Protein AF-A0A9J6E626-F1 (afdb_monomer)

Secondary structure (DSSP, 8-state):
-------PPPP-------------SSTTS-------GGG--SSS-EEE-TTT--SSEEEEEE---SHHHHHHHHHHHHHHTT--EEEEEEEE----EEEEE-SSSSPEEEEETTT--EEE-PPP--------------------------S-------S---EEEEEEEEETTSSTT-SSSTT------EEEEEEEP--HHHHHH-GGGSSSS---EEEEEE---SS-SSSHHHHTTSPPPHHHHHHHHHHHHHT--HHHHHHHHHHHHHTSTTHHHHHH-TTTS--HHHHHHHHHHHHHHHHTT----HHHHHHHHHHHHHHTT-EEEEEE-SSSS-EEEEEE-HHHHHHTT-THHHH--EEEEEE--STT-EEEEEEEEEETTEEEEEEEEEEETTSHHHHHHHHHHHHHH-TTGGGG-----------

Sequence (431 aa):
MVSTKAIAPRSSSYHCGCDRQVSTSADRVVAQYRGTMEEMRQPLDVVRDDQQSTEHESVFRANLADENAVNECMETYSVRTNTSWIVWRVQSVGKVWTCSKATPLADYACTDGATKSVVSWHAPSQTIVQHYHNLHDGMAAEAPLECPSQMCDNHSYGAHTMMAFHKIWHCQHHTKNKKSGPRNAKCMAKVDVKIKVVTFDTKRRDKYLQREVPLSAMIRIDHRHSHSTDSSDALRLLRSTRSTRQTFLRYFSEGMTPSEARRLHESKLSMEDGGPAKLANAALNPPQRTVYHWHSVWREACFDGTHIDPVLKLEEKVSLYAAQGTNISVTRGGSSACWAVVVVTPIMRRAHNLDLAREIVFVDSTASCDTTKCTVTVELTVTKAGAVPLAVLIHKEQSTDGYLAAFKLLKEAHPLCFGGQPVIKKVGTKL

Foldseek 3Di:
DDDDDDDDDDDDDDDDDDDDDDPDDPVPPPPPQPDDLVPPPDDWPKDWPVVPADPFKTKIFTLDDDPVSVVVSVLVVCVSQLFAKDWDDKDADDQDWDWDDPDPPDWIWTAGPPPRDIDIDDDPDDDDDDDDDDDDDDDDDDDDDDDPPPDPDDDPDPPDQQWRIKIKIDTQLDCPPHPDDPSPLNFPWMKIKTFGDQDPVVCVVDPQCVDPRRRRMMIMTRPGGSDDSQDLVSQLNHAAAPVLLVQLLVCVVVPDDLVRSLVVQLVVLCPDVVSVSLCSGCNRRPDSVVSVVSSVVSCCVVPVPDDDPVLVVVVVCQVVVVVVQKHKFWDCDPPDNKIKIKIAHPQLLVVLPDPQQLPDKDKDWDFDPDPQRKIWIWIWGADPVGTGTNIIMIMHHPDPVRVVNRVVRCCVVRCSGSNNDDPPPPPDDDD

Solvent-accessible surface area (backbone atoms only — not comparable to full-atom values): 25891 Å² total; per-residue (Å²): 135,90,80,91,82,88,83,84,86,85,88,78,92,76,90,78,90,76,92,72,90,80,90,69,86,69,88,77,74,81,82,82,74,88,76,58,85,80,74,58,81,76,90,59,67,65,43,76,37,70,92,75,34,53,100,60,32,48,30,36,31,24,52,45,89,50,72,65,54,47,50,53,52,49,52,56,48,26,65,68,60,34,42,27,71,38,82,73,49,79,46,73,50,73,88,65,69,53,76,45,77,74,52,97,74,81,35,55,38,40,39,38,86,87,73,76,52,75,54,79,57,80,76,81,83,76,85,77,78,92,79,81,90,82,86,84,82,82,91,82,85,83,75,86,80,75,76,86,87,80,81,86,78,88,77,90,71,74,94,66,79,63,38,42,33,35,40,32,30,29,37,58,33,20,53,73,99,47,94,76,55,96,62,42,57,67,27,70,20,32,40,40,40,36,25,45,53,89,44,74,73,47,32,75,72,35,78,52,43,64,42,97,72,42,30,39,18,40,39,38,35,33,72,54,61,69,64,76,37,86,41,62,74,32,24,51,59,27,66,58,35,70,68,46,51,50,52,52,53,49,36,44,75,76,66,42,50,63,68,54,40,44,54,51,49,54,53,54,44,58,74,38,92,62,15,76,61,45,60,40,20,9,34,70,34,59,53,69,71,56,48,48,49,50,50,50,54,48,44,32,75,76,46,75,68,55,88,76,59,67,67,62,60,46,61,76,42,32,67,60,38,42,75,74,52,32,44,64,49,78,44,73,44,88,90,47,100,34,36,21,32,35,42,34,42,63,68,17,58,57,43,23,74,38,73,46,31,52,75,45,72,47,77,48,75,48,73,50,91,56,97,76,37,38,20,44,32,40,32,29,23,68,50,100,92,43,79,44,53,46,38,40,31,40,20,40,39,99,41,73,63,12,51,52,46,30,55,51,49,41,45,71,78,36,54,53,47,47,60,47,64,76,85,80,76,76,75,83,76,87,127

Nearest PDB structures (foldseek):
  5eua-assembly2_B  TM=4.594E-01  e=1.006E-01  Pseudomonas aeruginosa
  4dx8-assembly2_B  TM=3.872E-01  e=1.484E-01  Homo sapiens
  8joi-assembly2_B  TM=3.364E-01  e=3.234E-01  Pseudomonas aeruginosa
  5eph-assembly2_B  TM=1.945E-01  e=7.616E-02  Pseudomonas aeruginosa
  8rqu-assembly1_A  TM=1.531E-01  e=6.814E-02  Escherichia coli

Mean predicted aligned error: 17.77 Å

Structure (mmCIF, N/CA/C/O backbone):
data_AF-A0A9J6E626-F1
#
_entry.id   AF-A0A9J6E626-F1
#
loop_
_atom_site.group_PDB
_atom_site.id
_atom_site.type_symbol
_atom_site.label_atom_id
_atom_site.label_alt_id
_atom_site.label_comp_id
_atom_site.label_asym_id
_atom_site.label_entity_id
_atom_site.label_seq_id
_atom_site.pdbx_PDB_ins_code
_atom_site.Cartn_x
_atom_site.Cartn_y
_atom_site.Cartn_z
_atom_site.occupancy
_atom_site.B_iso_or_equiv
_atom_site.auth_seq_id
_atom_site.auth_comp_id
_atom_site.auth_asym_id
_atom_site.auth_atom_id
_atom_site.pdbx_PDB_model_num
ATOM 1 N N . MET A 1 1 ? 4.525 -34.320 51.966 1.00 32.41 1 MET A N 1
ATOM 2 C CA . MET A 1 1 ? 4.896 -35.703 51.612 1.00 32.41 1 MET A CA 1
ATOM 3 C C . MET A 1 1 ? 4.575 -35.912 50.142 1.00 32.41 1 MET A C 1
ATOM 5 O O . MET A 1 1 ? 3.408 -35.853 49.800 1.00 32.41 1 MET A O 1
ATOM 9 N N . VAL A 1 2 ? 5.646 -36.070 49.347 1.00 30.41 2 VAL A N 1
ATOM 10 C CA . VAL A 1 2 ? 5.802 -36.907 48.131 1.00 30.41 2 VAL A CA 1
ATOM 11 C C . VAL A 1 2 ? 4.861 -36.632 46.940 1.00 30.41 2 VAL A C 1
ATOM 13 O O . VAL A 1 2 ? 3.655 -36.658 47.088 1.00 30.41 2 VAL A O 1
ATOM 16 N N . SER A 1 3 ? 5.293 -36.486 45.685 1.00 26.30 3 SER A N 1
ATOM 17 C CA . SER A 1 3 ? 6.583 -36.226 45.028 1.00 26.30 3 SER A CA 1
ATOM 18 C C . SER A 1 3 ? 6.248 -35.966 43.553 1.00 26.30 3 SER A C 1
ATOM 20 O O . SER A 1 3 ? 5.516 -36.732 42.930 1.00 26.30 3 SER A O 1
ATOM 22 N N . THR A 1 4 ? 6.780 -34.882 43.000 1.00 32.34 4 THR A N 1
ATOM 23 C CA . THR A 1 4 ? 6.824 -34.589 41.567 1.00 32.34 4 THR A CA 1
ATOM 24 C C . THR A 1 4 ? 7.866 -35.477 40.881 1.00 32.34 4 THR A C 1
ATOM 26 O O . THR A 1 4 ? 8.996 -35.589 41.356 1.00 32.34 4 THR A O 1
ATOM 29 N N . LYS A 1 5 ? 7.522 -36.074 39.732 1.00 30.80 5 LYS A N 1
ATOM 30 C CA . LYS A 1 5 ? 8.497 -36.659 38.798 1.00 30.80 5 LYS A CA 1
ATOM 31 C C . LYS A 1 5 ? 8.383 -35.982 37.437 1.00 30.80 5 LYS A C 1
ATOM 33 O O . LYS A 1 5 ? 7.403 -36.150 36.720 1.00 30.80 5 LYS A O 1
ATOM 38 N N . ALA A 1 6 ? 9.419 -35.212 37.126 1.00 28.98 6 ALA A N 1
ATOM 39 C CA . ALA A 1 6 ? 9.721 -34.690 35.807 1.00 28.98 6 ALA A CA 1
ATOM 40 C C . ALA A 1 6 ? 10.217 -35.821 34.890 1.00 28.98 6 ALA A C 1
ATOM 42 O O . ALA A 1 6 ? 10.963 -36.697 35.331 1.00 28.98 6 ALA A O 1
ATOM 43 N N . ILE A 1 7 ? 9.844 -35.772 33.611 1.00 30.95 7 ILE A N 1
ATOM 44 C CA . ILE A 1 7 ? 10.442 -36.583 32.547 1.00 30.95 7 ILE A CA 1
ATOM 45 C C . ILE A 1 7 ? 10.951 -35.612 31.479 1.00 30.95 7 ILE A C 1
ATOM 47 O O . ILE A 1 7 ? 10.173 -34.899 30.852 1.00 30.95 7 ILE A O 1
ATOM 51 N N . ALA A 1 8 ? 12.273 -35.573 31.324 1.00 30.12 8 ALA A N 1
ATOM 52 C CA . ALA A 1 8 ? 13.001 -34.889 30.257 1.00 30.12 8 ALA A CA 1
ATOM 53 C C . ALA A 1 8 ? 13.287 -35.874 29.090 1.00 30.12 8 ALA A C 1
ATOM 55 O O . ALA A 1 8 ? 13.107 -37.085 29.259 1.00 30.12 8 ALA A O 1
ATOM 56 N N . PRO A 1 9 ? 13.680 -35.387 27.897 1.00 32.19 9 PRO A N 1
ATOM 57 C CA . PRO A 1 9 ? 13.383 -36.035 26.620 1.00 32.19 9 PRO A CA 1
ATOM 58 C C . PRO A 1 9 ? 14.438 -37.059 26.181 1.00 32.19 9 PRO A C 1
ATOM 60 O O . PRO A 1 9 ? 15.630 -36.906 26.440 1.00 32.19 9 PRO A O 1
ATOM 63 N N . ARG A 1 10 ? 13.994 -38.085 25.443 1.00 27.61 10 ARG A N 1
ATOM 64 C CA . ARG A 1 10 ? 14.873 -39.016 24.723 1.00 27.61 10 ARG A CA 1
ATOM 65 C C . ARG A 1 10 ? 15.263 -38.438 23.365 1.00 27.61 10 ARG A C 1
ATOM 67 O O . ARG A 1 10 ? 14.408 -38.123 22.543 1.00 27.61 10 ARG A O 1
ATOM 74 N N . SER A 1 11 ? 16.567 -38.360 23.146 1.00 28.48 11 SER A N 1
ATOM 75 C CA . SER A 1 11 ? 17.220 -38.238 21.851 1.00 28.48 11 SER A CA 1
ATOM 76 C C . SER A 1 11 ? 17.027 -39.523 21.035 1.00 28.48 11 SER A C 1
ATOM 78 O O . SER A 1 11 ? 17.278 -40.622 21.525 1.00 28.48 11 SER A O 1
ATOM 80 N N . SER A 1 12 ? 16.629 -39.399 19.768 1.00 28.02 12 SER A N 1
ATOM 81 C CA . SER A 1 12 ? 16.866 -40.450 18.776 1.00 28.02 12 SER A CA 1
ATOM 82 C C . SER A 1 12 ? 17.373 -39.830 17.481 1.00 28.02 12 SER A C 1
ATOM 84 O O . SER A 1 12 ? 16.632 -39.202 16.726 1.00 28.02 12 SER A O 1
ATOM 86 N N . SER A 1 13 ? 18.665 -40.018 17.256 1.00 28.11 13 SER A N 1
ATOM 87 C CA . SER A 1 13 ? 19.325 -39.929 15.965 1.00 28.11 13 SER A CA 1
ATOM 88 C C . SER A 1 13 ? 18.716 -40.944 14.996 1.00 28.11 13 SER A C 1
ATOM 90 O O . SER A 1 13 ? 18.793 -42.145 15.248 1.00 28.11 13 SER A O 1
ATOM 92 N N . TYR A 1 14 ? 18.193 -40.473 13.868 1.00 27.23 14 TYR A N 1
ATOM 93 C CA . TYR A 1 14 ? 18.000 -41.302 12.684 1.00 27.23 14 TYR A CA 1
ATOM 94 C C . TYR A 1 14 ? 18.727 -40.648 11.513 1.00 27.23 14 TYR A C 1
ATOM 96 O O . TYR A 1 14 ? 18.258 -39.685 10.912 1.00 27.23 14 TYR A O 1
ATOM 104 N N . HIS A 1 15 ? 19.907 -41.186 11.212 1.00 28.14 15 HIS A N 1
ATOM 105 C CA . HIS A 1 15 ? 20.442 -41.159 9.863 1.00 28.14 15 HIS A CA 1
ATOM 106 C C . HIS A 1 15 ? 19.635 -42.152 9.025 1.00 28.14 15 HIS A C 1
ATOM 108 O O . HIS A 1 15 ? 19.593 -43.338 9.340 1.00 28.14 15 HIS A O 1
ATOM 114 N N . CYS A 1 16 ? 19.034 -41.675 7.940 1.00 26.47 16 CYS A N 1
ATOM 115 C CA . CYS A 1 16 ? 18.642 -42.521 6.824 1.00 26.47 16 CYS A CA 1
ATOM 116 C C . CYS A 1 16 ? 19.060 -41.801 5.544 1.00 26.47 16 CYS A C 1
ATOM 118 O O . CYS A 1 16 ? 18.451 -40.813 5.140 1.00 26.47 16 CYS A O 1
ATOM 120 N N . GLY A 1 17 ? 20.163 -42.268 4.963 1.00 26.56 17 GLY A N 1
ATOM 121 C CA . GLY A 1 17 ? 20.480 -42.017 3.570 1.00 26.56 17 GLY A CA 1
ATOM 122 C C . GLY A 1 17 ? 19.727 -43.025 2.713 1.00 26.56 17 GLY A C 1
ATOM 123 O O . GLY A 1 17 ? 19.813 -44.226 2.960 1.00 26.56 17 GLY A O 1
ATOM 124 N N . CYS A 1 18 ? 19.011 -42.528 1.714 1.00 27.09 18 CYS A N 1
ATOM 125 C CA . CYS A 1 18 ? 18.761 -43.236 0.467 1.00 27.09 18 CYS A CA 1
ATOM 126 C C . CYS A 1 18 ? 18.399 -42.206 -0.600 1.00 27.09 18 CYS A C 1
ATOM 128 O O . CYS A 1 18 ? 17.304 -41.645 -0.607 1.00 27.09 18 CYS A O 1
ATOM 130 N N . ASP A 1 19 ? 19.352 -41.993 -1.504 1.00 28.80 19 ASP A N 1
ATOM 131 C CA . ASP A 1 19 ? 19.098 -41.572 -2.871 1.00 28.80 19 ASP A CA 1
ATOM 132 C C . ASP A 1 19 ? 17.977 -42.419 -3.477 1.00 28.80 19 ASP A C 1
ATOM 134 O O . ASP A 1 19 ? 18.084 -43.645 -3.556 1.00 28.80 19 ASP A O 1
ATOM 138 N N . ARG A 1 20 ? 16.921 -41.768 -3.966 1.00 27.58 20 ARG A N 1
ATOM 139 C CA . ARG A 1 20 ? 16.177 -42.242 -5.136 1.00 27.58 20 ARG A CA 1
ATOM 140 C C . ARG A 1 20 ? 15.379 -41.103 -5.748 1.00 27.58 20 ARG A C 1
ATOM 142 O O . ARG A 1 20 ? 14.600 -40.423 -5.091 1.00 27.58 20 ARG A O 1
ATOM 149 N N . GLN A 1 21 ? 15.639 -40.931 -7.036 1.00 38.19 21 GLN A N 1
ATOM 150 C CA . GLN A 1 21 ? 14.989 -40.038 -7.978 1.00 38.19 21 GLN A CA 1
ATOM 151 C C . GLN A 1 21 ? 13.467 -40.019 -7.791 1.00 38.19 21 GLN A C 1
ATOM 153 O O . GLN A 1 21 ? 12.807 -41.044 -7.945 1.00 38.19 21 GLN A O 1
ATOM 158 N N . VAL A 1 22 ? 12.913 -38.835 -7.536 1.00 29.77 22 VAL A N 1
ATOM 159 C CA . VAL A 1 22 ? 11.488 -38.560 -7.726 1.00 29.77 22 VAL A CA 1
ATOM 160 C C . VAL A 1 22 ? 11.379 -37.526 -8.837 1.00 29.77 22 VAL A C 1
ATOM 162 O O . VAL A 1 22 ? 11.354 -36.320 -8.615 1.00 29.77 22 VAL A O 1
ATOM 165 N N . SER A 1 23 ? 11.370 -38.028 -10.069 1.00 41.56 23 SER A N 1
ATOM 166 C CA . SER A 1 23 ? 10.832 -37.312 -11.216 1.00 41.56 23 SER A CA 1
ATOM 167 C C . SER A 1 23 ? 9.306 -37.369 -11.128 1.00 41.56 23 SER A C 1
ATOM 169 O O . SER A 1 23 ? 8.705 -38.378 -11.499 1.00 41.56 23 SER A O 1
ATOM 171 N N . THR A 1 24 ? 8.660 -36.312 -10.641 1.00 29.48 24 THR A N 1
ATOM 172 C CA . THR A 1 24 ? 7.198 -36.186 -10.724 1.00 29.48 24 THR A CA 1
ATOM 173 C C . THR A 1 24 ? 6.783 -34.762 -11.074 1.00 29.48 24 THR A C 1
ATOM 175 O O . THR A 1 24 ? 6.878 -33.847 -10.263 1.00 29.48 24 THR A O 1
ATOM 178 N N . SER A 1 25 ? 6.305 -34.626 -12.314 1.00 32.47 25 SER A N 1
ATOM 179 C CA . SER A 1 25 ? 5.152 -33.818 -12.751 1.00 32.47 25 SER A CA 1
ATOM 180 C C . SER A 1 25 ? 5.088 -32.304 -12.495 1.00 32.47 25 SER A C 1
ATOM 182 O O . SER A 1 25 ? 4.144 -31.691 -12.985 1.00 32.47 25 SER A O 1
ATOM 184 N N . ALA A 1 26 ? 6.053 -31.670 -11.827 1.00 29.03 26 ALA A N 1
ATOM 185 C CA . ALA A 1 26 ? 6.093 -30.208 -11.667 1.00 29.03 26 ALA A CA 1
ATOM 186 C C . ALA A 1 26 ? 6.743 -29.479 -12.865 1.00 29.03 26 ALA A C 1
ATOM 188 O O . ALA A 1 26 ? 6.397 -28.338 -13.162 1.00 29.03 26 ALA A O 1
ATOM 189 N N . ASP A 1 27 ? 7.605 -30.163 -13.623 1.00 29.31 27 ASP A N 1
ATOM 190 C CA . ASP A 1 27 ? 8.384 -29.562 -14.719 1.00 29.31 27 ASP A CA 1
ATOM 191 C C . ASP A 1 27 ? 7.621 -29.432 -16.050 1.00 29.31 27 ASP A C 1
ATOM 193 O O . ASP A 1 27 ? 8.170 -28.966 -17.047 1.00 29.31 27 ASP A O 1
ATOM 197 N N . ARG A 1 28 ? 6.341 -29.829 -16.101 1.00 27.50 28 ARG A N 1
ATOM 198 C CA . ARG A 1 28 ? 5.540 -29.833 -17.340 1.00 27.50 28 ARG A CA 1
ATOM 199 C C . ARG A 1 28 ? 4.491 -28.724 -17.462 1.00 27.50 28 ARG A C 1
ATOM 201 O O . ARG A 1 28 ? 3.804 -28.686 -18.475 1.00 27.50 28 ARG A O 1
ATOM 208 N N . VAL A 1 29 ? 4.393 -27.800 -16.501 1.00 30.66 29 VAL A N 1
ATOM 209 C CA . VAL A 1 29 ? 3.385 -26.712 -16.537 1.00 30.66 29 VAL A CA 1
ATOM 210 C C . VAL A 1 29 ? 3.996 -25.307 -16.703 1.00 30.66 29 VAL A C 1
ATOM 212 O O . VAL A 1 29 ? 3.273 -24.346 -16.937 1.00 30.66 29 VAL A O 1
ATOM 215 N N . VAL A 1 30 ? 5.325 -25.149 -16.705 1.00 33.09 30 VAL A N 1
ATOM 216 C CA . VAL A 1 30 ? 5.984 -23.819 -16.770 1.00 33.09 30 VAL A CA 1
ATOM 217 C C . VAL A 1 30 ? 6.676 -23.571 -18.119 1.00 33.09 30 VAL A C 1
ATOM 219 O O . VAL A 1 30 ? 7.775 -23.036 -18.192 1.00 33.09 30 VAL A O 1
ATOM 222 N N . ALA A 1 31 ? 6.043 -23.975 -19.223 1.00 28.20 31 ALA A N 1
ATOM 223 C CA . ALA A 1 31 ? 6.595 -23.809 -20.574 1.00 28.20 31 ALA A CA 1
ATOM 224 C C . ALA A 1 31 ? 5.884 -22.736 -21.427 1.00 28.20 31 ALA A C 1
ATOM 226 O O . ALA A 1 31 ? 6.094 -22.700 -22.636 1.00 28.20 31 ALA A O 1
ATOM 227 N N . GLN A 1 32 ? 5.052 -21.859 -20.844 1.00 30.80 32 GLN A N 1
ATOM 228 C CA . GLN A 1 32 ? 4.100 -21.056 -21.634 1.00 30.80 32 GLN A CA 1
ATOM 229 C C . GLN A 1 32 ? 4.254 -19.524 -21.588 1.00 30.80 32 GLN A C 1
ATOM 231 O O . GLN A 1 32 ? 3.348 -18.820 -22.013 1.00 30.80 32 GLN A O 1
ATOM 236 N N . TYR A 1 33 ? 5.395 -18.972 -21.167 1.00 31.11 33 TYR A N 1
ATOM 237 C CA . TYR A 1 33 ? 5.643 -17.527 -21.319 1.00 31.11 33 TYR A CA 1
ATOM 238 C C . TYR A 1 33 ? 7.062 -17.230 -21.813 1.00 31.11 33 TYR A C 1
ATOM 240 O O . TYR A 1 33 ? 7.902 -16.697 -21.097 1.00 31.11 33 TYR A O 1
ATOM 248 N N . ARG A 1 34 ? 7.328 -17.546 -23.086 1.00 35.91 34 ARG A N 1
ATOM 249 C CA . ARG A 1 34 ? 8.415 -16.916 -23.854 1.00 35.91 34 ARG A CA 1
ATOM 250 C C . ARG A 1 34 ? 7.855 -15.696 -24.589 1.00 35.91 34 ARG A C 1
ATOM 252 O O . ARG A 1 34 ? 7.682 -15.737 -25.798 1.00 35.91 34 ARG A O 1
ATOM 259 N N . GLY A 1 35 ? 7.533 -14.633 -23.855 1.00 39.25 35 GLY A N 1
ATOM 260 C CA . GLY A 1 35 ? 7.069 -13.386 -24.468 1.00 39.25 35 GLY A CA 1
ATOM 261 C C . GLY A 1 35 ? 8.246 -12.548 -24.967 1.00 39.25 35 GLY A C 1
ATOM 262 O O . GLY A 1 35 ? 9.044 -12.063 -24.164 1.00 39.25 35 GLY A O 1
ATOM 263 N N . THR A 1 36 ? 8.366 -12.360 -26.281 1.00 48.91 36 THR A N 1
ATOM 264 C CA . THR A 1 36 ? 9.263 -11.362 -26.889 1.00 48.91 36 THR A CA 1
ATOM 265 C C . THR A 1 36 ? 8.670 -9.950 -26.727 1.00 48.91 36 THR A C 1
ATOM 267 O O . THR A 1 36 ? 7.489 -9.782 -26.405 1.00 48.91 36 THR A O 1
ATOM 270 N N . MET A 1 37 ? 9.469 -8.892 -26.938 1.00 46.66 37 MET A N 1
ATOM 271 C CA . MET A 1 37 ? 8.953 -7.506 -26.952 1.00 46.66 37 MET A CA 1
ATOM 272 C C . MET A 1 37 ? 7.868 -7.267 -28.027 1.00 46.66 37 MET A C 1
ATOM 274 O O . MET A 1 37 ? 7.124 -6.299 -27.917 1.00 46.66 37 MET A O 1
ATOM 278 N N . GLU A 1 38 ? 7.736 -8.157 -29.015 1.00 43.62 38 GLU A N 1
ATOM 279 C CA . GLU A 1 38 ? 6.705 -8.133 -30.069 1.00 43.62 38 GLU A CA 1
ATOM 280 C C . GLU A 1 38 ? 5.274 -8.340 -29.548 1.00 43.62 38 GLU A C 1
ATOM 282 O O . GLU A 1 38 ? 4.331 -7.824 -30.135 1.00 43.62 38 GLU A O 1
ATOM 287 N N . GLU A 1 39 ? 5.084 -9.028 -28.418 1.00 47.16 39 GLU A N 1
ATOM 288 C CA . 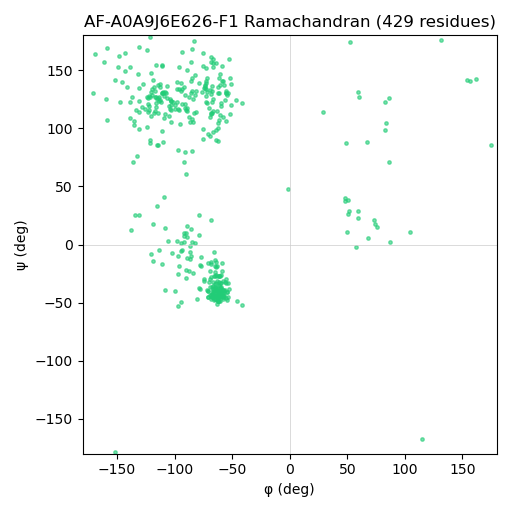GLU A 1 39 ? 3.749 -9.296 -27.855 1.00 47.16 39 GLU A CA 1
ATOM 289 C C . GLU A 1 39 ? 3.263 -8.185 -26.899 1.00 47.16 39 GLU A C 1
ATOM 291 O O . GLU A 1 39 ? 2.397 -8.397 -26.040 1.00 47.16 39 GLU A O 1
ATOM 296 N N . MET A 1 40 ? 3.874 -6.995 -26.920 1.00 49.50 40 MET A N 1
ATOM 297 C CA . MET A 1 40 ? 3.330 -5.835 -26.203 1.00 49.50 40 MET A CA 1
ATOM 298 C C . MET A 1 40 ? 2.017 -5.409 -26.874 1.00 49.50 40 MET A C 1
ATOM 300 O O . MET A 1 40 ? 2.013 -4.976 -28.021 1.00 49.50 40 MET A O 1
ATOM 304 N N . ARG A 1 41 ? 0.880 -5.554 -26.174 1.00 38.97 41 ARG A N 1
ATOM 305 C CA . ARG A 1 41 ? -0.414 -5.032 -26.646 1.00 38.97 41 ARG A CA 1
ATOM 306 C C . ARG A 1 41 ? -0.276 -3.530 -26.937 1.00 38.97 41 ARG A C 1
ATOM 308 O O . ARG A 1 41 ? 0.278 -2.792 -26.129 1.00 38.97 41 ARG A O 1
ATOM 315 N N . GLN A 1 42 ? -0.776 -3.152 -28.109 1.00 44.00 42 GLN A N 1
ATOM 316 C CA . GLN A 1 42 ? -0.691 -1.851 -28.775 1.00 44.00 42 GLN A CA 1
ATOM 317 C C . GLN A 1 42 ? -1.131 -0.630 -27.937 1.00 44.00 42 GLN A C 1
ATOM 319 O O . GLN A 1 42 ? -1.942 -0.790 -27.023 1.00 44.00 42 GLN A O 1
ATOM 324 N N . PRO A 1 43 ? -0.693 0.595 -28.313 1.00 47.12 43 PRO A N 1
ATOM 325 C CA . PRO A 1 43 ? 0.071 0.927 -29.516 1.00 47.12 43 PRO A CA 1
ATOM 326 C C . PRO A 1 43 ? 1.402 1.592 -29.150 1.00 47.12 43 PRO A C 1
ATOM 328 O O . PRO A 1 43 ? 1.513 2.811 -29.062 1.00 47.12 43 PRO A O 1
ATOM 331 N N . LEU A 1 44 ? 2.441 0.787 -28.964 1.00 53.53 44 LEU A N 1
ATOM 332 C CA . LEU A 1 44 ? 3.783 1.253 -29.276 1.00 53.53 44 LEU A CA 1
ATOM 333 C C . LEU A 1 44 ? 4.124 0.583 -30.599 1.00 53.53 44 LEU A C 1
ATOM 335 O O . LEU A 1 44 ? 4.157 -0.644 -30.666 1.00 53.53 44 LEU A O 1
ATOM 339 N N . ASP A 1 45 ? 4.311 1.370 -31.657 1.00 68.19 45 ASP A N 1
ATOM 340 C CA . ASP A 1 45 ? 4.868 0.877 -32.914 1.00 68.19 45 ASP A CA 1
ATOM 341 C C . ASP A 1 45 ? 6.290 0.381 -32.624 1.00 68.19 45 ASP A C 1
ATOM 343 O O . ASP A 1 45 ? 7.247 1.154 -32.638 1.00 68.19 45 ASP A O 1
ATOM 347 N N . VAL A 1 46 ? 6.421 -0.893 -32.254 1.00 77.62 46 VAL A N 1
ATOM 348 C CA . VAL A 1 46 ? 7.702 -1.539 -31.974 1.00 77.62 46 VAL A CA 1
ATOM 349 C C . VAL A 1 46 ? 8.064 -2.411 -33.164 1.00 77.62 46 VAL A C 1
ATOM 351 O O . VAL A 1 46 ? 7.306 -3.290 -33.559 1.00 77.62 46 VAL A O 1
ATOM 354 N N . VAL A 1 47 ? 9.239 -2.172 -33.735 1.00 84.38 47 VAL A N 1
ATOM 355 C CA . VAL A 1 47 ? 9.768 -2.930 -34.869 1.00 84.38 47 VAL A CA 1
ATOM 356 C C . VAL A 1 47 ? 11.111 -3.521 -34.477 1.00 84.38 47 VAL A C 1
ATOM 358 O O . VAL A 1 47 ? 11.999 -2.802 -34.013 1.00 84.38 47 VAL A O 1
ATOM 361 N N . ARG A 1 48 ? 11.280 -4.828 -34.671 1.00 84.50 48 ARG A N 1
ATOM 362 C CA . ARG A 1 48 ? 12.572 -5.494 -34.499 1.00 84.50 48 ARG A CA 1
ATOM 363 C C . ARG A 1 48 ? 13.518 -5.109 -35.643 1.00 84.50 48 ARG A C 1
ATOM 365 O O . ARG A 1 48 ? 13.146 -5.131 -36.812 1.00 84.50 48 ARG A O 1
ATOM 372 N N . ASP A 1 49 ? 14.739 -4.711 -35.302 1.00 85.50 49 ASP A N 1
ATOM 373 C CA . ASP A 1 49 ? 15.799 -4.347 -36.247 1.00 85.50 49 ASP A CA 1
ATOM 374 C C . ASP A 1 49 ? 16.717 -5.562 -36.440 1.00 85.50 49 ASP A C 1
ATOM 376 O O . ASP A 1 49 ? 17.761 -5.684 -35.794 1.00 85.50 49 ASP A O 1
ATOM 380 N N . ASP A 1 50 ? 16.307 -6.499 -37.299 1.00 83.75 50 ASP A N 1
ATOM 381 C CA . ASP A 1 50 ? 17.035 -7.761 -37.521 1.00 83.75 50 ASP A CA 1
ATOM 382 C C . ASP A 1 50 ? 18.454 -7.539 -38.056 1.00 83.75 50 ASP A C 1
ATOM 384 O O . ASP A 1 50 ? 19.352 -8.324 -37.777 1.00 83.75 50 ASP A O 1
ATOM 388 N N . GLN A 1 51 ? 18.689 -6.423 -38.754 1.00 80.81 51 GLN A N 1
ATOM 389 C CA . GLN A 1 51 ? 20.014 -6.060 -39.268 1.00 80.81 51 GLN A CA 1
ATOM 390 C C . GLN A 1 51 ? 21.012 -5.704 -38.157 1.00 80.81 51 GLN A C 1
ATOM 392 O O . GLN A 1 51 ? 22.216 -5.846 -38.354 1.00 80.81 51 GLN A O 1
ATOM 397 N N . GLN A 1 52 ? 20.534 -5.200 -37.014 1.00 79.94 52 GLN A N 1
ATOM 398 C CA . GLN A 1 52 ? 21.376 -4.869 -35.856 1.00 79.94 52 GLN A CA 1
ATOM 399 C C . GLN A 1 52 ? 21.302 -5.925 -34.751 1.00 79.94 52 GLN A C 1
ATOM 401 O O . GLN A 1 52 ? 22.041 -5.828 -33.772 1.00 79.94 52 GLN A O 1
ATOM 406 N N . SER A 1 53 ? 20.406 -6.900 -34.887 1.00 78.94 53 SER A N 1
ATOM 407 C CA . SER A 1 53 ? 20.236 -7.971 -33.915 1.00 78.94 53 SER A CA 1
ATOM 408 C C . SER A 1 53 ? 21.276 -9.068 -34.140 1.00 78.94 53 SER A C 1
ATOM 410 O O . SER A 1 53 ? 21.675 -9.366 -35.262 1.00 78.94 53 SER A O 1
ATOM 412 N N . THR A 1 54 ? 21.712 -9.685 -33.051 1.00 85.56 54 THR A N 1
ATOM 413 C CA . THR A 1 54 ? 22.583 -10.862 -33.042 1.00 85.56 54 THR A CA 1
ATOM 414 C C . THR A 1 54 ? 21.877 -12.003 -32.310 1.00 85.56 54 THR A C 1
ATOM 416 O O . THR A 1 54 ? 20.779 -11.827 -31.784 1.00 85.56 54 THR A O 1
ATOM 419 N N . GLU A 1 55 ? 22.505 -13.178 -32.232 1.00 78.62 55 GLU A N 1
ATOM 420 C CA . GLU A 1 55 ? 21.968 -14.320 -31.474 1.00 78.62 55 GLU A CA 1
ATOM 421 C C . GLU A 1 55 ? 21.694 -13.980 -29.996 1.00 78.62 55 GLU A C 1
ATOM 423 O O . GLU A 1 55 ? 20.765 -14.505 -29.385 1.00 78.62 55 GLU A O 1
ATOM 428 N N . HIS A 1 56 ? 22.488 -13.080 -29.413 1.00 80.19 56 HIS A N 1
ATOM 429 C CA . HIS A 1 56 ? 22.431 -12.763 -27.985 1.00 80.19 56 HIS A CA 1
ATOM 430 C C . HIS A 1 56 ? 21.887 -11.366 -27.677 1.00 80.19 56 HIS A C 1
ATOM 432 O O . HIS A 1 56 ? 21.508 -11.099 -26.534 1.00 80.19 56 HIS A O 1
ATOM 438 N N . GLU A 1 57 ? 21.848 -10.482 -28.675 1.00 87.94 57 GLU A N 1
ATOM 439 C CA . GLU A 1 57 ? 21.390 -9.103 -28.536 1.00 87.94 57 GLU A CA 1
ATOM 440 C C . GLU A 1 57 ? 20.238 -8.828 -29.500 1.00 87.94 57 GLU A C 1
ATOM 442 O O . GLU A 1 57 ? 20.402 -8.905 -30.714 1.00 87.94 57 GLU A O 1
ATOM 447 N N . SER A 1 58 ? 19.073 -8.477 -28.964 1.00 89.38 58 SER A N 1
ATOM 448 C CA . SER A 1 58 ? 17.929 -8.048 -29.770 1.00 89.38 58 SER A CA 1
ATOM 449 C C . SER A 1 58 ? 17.849 -6.529 -29.802 1.00 89.38 58 SER A C 1
ATOM 451 O O . SER A 1 58 ? 17.969 -5.870 -28.765 1.00 89.38 58 SER A O 1
ATOM 453 N N . VAL A 1 59 ? 17.637 -5.967 -30.992 1.00 89.06 59 V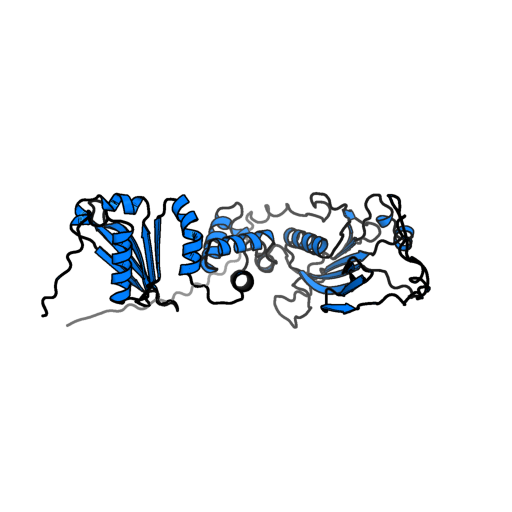AL A N 1
ATOM 454 C CA . VAL A 1 59 ? 17.489 -4.523 -31.187 1.00 89.06 59 VAL A CA 1
ATOM 455 C C . VAL A 1 59 ? 16.071 -4.218 -31.643 1.00 89.06 59 VAL A C 1
ATOM 457 O O . VAL A 1 59 ? 15.596 -4.765 -32.633 1.00 89.06 59 VAL A O 1
ATOM 460 N N . PHE A 1 60 ? 15.406 -3.313 -30.934 1.00 89.56 60 PHE A N 1
ATOM 461 C CA . PHE A 1 60 ? 14.058 -2.851 -31.240 1.00 89.56 60 PHE A CA 1
ATOM 462 C C . PHE A 1 60 ? 14.048 -1.342 -31.480 1.00 89.56 60 PHE A C 1
ATOM 464 O O . PHE A 1 60 ? 14.816 -0.584 -30.878 1.00 89.56 60 PHE A O 1
ATOM 471 N N . ARG A 1 61 ? 13.153 -0.902 -32.360 1.00 89.50 61 ARG A N 1
ATOM 472 C CA . ARG A 1 61 ? 12.821 0.498 -32.617 1.00 89.50 61 ARG A CA 1
ATOM 473 C C . ARG A 1 61 ? 11.416 0.757 -32.124 1.00 89.50 61 ARG A C 1
ATOM 475 O O . ARG A 1 61 ? 10.531 -0.016 -32.454 1.00 89.50 61 ARG A O 1
ATOM 482 N N . ALA A 1 62 ? 11.223 1.813 -31.349 1.00 88.81 62 ALA A N 1
ATOM 483 C CA . ALA A 1 62 ? 9.931 2.134 -30.760 1.00 88.81 62 ALA A CA 1
ATOM 484 C C . ALA A 1 62 ? 9.656 3.635 -30.833 1.00 88.81 62 ALA A C 1
ATOM 486 O O . ALA A 1 62 ? 10.583 4.449 -30.815 1.00 88.81 62 ALA A O 1
ATOM 487 N N . ASN A 1 63 ? 8.382 4.010 -30.869 1.00 88.56 63 ASN A N 1
ATOM 488 C CA . ASN A 1 63 ? 7.972 5.390 -30.647 1.00 88.56 63 ASN A CA 1
ATOM 489 C C . ASN A 1 63 ? 7.838 5.654 -29.136 1.00 88.56 63 ASN A C 1
ATOM 491 O O . ASN A 1 63 ? 6.748 5.575 -28.579 1.00 88.56 63 ASN A O 1
ATOM 495 N N . LEU A 1 64 ? 8.963 5.909 -28.457 1.00 86.56 64 LEU A N 1
ATOM 496 C CA . LEU A 1 64 ? 8.962 6.353 -27.058 1.00 86.56 64 LEU A CA 1
ATOM 497 C C . LEU A 1 64 ? 9.289 7.844 -27.015 1.00 86.56 64 LEU A C 1
ATOM 499 O O . LEU A 1 64 ? 10.360 8.262 -27.458 1.00 86.56 64 LEU A O 1
ATOM 503 N N . ALA A 1 65 ? 8.357 8.630 -26.483 1.00 79.00 65 ALA A N 1
ATOM 504 C CA . ALA A 1 65 ? 8.451 10.085 -26.482 1.00 79.00 65 ALA A CA 1
ATOM 505 C C . ALA A 1 65 ? 9.383 10.628 -25.387 1.00 79.00 65 ALA A C 1
ATOM 507 O O . ALA A 1 65 ? 10.095 11.604 -25.615 1.00 79.00 65 ALA A O 1
ATOM 508 N N . ASP A 1 66 ? 9.388 10.006 -24.205 1.00 81.69 66 ASP A N 1
ATOM 509 C CA . ASP A 1 66 ? 10.053 10.546 -23.020 1.00 81.69 66 ASP A CA 1
ATOM 510 C C . ASP A 1 66 ? 10.530 9.461 -22.033 1.00 81.69 66 ASP A C 1
ATOM 512 O O . ASP A 1 66 ? 10.388 8.256 -22.256 1.00 81.69 66 ASP A O 1
ATOM 516 N N . GLU A 1 67 ? 11.116 9.897 -20.912 1.00 83.88 67 GLU A N 1
ATOM 517 C CA . GLU A 1 67 ? 11.569 9.004 -19.842 1.00 83.88 67 GLU A CA 1
ATOM 518 C C . GLU A 1 67 ? 10.417 8.218 -19.181 1.00 83.88 67 GLU A C 1
ATOM 520 O O . GLU A 1 67 ? 10.633 7.085 -18.742 1.00 83.88 67 GLU A O 1
ATOM 525 N N . ASN A 1 68 ? 9.203 8.772 -19.105 1.00 84.56 68 ASN A N 1
ATOM 526 C CA . ASN A 1 68 ? 8.067 8.097 -18.475 1.00 84.56 68 ASN A CA 1
ATOM 527 C C . ASN A 1 68 ? 7.630 6.887 -19.300 1.00 84.56 68 ASN A C 1
ATOM 529 O O . ASN A 1 68 ? 7.510 5.794 -18.743 1.00 84.56 68 ASN 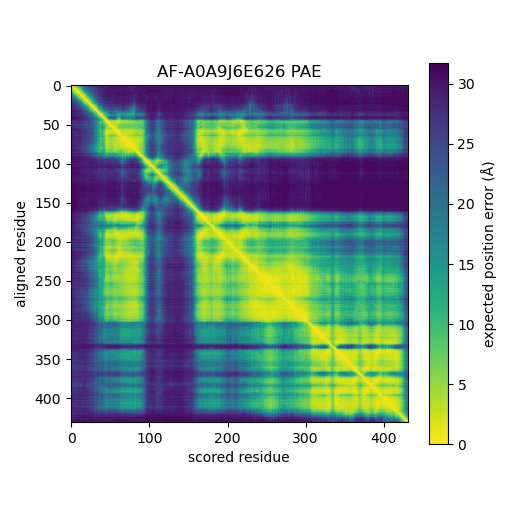A O 1
ATOM 533 N N . ALA A 1 69 ? 7.500 7.058 -20.617 1.00 86.00 69 ALA A N 1
ATOM 534 C CA . ALA A 1 69 ? 7.200 5.977 -21.550 1.00 86.00 69 ALA A CA 1
ATOM 535 C C . ALA A 1 69 ? 8.264 4.868 -21.481 1.00 86.00 69 ALA A C 1
ATOM 537 O O . ALA A 1 69 ? 7.948 3.677 -21.497 1.00 86.00 69 ALA A O 1
ATOM 538 N N . VAL A 1 70 ? 9.540 5.243 -21.331 1.00 86.62 70 VAL A N 1
ATOM 539 C CA . VAL A 1 70 ? 10.618 4.263 -21.148 1.00 86.62 70 VAL A CA 1
ATOM 540 C C . VAL A 1 70 ? 10.494 3.526 -19.815 1.00 86.62 70 VAL A C 1
ATOM 542 O O . VAL A 1 70 ? 10.662 2.309 -19.777 1.00 86.62 70 VAL A O 1
ATOM 545 N N . ASN A 1 71 ? 10.218 4.227 -18.714 1.00 85.50 71 ASN A N 1
ATOM 546 C CA . ASN A 1 71 ? 10.080 3.590 -17.404 1.00 85.50 71 ASN A CA 1
ATOM 547 C C . ASN A 1 71 ? 8.881 2.622 -17.368 1.00 85.50 71 ASN A C 1
ATOM 549 O O . ASN A 1 71 ? 9.007 1.547 -16.786 1.00 85.50 71 ASN A O 1
ATOM 553 N N . GLU A 1 72 ? 7.765 2.954 -18.022 1.00 85.94 72 GLU A N 1
ATOM 554 C CA . GLU A 1 72 ? 6.593 2.076 -18.160 1.00 85.94 72 GLU A CA 1
ATOM 555 C C . GLU A 1 72 ? 6.890 0.835 -19.016 1.00 85.94 72 GLU A C 1
ATOM 557 O O . GLU A 1 72 ? 6.586 -0.296 -18.620 1.00 85.94 72 GLU A O 1
ATOM 562 N N . CYS A 1 73 ? 7.570 1.028 -20.152 1.00 86.56 73 CYS A N 1
ATOM 563 C CA . CYS A 1 73 ? 8.061 -0.068 -20.985 1.00 86.56 73 CYS A CA 1
ATOM 564 C C . CYS A 1 73 ? 8.982 -1.000 -20.179 1.00 86.56 73 CYS A C 1
ATOM 566 O O . CYS A 1 73 ? 8.814 -2.221 -20.188 1.00 86.56 73 CYS A O 1
ATOM 568 N N . MET A 1 74 ? 9.906 -0.432 -19.401 1.00 87.56 74 MET A N 1
ATOM 569 C CA . MET A 1 74 ? 10.817 -1.198 -18.553 1.00 87.56 74 MET A CA 1
ATOM 570 C C . MET A 1 74 ? 10.113 -1.923 -17.409 1.00 87.56 74 MET A C 1
ATOM 572 O O . MET A 1 74 ? 10.522 -3.031 -17.066 1.00 87.56 74 MET A O 1
ATOM 576 N N . GLU A 1 75 ? 9.074 -1.346 -16.807 1.00 84.56 75 GLU A N 1
ATOM 577 C CA . GLU A 1 75 ? 8.273 -2.018 -15.781 1.00 84.56 75 GLU A CA 1
ATOM 578 C C . GLU A 1 75 ? 7.583 -3.258 -16.360 1.00 84.56 75 GLU A C 1
ATOM 580 O O . GLU A 1 75 ? 7.736 -4.360 -15.828 1.00 84.56 75 GLU A O 1
ATOM 585 N N . THR A 1 76 ? 6.926 -3.098 -17.511 1.00 85.25 76 THR A N 1
ATOM 586 C CA . THR A 1 76 ? 6.276 -4.198 -18.239 1.00 85.25 76 THR A CA 1
ATOM 587 C C . THR A 1 76 ? 7.281 -5.281 -18.617 1.00 85.25 76 THR A C 1
ATOM 589 O O . THR A 1 76 ? 7.043 -6.471 -18.398 1.00 85.25 76 THR A O 1
ATOM 592 N N . TYR A 1 77 ? 8.439 -4.874 -19.136 1.00 87.06 77 TYR A N 1
ATOM 593 C CA . TYR A 1 77 ? 9.514 -5.785 -19.502 1.00 87.06 77 TYR A CA 1
ATOM 594 C C . TYR A 1 77 ? 10.058 -6.554 -18.286 1.00 87.06 77 TYR A C 1
ATOM 596 O O . TYR A 1 77 ? 10.209 -7.769 -18.350 1.00 87.06 77 TYR A O 1
ATOM 604 N N . SER A 1 78 ? 10.267 -5.877 -17.151 1.00 86.00 78 SER A N 1
ATOM 605 C CA . SER A 1 78 ? 10.747 -6.492 -15.901 1.00 86.00 78 SER A CA 1
ATOM 606 C C . SER A 1 78 ? 9.832 -7.614 -15.415 1.00 86.00 78 SER A C 1
ATOM 608 O O . SER A 1 78 ? 10.315 -8.674 -15.019 1.00 86.00 78 SER A O 1
ATOM 610 N N . VAL A 1 79 ? 8.517 -7.370 -15.438 1.00 84.25 79 VAL A N 1
ATOM 611 C CA . VAL A 1 79 ? 7.502 -8.342 -15.011 1.00 84.25 79 VAL A CA 1
ATOM 612 C C . VAL A 1 79 ? 7.463 -9.530 -15.965 1.00 84.25 79 VAL A C 1
ATOM 614 O O . VAL A 1 79 ? 7.403 -10.665 -15.513 1.00 84.25 79 VAL A O 1
ATOM 617 N N . ARG A 1 80 ? 7.540 -9.288 -17.278 1.00 85.38 80 ARG A N 1
ATOM 618 C CA . ARG A 1 80 ? 7.504 -10.359 -18.283 1.00 85.38 80 ARG A CA 1
ATOM 619 C C . ARG A 1 80 ? 8.727 -11.265 -18.235 1.00 85.38 80 ARG A C 1
ATOM 621 O O . ARG A 1 80 ? 8.583 -12.467 -18.402 1.00 85.38 80 ARG A O 1
ATOM 628 N N . THR A 1 81 ? 9.917 -10.706 -18.024 1.00 83.56 81 THR A N 1
ATOM 629 C CA . THR A 1 81 ? 11.154 -11.501 -18.009 1.00 83.56 81 THR A CA 1
ATOM 630 C C . THR A 1 81 ? 11.544 -11.991 -16.622 1.00 83.56 81 THR A C 1
ATOM 632 O O . THR A 1 81 ? 12.626 -12.552 -16.476 1.00 83.56 81 THR A O 1
ATOM 635 N N . ASN A 1 82 ? 10.734 -11.713 -15.594 1.00 86.94 82 ASN A N 1
ATOM 636 C CA . ASN A 1 82 ? 11.079 -11.959 -14.194 1.00 86.94 82 ASN A CA 1
ATOM 637 C C . ASN A 1 82 ? 12.484 -11.438 -13.826 1.00 86.94 82 ASN A C 1
ATOM 639 O O . ASN A 1 82 ? 13.209 -12.017 -13.014 1.00 86.94 82 ASN A O 1
ATOM 643 N N . THR A 1 83 ? 12.866 -10.290 -14.396 1.00 85.25 83 THR A N 1
ATOM 644 C CA . THR A 1 83 ? 14.185 -9.692 -14.172 1.00 85.25 83 THR A CA 1
ATOM 645 C C . THR A 1 83 ? 14.054 -8.373 -13.438 1.00 85.25 83 THR A C 1
ATOM 647 O O . THR A 1 83 ? 13.393 -7.440 -13.889 1.00 85.25 83 THR A O 1
ATOM 650 N N . SER A 1 84 ? 14.767 -8.258 -12.319 1.00 85.94 84 SER A N 1
ATOM 651 C CA . SER A 1 84 ? 14.955 -6.977 -11.646 1.00 85.94 84 SER A CA 1
ATOM 652 C C . SER A 1 84 ? 16.121 -6.217 -12.261 1.00 85.94 84 SER A C 1
ATOM 654 O O . SER A 1 84 ? 17.215 -6.762 -12.434 1.00 85.94 84 SER A O 1
ATOM 656 N N . TRP A 1 85 ? 15.897 -4.940 -12.559 1.00 85.75 85 TRP A N 1
ATOM 657 C CA . TRP A 1 85 ? 16.855 -4.087 -13.248 1.00 85.75 85 TRP A CA 1
ATOM 658 C C . TRP A 1 85 ? 17.360 -2.944 -12.352 1.00 85.75 85 TRP A C 1
ATOM 660 O O . TRP A 1 85 ? 16.605 -2.271 -11.635 1.00 85.75 85 TRP A O 1
ATOM 670 N N . ILE A 1 86 ? 18.668 -2.694 -12.407 1.00 82.38 86 ILE A N 1
ATOM 671 C CA . ILE A 1 86 ? 19.342 -1.573 -11.750 1.00 82.38 86 ILE A CA 1
ATOM 672 C C . ILE A 1 86 ? 19.793 -0.590 -12.825 1.00 82.38 86 ILE A C 1
ATOM 674 O O . ILE A 1 86 ? 20.495 -0.966 -13.762 1.00 82.38 86 ILE A O 1
ATOM 678 N N . VAL A 1 87 ? 19.432 0.681 -12.656 1.00 81.12 87 VAL A N 1
ATOM 679 C CA . VAL A 1 87 ? 19.895 1.759 -13.534 1.00 81.12 87 VAL A CA 1
ATOM 680 C C . VAL A 1 87 ? 21.401 1.944 -13.361 1.00 81.12 87 VAL A C 1
ATOM 682 O O . VAL A 1 87 ? 21.908 2.134 -12.255 1.00 81.12 87 VAL A O 1
ATOM 685 N N . TRP A 1 88 ? 22.126 1.877 -14.469 1.00 76.38 88 TRP A N 1
ATOM 686 C CA . TRP A 1 88 ? 23.574 1.994 -14.527 1.00 76.38 88 TRP A CA 1
ATOM 687 C C . TRP A 1 88 ? 24.033 3.413 -14.812 1.00 76.38 88 TRP A C 1
ATOM 689 O O . TRP A 1 88 ? 24.930 3.911 -14.133 1.00 76.38 88 TRP A O 1
ATOM 699 N N . ARG A 1 89 ? 23.447 4.027 -15.833 1.00 71.88 89 ARG A N 1
ATOM 700 C CA . ARG A 1 89 ? 23.786 5.357 -16.327 1.00 71.88 89 ARG A CA 1
ATOM 701 C C . ARG A 1 89 ? 22.504 6.003 -16.818 1.00 71.88 89 ARG A C 1
ATOM 703 O O . ARG A 1 89 ? 21.689 5.330 -17.445 1.00 71.88 89 ARG A O 1
ATOM 710 N N . VAL A 1 90 ? 22.377 7.290 -16.533 1.00 76.19 90 VAL A N 1
ATOM 711 C CA . VAL A 1 90 ? 21.400 8.186 -17.143 1.00 76.19 90 VAL A CA 1
ATOM 712 C C . VAL A 1 90 ? 22.204 9.282 -17.827 1.00 76.19 90 VAL A C 1
ATOM 714 O O . VAL A 1 90 ? 23.116 9.850 -17.230 1.00 76.19 90 VAL A O 1
ATOM 717 N N . GLN A 1 91 ? 21.910 9.525 -19.093 1.00 71.25 91 GLN A N 1
ATOM 718 C CA . GLN A 1 91 ? 22.377 10.664 -19.865 1.00 71.25 91 GLN A CA 1
ATOM 719 C C . GLN A 1 91 ? 21.139 11.260 -20.529 1.00 71.25 91 GLN A C 1
ATOM 721 O O . GLN A 1 91 ? 20.660 10.741 -21.532 1.00 71.25 91 GLN A O 1
ATOM 726 N N . SER A 1 92 ? 20.592 12.319 -19.949 1.00 58.66 92 SER A N 1
ATOM 727 C CA . SER A 1 92 ? 19.638 13.184 -20.636 1.00 58.66 92 SER A CA 1
ATOM 728 C C . SER A 1 92 ? 20.426 14.302 -21.313 1.00 58.66 92 SER A C 1
ATOM 730 O O . SER A 1 92 ? 21.257 14.952 -20.677 1.00 58.66 92 SER A O 1
ATOM 732 N N . VAL A 1 93 ? 20.200 14.521 -22.609 1.00 54.81 93 VAL A N 1
ATOM 733 C CA . VAL A 1 93 ? 20.641 15.755 -23.268 1.00 54.81 93 VAL A CA 1
ATOM 734 C C . VAL A 1 93 ? 19.375 16.521 -23.603 1.00 54.81 93 VAL A C 1
ATOM 736 O O . VAL A 1 93 ? 18.688 16.234 -24.576 1.00 54.81 93 VAL A O 1
ATOM 739 N N . GLY A 1 94 ? 19.034 17.465 -22.735 1.00 45.94 94 GLY A N 1
ATOM 740 C CA . GLY A 1 94 ? 17.851 18.292 -22.908 1.00 45.94 94 GLY A CA 1
ATOM 741 C C . GLY A 1 94 ? 17.640 19.194 -21.710 1.00 45.94 94 GLY A C 1
ATOM 742 O O . GLY A 1 94 ? 16.902 18.850 -20.794 1.00 45.94 94 GLY A O 1
ATOM 743 N N . LYS A 1 95 ? 18.294 20.359 -21.725 1.00 40.81 95 LYS A N 1
ATOM 744 C CA . LYS A 1 95 ? 17.804 21.525 -20.989 1.00 40.81 95 LYS A CA 1
ATOM 745 C C . LYS A 1 95 ? 16.449 21.869 -21.607 1.00 40.81 95 LYS A C 1
ATOM 747 O O . LYS A 1 95 ? 16.408 22.352 -22.736 1.00 40.81 95 LYS A O 1
ATOM 752 N N . VAL A 1 96 ? 15.357 21.547 -20.926 1.00 37.47 96 VAL A N 1
ATOM 753 C CA . VAL A 1 96 ? 14.025 21.986 -21.345 1.00 37.47 96 VAL A CA 1
ATOM 754 C C . VAL A 1 96 ? 13.847 23.391 -20.791 1.00 37.47 96 VAL A C 1
ATOM 756 O O . VAL A 1 96 ? 13.691 23.563 -19.587 1.00 37.47 96 VAL A O 1
ATOM 759 N N . TRP A 1 97 ? 13.930 24.391 -21.663 1.00 37.44 97 TRP A N 1
ATOM 760 C CA . TRP A 1 97 ? 13.571 25.761 -21.318 1.00 37.44 97 TRP A CA 1
ATOM 761 C C . TRP A 1 97 ? 12.087 25.942 -21.611 1.00 37.44 97 TRP A C 1
ATOM 763 O O . TRP A 1 97 ? 11.665 25.865 -22.764 1.00 37.44 97 TRP A O 1
ATOM 773 N N . THR A 1 98 ? 11.288 26.166 -20.575 1.00 35.88 98 THR A N 1
ATOM 774 C CA . THR A 1 98 ? 9.900 26.602 -20.738 1.00 35.88 98 THR A CA 1
ATOM 775 C C . THR A 1 98 ? 9.877 28.121 -20.758 1.00 35.88 98 THR A C 1
ATOM 777 O O . THR A 1 98 ? 10.247 28.757 -19.772 1.00 35.88 98 THR A O 1
ATOM 780 N N . CYS A 1 99 ? 9.478 28.696 -21.892 1.00 35.62 99 CYS A N 1
ATOM 781 C CA . CYS A 1 99 ? 9.288 30.132 -22.035 1.00 35.62 99 CYS A CA 1
ATOM 782 C C . CYS A 1 99 ? 7.804 30.452 -21.851 1.00 35.62 99 CYS A C 1
ATOM 784 O O . CYS A 1 99 ? 6.963 29.990 -22.624 1.00 35.62 99 CYS A O 1
ATOM 786 N N . SER A 1 100 ? 7.481 31.217 -20.815 1.00 43.34 100 SER A N 1
ATOM 787 C CA . SER A 1 100 ? 6.126 31.706 -20.550 1.00 43.34 100 SER A CA 1
ATOM 788 C C . SER A 1 100 ? 6.123 33.230 -20.610 1.00 43.34 100 SER A C 1
ATOM 790 O O . SER A 1 100 ? 7.016 33.870 -20.051 1.00 43.34 100 SER A O 1
ATOM 792 N N . LYS A 1 101 ? 5.121 33.820 -21.279 1.00 39.78 101 LYS A N 1
ATOM 793 C CA . LYS A 1 101 ? 4.888 35.271 -21.233 1.00 39.78 101 LYS A CA 1
ATOM 794 C C . LYS A 1 101 ? 4.555 35.651 -19.794 1.00 39.78 101 LYS A C 1
ATOM 796 O O . LYS A 1 101 ? 3.543 35.190 -19.271 1.00 39.78 101 LYS A O 1
ATOM 801 N N . ALA A 1 102 ? 5.415 36.443 -19.158 1.00 47.62 102 ALA A N 1
ATOM 802 C CA . ALA A 1 102 ? 5.230 36.810 -17.759 1.00 47.62 102 ALA A CA 1
ATOM 803 C C . ALA A 1 102 ? 4.109 37.852 -17.590 1.00 47.62 102 ALA A C 1
ATOM 805 O O . ALA A 1 102 ? 3.410 37.828 -16.581 1.00 47.62 102 ALA A O 1
ATOM 806 N N . THR A 1 103 ? 3.882 38.712 -18.591 1.00 44.50 103 THR A N 1
ATOM 807 C CA . THR A 1 103 ? 2.845 39.762 -18.600 1.00 44.50 103 THR A CA 1
ATOM 808 C C . THR A 1 103 ? 2.491 40.204 -20.037 1.00 44.50 103 THR A C 1
ATOM 810 O O . THR A 1 103 ? 3.199 39.847 -20.983 1.00 44.50 103 THR A O 1
ATOM 813 N N . PRO A 1 104 ? 1.406 40.989 -20.244 1.00 45.16 104 PRO A N 1
ATOM 814 C CA . PRO A 1 104 ? 1.017 41.511 -21.564 1.00 45.16 104 PRO A CA 1
ATOM 815 C C . PRO A 1 104 ? 2.024 42.492 -22.190 1.00 45.16 104 PRO A C 1
ATOM 817 O O . PRO A 1 104 ? 1.930 42.781 -23.379 1.00 45.16 104 PRO A O 1
ATOM 820 N N . LEU A 1 105 ? 2.988 42.991 -21.414 1.00 43.88 105 LEU A N 1
ATOM 821 C CA . LEU A 1 105 ? 4.035 43.907 -21.858 1.00 43.88 105 LEU A CA 1
ATOM 822 C C . LEU A 1 105 ? 5.384 43.171 -21.854 1.00 43.88 105 LEU A C 1
ATOM 824 O O . LEU A 1 105 ? 6.095 43.147 -20.861 1.00 43.88 105 LEU A O 1
ATOM 828 N N . ALA A 1 106 ? 5.661 42.526 -22.988 1.00 46.12 106 ALA A N 1
ATOM 829 C CA . ALA A 1 106 ? 6.969 42.203 -23.575 1.00 46.12 106 ALA A CA 1
ATOM 830 C C . ALA A 1 106 ? 8.100 41.523 -22.762 1.00 46.12 106 ALA A C 1
ATOM 832 O O . ALA A 1 106 ? 9.185 41.380 -23.321 1.00 46.12 106 ALA A O 1
ATOM 833 N N . ASP A 1 107 ? 7.879 41.003 -21.554 1.00 36.84 107 ASP A N 1
ATOM 834 C CA . ASP A 1 107 ? 8.912 40.228 -20.848 1.00 36.84 107 ASP A CA 1
ATOM 835 C C . ASP A 1 107 ? 8.695 38.707 -20.988 1.00 36.84 107 ASP A C 1
ATOM 837 O O . ASP A 1 107 ? 7.703 38.127 -20.525 1.00 36.84 107 ASP A O 1
ATOM 841 N N . TYR A 1 108 ? 9.652 38.037 -21.636 1.00 42.59 108 TYR A N 1
ATOM 842 C CA . TYR A 1 108 ? 9.735 36.578 -21.697 1.00 42.59 108 TYR A CA 1
ATOM 843 C C . TYR A 1 108 ? 10.583 36.065 -20.532 1.00 42.59 108 TYR A C 1
ATOM 845 O O . TYR A 1 108 ? 11.759 36.410 -20.409 1.00 42.59 108 TYR A O 1
ATOM 853 N N . ALA A 1 109 ? 9.996 35.213 -19.691 1.00 40.75 109 ALA A N 1
ATOM 854 C CA . ALA A 1 109 ? 10.721 34.515 -18.639 1.00 40.75 109 ALA A CA 1
ATOM 855 C C . ALA A 1 109 ? 10.958 33.062 -19.064 1.00 40.75 109 ALA A C 1
ATOM 857 O O . ALA A 1 109 ? 10.010 32.304 -19.290 1.00 40.75 109 ALA A O 1
ATOM 858 N N . CYS A 1 110 ? 12.231 32.678 -19.153 1.00 37.66 110 CYS A N 1
ATOM 859 C CA . CYS A 1 110 ? 12.650 31.296 -19.356 1.00 37.66 110 CYS A CA 1
ATOM 860 C C . CYS A 1 110 ? 13.068 30.705 -18.009 1.00 37.66 110 CYS A C 1
ATOM 862 O O . CYS A 1 110 ? 13.987 31.215 -17.364 1.00 37.66 110 CYS A O 1
ATOM 864 N N . THR A 1 111 ? 12.402 29.634 -17.581 1.00 38.94 111 THR A N 1
ATOM 865 C CA . THR A 1 111 ? 12.710 28.946 -16.320 1.00 38.94 111 THR A CA 1
ATOM 866 C C . THR A 1 111 ? 13.401 27.609 -16.570 1.00 38.94 111 THR A C 1
ATOM 868 O O . THR A 1 111 ? 13.002 26.840 -17.447 1.00 38.94 111 THR A O 1
ATOM 871 N N . ASP A 1 112 ? 14.448 27.333 -15.785 1.00 42.78 112 ASP A N 1
ATOM 872 C CA . ASP A 1 112 ? 15.071 26.010 -15.694 1.00 42.78 112 ASP A CA 1
ATOM 873 C C . ASP A 1 112 ? 14.385 25.187 -14.594 1.00 42.78 112 ASP A C 1
ATOM 875 O O . ASP A 1 112 ? 14.443 25.524 -13.404 1.00 42.78 112 ASP A O 1
ATOM 879 N N . GLY A 1 113 ? 13.763 24.076 -14.990 1.00 38.94 113 GLY A N 1
ATOM 880 C CA . GLY A 1 113 ? 13.090 23.154 -14.077 1.00 38.94 113 GLY A CA 1
ATOM 881 C C . GLY A 1 113 ? 14.016 22.479 -13.058 1.00 38.94 113 GLY A C 1
ATOM 882 O O . GLY A 1 113 ? 13.525 21.991 -12.042 1.00 38.94 113 GLY A O 1
ATOM 883 N N . ALA A 1 114 ? 15.337 22.462 -13.281 1.00 37.50 114 ALA A N 1
ATOM 884 C CA . ALA A 1 114 ? 16.288 21.816 -12.376 1.00 37.50 114 ALA A CA 1
ATOM 885 C C . ALA A 1 114 ? 16.838 22.743 -11.275 1.00 37.50 114 ALA A C 1
ATOM 887 O O . ALA A 1 114 ? 17.166 22.256 -10.193 1.00 37.50 114 ALA A O 1
ATOM 888 N N . THR A 1 115 ? 16.938 24.059 -11.510 1.00 39.31 115 THR A N 1
ATOM 889 C CA . THR A 1 115 ? 17.596 24.993 -10.569 1.00 39.31 115 THR A CA 1
ATOM 890 C C . THR A 1 115 ? 16.712 26.125 -10.039 1.00 39.31 115 THR A C 1
ATOM 892 O O . THR A 1 115 ? 17.147 26.833 -9.133 1.00 39.31 115 THR A O 1
ATOM 895 N N . LYS A 1 116 ? 15.481 26.312 -10.550 1.00 34.25 116 LYS A N 1
ATOM 896 C CA . LYS A 1 116 ? 14.627 27.490 -10.260 1.00 34.25 116 LYS A CA 1
ATOM 897 C C . LYS A 1 116 ? 15.353 28.835 -10.457 1.00 34.25 116 LYS A C 1
ATOM 899 O O . LYS A 1 116 ? 15.002 29.830 -9.828 1.00 34.25 116 LYS A O 1
ATOM 904 N N . SER A 1 117 ? 16.365 28.882 -11.321 1.00 34.28 117 SER A N 1
ATOM 905 C CA . SER A 1 117 ? 16.982 30.143 -11.722 1.00 34.28 117 SER A CA 1
ATOM 906 C C . SER A 1 117 ? 16.129 30.796 -12.816 1.00 34.28 117 SER A C 1
ATOM 908 O O . SER A 1 117 ? 15.676 30.131 -13.750 1.00 34.28 117 SER A O 1
ATOM 910 N N . VAL A 1 118 ? 15.849 32.091 -12.655 1.00 34.69 118 VAL A N 1
ATOM 911 C CA . VAL A 1 118 ? 15.079 32.907 -13.603 1.00 34.69 118 VAL A CA 1
ATOM 912 C C . VAL A 1 118 ? 16.059 33.825 -14.315 1.00 34.69 118 VAL A C 1
ATOM 914 O O . VAL A 1 118 ? 16.796 34.557 -13.656 1.00 34.69 118 VAL A O 1
ATOM 917 N N . VAL A 1 119 ? 16.066 33.800 -15.646 1.00 37.28 119 VAL A N 1
ATOM 918 C CA . VAL A 1 119 ? 16.769 34.806 -16.449 1.00 37.28 119 VAL A CA 1
ATOM 919 C C . VAL A 1 119 ? 15.708 35.687 -17.096 1.00 37.28 119 VAL A C 1
ATOM 921 O O . VAL A 1 119 ? 14.934 35.210 -17.927 1.00 37.28 119 VAL A O 1
ATOM 924 N N . SER A 1 120 ? 15.638 36.949 -16.674 1.00 37.41 120 SER A N 1
ATOM 925 C CA . SER A 1 120 ? 14.805 37.976 -17.298 1.00 37.41 120 SER A CA 1
ATOM 926 C C . SER A 1 120 ? 15.627 38.758 -18.319 1.00 37.41 120 SER A C 1
ATOM 928 O O . SER A 1 120 ? 16.789 39.088 -18.081 1.00 37.41 120 SER A O 1
ATOM 930 N N . TRP A 1 121 ? 15.018 39.061 -19.461 1.00 39.69 121 TRP A N 1
ATOM 931 C CA . TRP A 1 121 ? 15.612 39.893 -20.504 1.00 39.69 121 TRP A CA 1
ATOM 932 C C . TRP A 1 121 ? 14.714 41.106 -20.718 1.00 39.69 121 TRP A C 1
ATOM 934 O O . TRP A 1 121 ? 13.508 40.940 -20.858 1.00 39.69 121 TRP A O 1
ATOM 944 N N . HIS A 1 122 ? 15.288 42.309 -20.739 1.00 33.44 122 HIS A N 1
ATOM 945 C CA . HIS A 1 122 ? 14.583 43.517 -21.168 1.00 33.44 122 HIS A CA 1
ATOM 946 C C . HIS A 1 122 ? 14.866 43.749 -22.649 1.00 33.44 122 HIS A C 1
ATOM 948 O O . HIS A 1 122 ? 16.022 43.697 -23.079 1.00 33.44 122 HIS A O 1
ATOM 954 N N . ALA A 1 123 ? 13.820 44.002 -23.434 1.00 32.62 123 ALA A N 1
ATOM 955 C CA . ALA A 1 123 ? 13.988 44.429 -24.816 1.00 32.62 123 ALA A CA 1
ATOM 956 C C . ALA A 1 123 ? 14.816 45.735 -24.866 1.00 32.62 123 ALA A C 1
ATOM 958 O O . ALA A 1 123 ? 14.618 46.608 -24.014 1.00 32.62 123 ALA A O 1
ATOM 959 N N . PRO A 1 124 ? 15.737 45.908 -25.835 1.00 29.78 124 PRO A N 1
ATOM 960 C CA . PRO A 1 124 ? 16.451 47.166 -25.995 1.00 29.78 124 PRO A CA 1
ATOM 961 C C . PRO A 1 124 ? 15.442 48.273 -26.307 1.00 29.78 124 PRO A C 1
ATOM 963 O O . PRO A 1 124 ? 14.603 48.118 -27.195 1.00 29.78 124 PRO A O 1
ATOM 966 N N . SER A 1 125 ? 15.526 49.383 -25.577 1.00 28.84 125 SER A N 1
ATOM 967 C CA . SER A 1 125 ? 14.667 50.551 -25.751 1.00 28.84 125 SER A CA 1
ATOM 968 C C . SER A 1 125 ? 14.733 51.058 -27.193 1.00 28.84 125 SER A C 1
ATOM 970 O O . SER A 1 125 ? 15.721 51.682 -27.589 1.00 28.84 125 SER A O 1
ATOM 972 N N . GLN A 1 126 ? 13.681 50.817 -27.973 1.00 32.31 126 GLN A N 1
ATOM 973 C CA . GLN A 1 126 ? 13.443 51.583 -29.186 1.00 32.31 126 GLN A CA 1
ATOM 974 C C . GLN A 1 126 ? 13.092 53.016 -28.789 1.00 32.31 126 GLN A C 1
ATOM 976 O O . GLN A 1 126 ? 12.176 53.283 -28.014 1.00 32.31 126 GLN A O 1
ATOM 981 N N . THR A 1 127 ? 13.891 53.935 -29.306 1.00 30.77 127 THR A N 1
ATOM 982 C CA . THR A 1 127 ? 13.740 55.378 -29.211 1.00 30.77 127 THR A CA 1
ATOM 983 C C . THR A 1 127 ? 12.387 55.798 -29.801 1.00 30.77 127 THR A C 1
ATOM 985 O O . THR A 1 127 ? 12.191 55.733 -31.009 1.00 30.77 127 THR A O 1
ATOM 988 N N . ILE A 1 128 ? 11.459 56.237 -28.949 1.00 29.67 128 ILE A N 1
ATOM 989 C CA . ILE A 1 128 ? 10.245 56.986 -29.318 1.00 29.67 128 ILE A CA 1
ATOM 990 C C . ILE A 1 128 ? 10.612 58.467 -29.135 1.00 29.67 128 ILE A C 1
ATOM 992 O O . ILE A 1 128 ? 10.938 58.896 -28.032 1.00 29.67 128 ILE A O 1
ATOM 996 N N . VAL A 1 129 ? 10.870 59.212 -30.213 1.00 27.05 129 VAL A N 1
ATOM 997 C CA . VAL A 1 129 ? 9.878 59.988 -30.983 1.00 27.05 129 VAL A CA 1
ATOM 998 C C . VAL A 1 129 ? 8.996 60.841 -30.067 1.00 27.05 129 VAL A C 1
ATOM 1000 O O . VAL A 1 129 ? 7.903 60.461 -29.660 1.00 27.05 129 VAL A O 1
ATOM 1003 N N . GLN A 1 130 ? 9.477 62.051 -29.782 1.00 27.80 130 GLN A N 1
ATOM 1004 C CA . GLN A 1 130 ? 8.599 63.187 -29.529 1.00 27.80 130 GLN A CA 1
ATOM 1005 C C . GLN A 1 130 ? 7.762 63.421 -30.792 1.00 27.80 130 GLN A C 1
ATOM 1007 O O . GLN A 1 130 ? 8.328 63.806 -31.810 1.00 27.80 130 GLN A O 1
ATOM 1012 N N . HIS A 1 131 ? 6.454 63.164 -30.741 1.00 25.91 131 HIS A N 1
ATOM 1013 C CA . HIS A 1 131 ? 5.398 64.135 -31.061 1.00 25.91 131 HIS A CA 1
ATOM 1014 C C . HIS A 1 131 ? 4.032 63.479 -31.352 1.00 25.91 131 HIS A C 1
ATOM 1016 O O . HIS A 1 131 ? 3.932 62.487 -32.060 1.00 25.91 131 HIS A O 1
ATOM 1022 N N . TYR A 1 132 ? 2.997 64.182 -30.877 1.00 26.02 132 TYR A N 1
ATOM 1023 C CA . TYR A 1 132 ? 1.576 64.152 -31.249 1.00 26.02 132 TYR A CA 1
ATOM 1024 C C . TYR A 1 132 ? 0.645 63.083 -30.650 1.00 26.02 132 TYR A C 1
ATOM 1026 O O . TYR A 1 132 ? 0.451 61.984 -31.154 1.00 26.02 132 TYR A O 1
ATOM 1034 N N . HIS A 1 133 ? -0.064 63.543 -29.615 1.00 28.33 133 HIS A N 1
ATOM 1035 C CA . HIS A 1 133 ? -1.480 63.276 -29.377 1.00 28.33 133 HIS A CA 1
ATOM 1036 C C . HIS A 1 133 ? -2.334 63.652 -30.604 1.00 28.33 133 HIS A C 1
ATOM 1038 O O . HIS A 1 133 ? -2.243 64.795 -31.054 1.00 28.33 133 HIS A O 1
ATOM 1044 N N . ASN A 1 134 ? -3.212 62.753 -31.070 1.00 27.12 134 ASN A N 1
ATOM 1045 C CA . ASN A 1 134 ? -4.681 6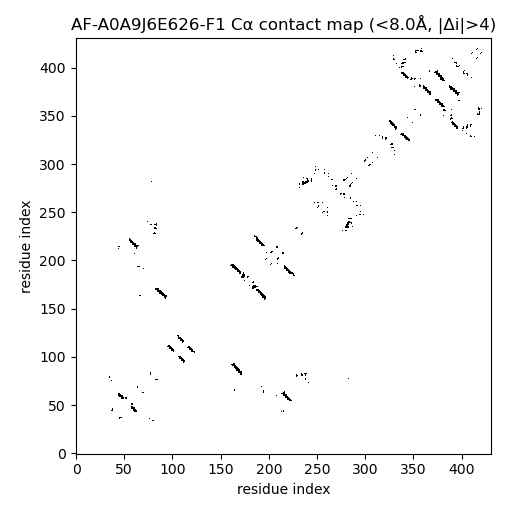2.887 -30.990 1.00 27.12 134 ASN A CA 1
ATOM 1046 C C . ASN A 1 134 ? -5.450 62.057 -32.044 1.00 27.12 134 ASN A C 1
ATOM 1048 O O . ASN A 1 134 ? -5.127 62.093 -33.224 1.00 27.12 134 ASN A O 1
ATOM 1052 N N . LEU A 1 135 ? -6.571 61.493 -31.564 1.00 27.12 135 LEU A N 1
ATOM 1053 C CA . LEU A 1 135 ? -7.858 61.246 -32.240 1.00 27.12 135 LEU A CA 1
ATOM 1054 C C . LEU A 1 135 ? -8.103 59.955 -33.063 1.00 27.12 135 LEU A C 1
ATOM 1056 O O . LEU A 1 135 ? -7.464 59.687 -34.069 1.00 27.12 135 LEU A O 1
ATOM 1060 N N . HIS A 1 136 ? -9.209 59.316 -32.647 1.00 27.05 136 HIS A N 1
ATOM 1061 C CA . HIS A 1 136 ? -10.223 58.545 -33.384 1.00 27.05 136 HIS A CA 1
ATOM 1062 C C . HIS A 1 136 ? -10.021 57.060 -33.761 1.00 27.05 136 HIS A C 1
ATOM 1064 O O . HIS A 1 136 ? -9.125 56.681 -34.499 1.00 27.05 136 HIS A O 1
ATOM 1070 N N . ASP A 1 137 ? -11.003 56.287 -33.268 1.00 28.28 137 ASP A N 1
ATOM 1071 C CA . ASP A 1 137 ? -11.753 55.175 -33.869 1.00 28.28 137 ASP A CA 1
ATOM 1072 C C . ASP A 1 137 ? -11.065 53.892 -34.368 1.00 28.28 137 ASP A C 1
ATOM 1074 O O . ASP A 1 137 ? -10.255 53.884 -35.281 1.00 28.28 137 ASP A O 1
ATOM 1078 N N . GLY A 1 138 ? -11.598 52.769 -33.866 1.00 27.16 138 GLY A N 1
ATOM 1079 C CA . GLY A 1 138 ? -12.155 51.726 -34.734 1.00 27.16 138 GLY A CA 1
ATOM 1080 C C . GLY A 1 138 ? -11.198 50.697 -35.345 1.00 27.16 138 GLY A C 1
ATOM 1081 O O . GLY A 1 138 ? -10.552 50.950 -36.346 1.00 27.16 138 GLY A O 1
ATOM 1082 N N . MET A 1 139 ? -11.239 49.485 -34.779 1.00 28.94 139 MET A N 1
ATOM 1083 C CA . MET A 1 139 ? -11.087 48.164 -35.425 1.00 28.94 139 MET A CA 1
ATOM 1084 C C . MET A 1 139 ? -10.227 48.054 -36.707 1.00 28.94 139 MET A C 1
ATOM 1086 O O . MET A 1 139 ? -10.686 48.402 -37.788 1.00 28.94 139 MET A O 1
ATOM 1090 N N . ALA A 1 140 ? -9.095 47.342 -36.623 1.00 28.00 140 ALA A N 1
ATOM 1091 C CA . ALA A 1 140 ? -8.893 46.008 -37.226 1.00 28.00 140 ALA A CA 1
ATOM 1092 C C . ALA A 1 140 ? -7.412 45.701 -37.543 1.00 28.00 140 ALA A C 1
ATOM 1094 O O . ALA A 1 140 ? -6.689 46.532 -38.076 1.00 28.00 140 ALA A O 1
ATOM 1095 N N . ALA A 1 141 ? -7.054 44.433 -37.306 1.00 36.41 141 ALA A N 1
ATOM 1096 C CA . ALA A 1 141 ? -5.943 43.673 -37.888 1.00 36.41 141 ALA A CA 1
ATOM 1097 C C . ALA A 1 141 ? -4.499 44.093 -37.539 1.00 36.41 141 ALA A C 1
ATOM 1099 O O . ALA A 1 141 ? -3.822 44.753 -38.320 1.00 36.41 141 ALA A O 1
ATOM 1100 N N . GLU A 1 142 ? -3.968 43.544 -36.439 1.00 27.72 142 GLU A N 1
ATOM 1101 C CA . GLU A 1 142 ? -2.521 43.335 -36.302 1.00 27.72 142 GLU A CA 1
ATOM 1102 C C . GLU A 1 142 ? -2.160 41.887 -36.653 1.00 27.72 142 GLU A C 1
ATOM 1104 O O . GLU A 1 142 ? -2.686 40.920 -36.096 1.00 27.72 142 GLU A O 1
ATOM 1109 N N . ALA A 1 143 ? -1.272 41.769 -37.638 1.00 27.66 143 ALA A N 1
ATOM 1110 C CA . ALA A 1 143 ? -0.636 40.544 -38.092 1.00 27.66 143 ALA A CA 1
ATOM 1111 C C . ALA A 1 143 ? 0.160 39.861 -36.957 1.00 27.66 143 ALA A C 1
ATOM 1113 O O . ALA A 1 143 ? 0.651 40.543 -36.055 1.00 27.66 143 ALA A O 1
ATOM 1114 N N . PRO A 1 144 ? 0.362 38.529 -36.992 1.00 28.66 144 PRO A N 1
ATOM 1115 C CA . PRO A 1 144 ? 1.264 37.889 -36.051 1.00 28.66 144 PRO A CA 1
ATOM 1116 C C . PRO A 1 144 ? 2.702 38.315 -36.370 1.00 28.66 144 PRO A C 1
ATOM 1118 O O . PRO A 1 144 ? 3.247 37.954 -37.410 1.00 28.66 144 PRO A O 1
ATOM 1121 N N . LEU A 1 145 ? 3.312 39.078 -35.461 1.00 32.00 145 LEU A N 1
ATOM 1122 C CA . LEU A 1 145 ? 4.754 39.306 -35.432 1.00 32.00 145 LEU A CA 1
ATOM 1123 C C . LEU A 1 145 ? 5.451 37.957 -35.219 1.00 32.00 145 LEU A C 1
ATOM 1125 O O . LEU A 1 145 ? 5.390 37.366 -34.137 1.00 32.00 145 LEU A O 1
ATOM 1129 N N . GLU A 1 146 ? 6.071 37.460 -36.286 1.00 30.84 146 GLU A N 1
ATOM 1130 C CA . GLU A 1 146 ? 6.927 36.281 -36.279 1.00 30.84 146 GLU A CA 1
ATOM 1131 C C . GLU A 1 146 ? 8.073 36.453 -35.271 1.00 30.84 146 GLU A C 1
ATOM 1133 O O . GLU A 1 146 ? 8.696 37.509 -35.148 1.00 30.84 146 GLU A O 1
ATOM 1138 N N . CYS A 1 147 ? 8.337 35.383 -34.521 1.00 30.53 147 CYS A N 1
ATOM 1139 C CA . CYS A 1 147 ? 9.475 35.285 -33.618 1.00 30.53 147 CYS A CA 1
ATOM 1140 C C . CYS A 1 147 ? 10.775 35.433 -34.435 1.00 30.53 147 CYS A C 1
ATOM 1142 O O . CYS A 1 147 ? 10.859 34.804 -35.492 1.00 30.53 147 CYS A O 1
ATOM 1144 N N . PRO A 1 148 ? 11.797 36.193 -33.992 1.00 31.67 148 PRO A N 1
ATOM 1145 C CA . PRO A 1 148 ? 13.018 36.367 -34.771 1.00 31.67 148 PRO A CA 1
ATOM 1146 C C . PRO A 1 148 ? 13.764 35.029 -34.868 1.00 31.67 148 PRO A C 1
ATOM 1148 O O . PRO A 1 148 ? 14.517 34.638 -33.978 1.00 31.67 148 PRO A O 1
ATOM 1151 N N . SER A 1 149 ? 13.559 34.307 -35.966 1.00 34.91 149 SER A N 1
ATOM 1152 C CA . SER A 1 149 ? 14.122 32.985 -36.249 1.00 34.91 149 SER A CA 1
ATOM 1153 C C . SER A 1 149 ? 15.582 33.034 -36.715 1.00 34.91 149 SER A C 1
ATOM 1155 O O . SER A 1 149 ? 16.027 32.143 -37.432 1.00 34.91 149 SER A O 1
ATOM 1157 N N . GLN A 1 150 ? 16.342 34.072 -36.350 1.00 34.91 150 GLN A N 1
ATOM 1158 C CA . GLN A 1 150 ? 17.592 34.406 -37.041 1.00 34.91 150 GLN A CA 1
ATOM 1159 C C . GLN A 1 150 ? 18.814 34.647 -36.142 1.00 34.91 150 GLN A C 1
ATOM 1161 O O . GLN A 1 150 ? 19.753 35.320 -36.554 1.00 34.91 150 GLN A O 1
ATOM 1166 N N . MET A 1 151 ? 18.855 34.069 -34.935 1.00 27.94 151 MET A N 1
ATOM 1167 C CA . MET A 1 151 ? 20.076 34.077 -34.100 1.00 27.94 151 MET A CA 1
ATOM 1168 C C . MET A 1 151 ? 20.420 32.722 -33.464 1.00 27.94 151 MET A C 1
ATOM 1170 O O . MET A 1 151 ? 21.113 32.659 -32.450 1.00 27.94 151 MET A O 1
ATOM 1174 N N . CYS A 1 152 ? 19.975 31.619 -34.067 1.00 29.27 152 CYS A N 1
ATOM 1175 C CA . CYS A 1 152 ? 20.324 30.267 -33.622 1.00 29.27 152 CYS A CA 1
ATOM 1176 C C . CYS A 1 152 ? 21.141 29.498 -34.665 1.00 29.27 152 CYS A C 1
ATOM 1178 O O . CYS A 1 152 ? 21.002 28.286 -34.748 1.00 29.27 152 CYS A O 1
ATOM 1180 N N . ASP A 1 153 ? 21.993 30.175 -35.435 1.00 31.28 153 ASP A N 1
ATOM 1181 C CA . ASP A 1 153 ? 22.952 29.501 -36.308 1.00 31.28 153 ASP A CA 1
ATOM 1182 C C . ASP A 1 153 ? 24.387 29.848 -35.919 1.00 31.28 153 ASP A C 1
ATOM 1184 O O . ASP A 1 153 ? 24.719 30.986 -35.594 1.00 31.28 153 ASP A O 1
ATOM 1188 N N . ASN A 1 154 ? 25.230 28.819 -36.011 1.00 31.72 154 ASN A N 1
ATOM 1189 C CA . ASN A 1 154 ? 26.683 28.807 -35.847 1.00 31.72 154 ASN A CA 1
ATOM 1190 C C . ASN A 1 154 ? 27.211 28.642 -34.419 1.00 31.72 154 ASN A C 1
ATOM 1192 O O . ASN A 1 154 ? 27.896 29.499 -33.872 1.00 31.72 154 ASN A O 1
ATOM 1196 N N . HIS A 1 155 ? 27.039 27.433 -33.885 1.00 28.88 155 HIS A N 1
ATOM 1197 C CA . HIS A 1 155 ? 28.186 26.739 -33.300 1.00 28.88 155 HIS A CA 1
ATOM 1198 C C . HIS A 1 155 ? 28.319 25.362 -33.949 1.00 28.88 155 HIS A C 1
ATOM 1200 O O . HIS A 1 155 ? 27.443 24.504 -33.843 1.00 28.88 155 HIS A O 1
ATOM 1206 N N . SER A 1 156 ? 29.434 25.165 -34.647 1.00 28.81 156 SER A N 1
ATOM 1207 C CA . SER A 1 156 ? 29.866 23.886 -35.195 1.00 28.81 156 SER A CA 1
ATOM 1208 C C . SER A 1 156 ? 30.151 22.907 -34.054 1.00 28.81 156 SER A C 1
ATOM 1210 O O . SER A 1 156 ? 31.271 22.825 -33.550 1.00 28.81 156 SER A O 1
ATOM 1212 N N . TYR A 1 157 ? 29.139 22.158 -33.625 1.00 33.56 157 TYR A N 1
ATOM 1213 C CA . TYR A 1 157 ? 29.335 21.023 -32.732 1.00 33.56 157 TYR A CA 1
ATOM 1214 C C . TYR A 1 157 ? 29.691 19.799 -33.574 1.00 33.56 157 TYR A C 1
ATOM 1216 O O . TYR A 1 157 ? 28.856 19.250 -34.294 1.00 33.56 157 TYR A O 1
ATOM 1224 N N . GLY A 1 158 ? 30.956 19.379 -33.497 1.00 27.78 158 GLY A N 1
ATOM 1225 C CA . GLY A 1 158 ? 31.410 18.117 -34.074 1.00 27.78 158 GLY A CA 1
ATOM 1226 C C . GLY A 1 158 ? 30.511 16.964 -33.624 1.00 27.78 158 GLY A C 1
ATOM 1227 O O . GLY A 1 158 ? 30.100 16.944 -32.474 1.00 27.78 158 GLY A O 1
ATOM 1228 N N . ALA A 1 159 ? 30.183 16.068 -34.561 1.00 33.94 159 ALA A N 1
ATOM 1229 C CA . ALA A 1 159 ? 29.466 14.783 -34.489 1.00 33.94 159 ALA A CA 1
ATOM 1230 C C . ALA A 1 159 ? 28.972 14.239 -33.119 1.00 33.94 159 ALA A C 1
ATOM 1232 O O . ALA A 1 159 ? 29.121 13.053 -32.820 1.00 33.94 159 ALA A O 1
ATOM 1233 N N . HIS A 1 160 ? 28.313 15.049 -32.297 1.00 43.22 160 HIS A N 1
ATOM 1234 C CA . HIS A 1 160 ? 27.610 14.584 -31.116 1.00 43.22 160 HIS A CA 1
ATOM 1235 C C . HIS A 1 160 ? 26.240 14.097 -31.574 1.00 43.22 160 HIS A C 1
ATOM 1237 O O . HIS A 1 160 ? 25.408 14.855 -32.067 1.00 43.22 160 HIS A O 1
ATOM 1243 N N . THR A 1 161 ? 26.023 12.790 -31.453 1.00 49.97 161 THR A N 1
ATOM 1244 C CA . THR A 1 161 ? 24.713 12.170 -31.664 1.00 49.97 161 THR A CA 1
ATOM 1245 C C . THR A 1 161 ? 23.688 12.927 -30.809 1.00 49.97 161 THR A C 1
ATOM 1247 O O . THR A 1 161 ? 23.782 12.885 -29.584 1.00 49.97 161 THR A O 1
ATOM 1250 N N . MET A 1 162 ? 22.752 13.655 -31.431 1.00 65.31 162 MET A N 1
ATOM 1251 C CA . MET A 1 162 ? 21.711 14.411 -30.722 1.00 65.31 162 MET A CA 1
ATOM 1252 C C . MET A 1 162 ? 20.730 13.437 -30.062 1.00 65.31 162 MET A C 1
ATOM 1254 O O . MET A 1 162 ? 19.800 12.924 -30.686 1.00 65.31 162 MET A O 1
ATOM 1258 N N . MET A 1 163 ? 21.000 13.128 -28.800 1.00 72.62 163 MET A N 1
ATOM 1259 C CA . MET A 1 163 ? 20.316 12.113 -28.008 1.00 72.62 163 MET A CA 1
ATOM 1260 C C . MET A 1 163 ? 19.470 12.787 -26.938 1.00 72.62 163 MET A C 1
ATOM 1262 O O . MET A 1 163 ? 20.029 13.288 -25.975 1.00 72.62 163 MET A O 1
ATOM 1266 N N . ALA A 1 164 ? 18.145 12.761 -27.059 1.00 80.56 164 ALA A N 1
ATOM 1267 C CA . ALA A 1 164 ? 17.260 13.337 -26.045 1.00 80.56 164 ALA A CA 1
ATOM 1268 C C . ALA A 1 164 ? 17.413 12.608 -24.698 1.00 80.56 164 ALA A C 1
ATOM 1270 O O . ALA A 1 164 ? 17.436 13.215 -23.626 1.00 80.56 164 ALA A O 1
ATOM 1271 N N . PHE A 1 165 ? 17.565 11.284 -24.759 1.00 86.12 165 PHE A N 1
ATOM 1272 C CA . PHE A 1 165 ? 17.602 10.428 -23.584 1.00 86.12 165 PHE A CA 1
ATOM 1273 C C . PHE A 1 165 ? 18.429 9.172 -23.839 1.00 86.12 165 PHE A C 1
ATOM 1275 O O . PHE A 1 165 ? 18.378 8.569 -24.910 1.00 86.12 165 PHE A O 1
ATOM 1282 N N . HIS A 1 166 ? 19.177 8.749 -22.831 1.00 88.81 166 HIS A N 1
ATOM 1283 C CA . HIS A 1 166 ? 19.927 7.507 -22.839 1.00 88.81 166 HIS A CA 1
ATOM 1284 C C . HIS A 1 166 ? 19.986 6.945 -21.423 1.00 88.81 166 HIS A C 1
ATOM 1286 O O . HIS A 1 166 ? 20.469 7.597 -20.494 1.00 88.81 166 HIS A O 1
ATOM 1292 N N . LYS A 1 167 ? 19.506 5.716 -21.250 1.00 90.50 167 LYS A N 1
ATOM 1293 C CA . LYS A 1 167 ? 19.511 5.035 -19.960 1.00 90.50 167 LYS A CA 1
ATOM 1294 C C . LYS A 1 167 ? 19.837 3.567 -20.157 1.00 90.50 167 LYS A C 1
ATOM 1296 O O . LYS A 1 167 ? 19.332 2.921 -21.068 1.00 90.50 167 LYS A O 1
ATOM 1301 N N . ILE A 1 168 ? 20.717 3.061 -19.299 1.00 90.75 168 ILE A N 1
ATOM 1302 C CA . ILE A 1 168 ? 21.155 1.666 -19.329 1.00 90.75 168 ILE A CA 1
ATOM 1303 C C . ILE A 1 168 ? 20.732 1.005 -18.028 1.00 90.75 168 ILE A C 1
ATOM 1305 O O . ILE A 1 168 ? 20.992 1.532 -16.944 1.00 90.75 168 ILE A O 1
ATOM 1309 N N . TRP A 1 169 ? 20.131 -0.167 -18.135 1.00 91.62 169 TRP A N 1
ATOM 1310 C CA . TRP A 1 169 ? 19.762 -1.047 -17.045 1.00 91.62 169 TRP A CA 1
ATOM 1311 C C . TRP A 1 169 ? 20.604 -2.312 -17.106 1.00 91.62 169 TRP A C 1
ATOM 1313 O O . TRP A 1 169 ? 20.746 -2.913 -18.163 1.00 91.62 169 TRP A O 1
ATOM 1323 N N . HIS A 1 170 ? 21.115 -2.759 -15.965 1.00 91.50 170 HIS A N 1
ATOM 1324 C CA . HIS A 1 170 ? 21.674 -4.102 -15.832 1.00 91.50 170 HIS A CA 1
ATOM 1325 C C . HIS A 1 170 ? 20.789 -4.953 -14.947 1.00 91.50 170 HIS A C 1
ATOM 1327 O O . HIS A 1 170 ? 20.122 -4.436 -14.046 1.00 91.50 170 HIS A O 1
ATOM 1333 N N . CYS A 1 171 ? 20.834 -6.263 -15.165 1.00 90.75 171 CYS A N 1
ATOM 1334 C CA . CYS A 1 171 ? 20.249 -7.205 -14.231 1.00 90.75 171 CYS A CA 1
ATOM 1335 C C . CYS A 1 171 ? 20.768 -6.931 -12.814 1.00 90.75 171 CYS A C 1
ATOM 1337 O O . CYS A 1 171 ? 21.947 -6.617 -12.605 1.00 90.75 171 CYS A O 1
ATOM 1339 N N . GLN A 1 172 ? 19.900 -7.097 -11.817 1.00 87.12 172 GLN A N 1
ATOM 1340 C CA . GLN A 1 172 ? 20.275 -6.945 -10.427 1.00 87.12 172 GLN A CA 1
ATOM 1341 C C . GLN A 1 172 ? 21.478 -7.811 -10.088 1.00 87.12 172 GLN A C 1
ATOM 1343 O O . GLN A 1 172 ? 22.305 -7.335 -9.332 1.00 87.12 172 GLN A O 1
ATOM 1348 N N . HIS A 1 173 ? 21.667 -8.993 -10.674 1.00 88.31 173 HIS A N 1
ATOM 1349 C CA . HIS A 1 173 ? 22.817 -9.857 -10.392 1.00 88.31 173 HIS A CA 1
ATOM 1350 C C . HIS A 1 173 ? 24.140 -9.461 -11.080 1.00 88.31 173 HIS A C 1
ATOM 1352 O O . HIS A 1 173 ? 25.117 -10.210 -10.996 1.00 88.31 173 HIS A O 1
ATOM 1358 N N . HIS A 1 174 ? 24.206 -8.293 -11.727 1.00 89.19 174 HIS A N 1
ATOM 1359 C CA . HIS A 1 174 ? 25.447 -7.730 -12.263 1.00 89.19 174 HIS A CA 1
ATOM 1360 C C . HIS A 1 174 ? 26.453 -7.410 -11.143 1.00 89.19 174 HIS A C 1
ATOM 1362 O O . HIS A 1 174 ? 26.082 -7.126 -10.002 1.00 89.19 174 HIS A O 1
ATOM 1368 N N . THR A 1 175 ? 27.742 -7.365 -11.479 1.00 86.50 175 THR A N 1
ATOM 1369 C CA . THR A 1 175 ? 28.854 -7.045 -10.557 1.00 86.50 175 THR A CA 1
ATOM 1370 C C . THR A 1 175 ? 28.833 -5.608 -10.022 1.00 86.50 175 THR A C 1
ATOM 1372 O O . THR A 1 175 ? 29.626 -5.241 -9.157 1.00 86.50 175 THR A O 1
ATOM 1375 N N . LYS A 1 176 ? 27.933 -4.753 -10.520 1.00 79.62 176 LYS A N 1
ATOM 1376 C CA . LYS A 1 176 ? 27.957 -3.324 -10.201 1.00 79.62 176 LYS A CA 1
ATOM 1377 C C . LYS A 1 176 ? 27.500 -3.105 -8.766 1.00 79.62 176 LYS A C 1
ATOM 1379 O O . LYS A 1 176 ? 26.474 -3.638 -8.352 1.00 79.62 176 LYS A O 1
ATOM 1384 N N . ASN A 1 177 ? 28.245 -2.271 -8.040 1.00 78.00 177 ASN A N 1
ATOM 1385 C CA . ASN A 1 177 ? 28.026 -1.960 -6.625 1.00 78.00 177 ASN A CA 1
ATOM 1386 C C . ASN A 1 177 ? 28.087 -3.206 -5.719 1.00 78.00 177 ASN A C 1
ATOM 1388 O O . ASN A 1 177 ? 27.509 -3.208 -4.633 1.00 78.00 177 ASN A O 1
ATOM 1392 N N . LYS A 1 178 ? 28.762 -4.279 -6.165 1.00 81.88 178 LYS A N 1
ATOM 1393 C CA . LYS A 1 178 ? 28.845 -5.560 -5.454 1.00 81.88 178 LYS A CA 1
ATOM 1394 C C . LYS A 1 178 ? 30.250 -6.134 -5.528 1.00 81.88 178 LYS A C 1
ATOM 1396 O O . LYS A 1 178 ? 30.763 -6.396 -6.607 1.00 81.88 178 LYS A O 1
ATOM 1401 N N . LYS A 1 179 ? 30.849 -6.376 -4.363 1.00 73.12 179 LYS A N 1
ATOM 1402 C CA . LYS A 1 179 ? 32.200 -6.945 -4.258 1.00 73.12 179 LYS A CA 1
ATOM 1403 C C . LYS A 1 179 ? 32.182 -8.470 -4.436 1.00 73.12 179 LYS A C 1
ATOM 1405 O O . LYS A 1 179 ? 32.927 -9.003 -5.246 1.00 73.12 179 LYS A O 1
ATOM 1410 N N . SER A 1 180 ? 31.264 -9.156 -3.757 1.00 71.81 180 SER A N 1
ATOM 1411 C CA . SER A 1 180 ? 31.020 -10.605 -3.846 1.00 71.81 180 SER A CA 1
ATOM 1412 C C . SER A 1 180 ? 29.707 -10.949 -3.119 1.00 71.81 180 SER A C 1
ATOM 1414 O O . SER A 1 180 ? 29.176 -10.114 -2.383 1.00 71.81 180 SER A O 1
ATOM 1416 N N . GLY A 1 181 ? 29.138 -12.135 -3.361 1.00 74.06 181 GLY A N 1
ATOM 1417 C CA . GLY A 1 181 ? 27.951 -12.638 -2.650 1.00 74.06 181 GLY A CA 1
ATOM 1418 C C . GLY A 1 181 ? 26.848 -13.191 -3.564 1.00 74.06 181 GLY A C 1
ATOM 1419 O O . GLY A 1 181 ? 26.940 -13.067 -4.785 1.00 74.06 181 GLY A O 1
ATOM 1420 N N . PRO A 1 182 ? 25.759 -13.744 -2.994 1.00 72.25 182 PRO A N 1
ATOM 1421 C CA . PRO A 1 182 ? 24.708 -14.456 -3.742 1.00 72.25 182 PRO A CA 1
ATOM 1422 C C . PRO A 1 182 ? 23.948 -13.563 -4.734 1.00 72.25 182 PRO A C 1
ATOM 1424 O O . PRO A 1 182 ? 23.342 -14.029 -5.693 1.00 72.25 182 PRO A O 1
ATOM 1427 N N . ARG A 1 183 ? 24.009 -12.239 -4.545 1.00 76.25 183 ARG A N 1
ATOM 1428 C CA . ARG A 1 183 ? 23.426 -11.256 -5.466 1.00 76.25 183 ARG A CA 1
ATOM 1429 C C . ARG A 1 183 ? 24.384 -10.823 -6.580 1.00 76.25 183 ARG A C 1
ATOM 1431 O O . ARG A 1 183 ? 24.050 -9.874 -7.278 1.00 76.25 183 ARG A O 1
ATOM 1438 N N . ASN A 1 184 ? 25.560 -11.428 -6.721 1.00 85.56 184 ASN A N 1
ATOM 1439 C CA . ASN A 1 184 ? 26.528 -11.139 -7.778 1.00 85.56 184 ASN A CA 1
ATOM 1440 C C . ASN A 1 184 ? 26.804 -12.423 -8.572 1.00 85.56 184 ASN A C 1
ATOM 1442 O O . ASN A 1 184 ? 27.742 -13.154 -8.272 1.00 85.56 184 ASN A O 1
ATOM 1446 N N . ALA A 1 185 ? 25.980 -12.681 -9.589 1.00 85.00 185 ALA A N 1
ATOM 1447 C CA . ALA A 1 185 ? 26.122 -13.845 -10.465 1.00 85.00 185 ALA A CA 1
ATOM 1448 C C . ALA A 1 185 ? 27.014 -13.555 -11.685 1.00 85.00 185 ALA A C 1
ATOM 1450 O O . ALA A 1 185 ? 27.025 -14.334 -12.633 1.00 85.00 185 ALA A O 1
ATOM 1451 N N . LYS A 1 186 ? 27.710 -12.403 -11.708 1.00 88.81 186 LYS A N 1
ATOM 1452 C CA . LYS A 1 186 ? 28.422 -11.895 -12.894 1.00 88.81 186 LYS A CA 1
ATOM 1453 C C . LYS A 1 186 ? 27.526 -11.887 -14.145 1.00 88.81 186 LYS A C 1
ATOM 1455 O O . LYS A 1 186 ? 27.966 -12.211 -15.241 1.00 88.81 186 LYS A O 1
ATOM 1460 N N . CYS A 1 187 ? 26.255 -11.537 -13.951 1.00 89.50 187 CYS A N 1
ATOM 1461 C CA . CYS A 1 187 ? 25.250 -11.533 -15.008 1.00 89.50 187 CYS A CA 1
ATOM 1462 C C . CYS A 1 187 ? 25.530 -10.408 -16.014 1.00 89.50 187 CYS A C 1
ATOM 1464 O O . CYS A 1 187 ? 25.775 -9.275 -15.594 1.00 89.50 187 CYS A O 1
ATOM 1466 N N . MET A 1 188 ? 25.487 -10.723 -17.313 1.00 89.38 188 MET A N 1
ATOM 1467 C CA . MET A 1 188 ? 25.778 -9.783 -18.409 1.00 89.38 188 MET A CA 1
ATOM 1468 C C . MET A 1 188 ? 24.519 -9.152 -19.012 1.00 89.38 188 MET A C 1
ATOM 1470 O O . MET A 1 188 ? 24.629 -8.178 -19.756 1.00 89.38 188 MET A O 1
ATOM 1474 N N . ALA A 1 189 ? 23.336 -9.653 -18.645 1.00 92.19 189 ALA A N 1
ATOM 1475 C CA . ALA A 1 189 ? 22.071 -9.137 -19.137 1.00 92.19 189 ALA A CA 1
ATOM 1476 C C . ALA A 1 189 ? 21.921 -7.630 -18.874 1.00 92.19 189 ALA A C 1
ATOM 1478 O O . ALA A 1 189 ? 22.131 -7.131 -17.754 1.00 92.19 189 ALA A O 1
ATOM 1479 N N . LYS A 1 190 ? 21.545 -6.902 -19.926 1.00 93.62 190 LYS A N 1
ATOM 1480 C CA . LYS A 1 190 ? 21.390 -5.445 -19.918 1.00 93.62 190 LYS A CA 1
ATOM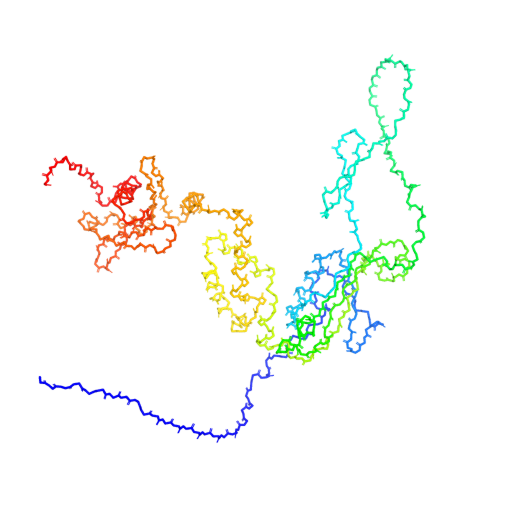 1481 C C . LYS A 1 190 ? 20.307 -5.002 -20.896 1.00 93.62 190 LYS A C 1
ATOM 1483 O O . LYS A 1 190 ? 20.090 -5.646 -21.916 1.00 93.62 190 LYS A O 1
ATOM 1488 N N . VAL A 1 191 ? 19.694 -3.865 -20.599 1.00 92.69 191 VAL A N 1
ATOM 1489 C CA . VAL A 1 191 ? 18.829 -3.125 -21.518 1.00 92.69 191 VAL A CA 1
ATOM 1490 C C . VAL A 1 191 ? 19.416 -1.732 -21.695 1.00 92.69 191 VAL A C 1
ATOM 1492 O O . VAL A 1 191 ? 19.689 -1.051 -20.712 1.00 92.69 191 VAL A O 1
ATOM 1495 N N . ASP A 1 192 ? 19.635 -1.305 -22.928 1.00 92.75 192 ASP A N 1
ATOM 1496 C CA . ASP A 1 192 ? 20.124 0.027 -23.286 1.00 92.75 192 ASP A CA 1
ATOM 1497 C C . ASP A 1 192 ? 19.049 0.724 -24.124 1.00 92.75 192 ASP A C 1
ATOM 1499 O O . ASP A 1 192 ? 18.745 0.283 -25.232 1.00 92.75 192 ASP A O 1
ATOM 1503 N N . VAL A 1 193 ? 18.447 1.782 -23.577 1.00 91.94 193 VAL A N 1
ATOM 1504 C CA . VAL A 1 193 ? 17.413 2.569 -24.259 1.00 91.94 193 VAL A CA 1
ATOM 1505 C C . VAL A 1 193 ? 17.951 3.944 -24.601 1.00 91.94 193 VAL A C 1
ATOM 1507 O O . VAL A 1 193 ? 18.481 4.663 -23.751 1.00 91.94 193 VAL A O 1
ATOM 1510 N N . LYS A 1 194 ? 17.756 4.319 -25.861 1.00 91.25 194 LYS A N 1
ATOM 1511 C CA . LYS A 1 194 ? 18.282 5.522 -26.493 1.00 91.25 194 LYS A CA 1
ATOM 1512 C C . LYS A 1 194 ? 17.181 6.214 -27.283 1.00 91.25 194 LYS A C 1
ATOM 1514 O O . LYS A 1 194 ? 16.726 5.654 -28.269 1.00 91.25 194 LYS A O 1
ATOM 1519 N N . ILE A 1 195 ? 16.789 7.425 -26.899 1.00 89.50 195 ILE A N 1
ATOM 1520 C CA . ILE A 1 195 ? 15.849 8.262 -27.658 1.00 89.50 195 ILE A CA 1
ATOM 1521 C C . ILE A 1 195 ? 16.644 9.325 -28.411 1.00 89.5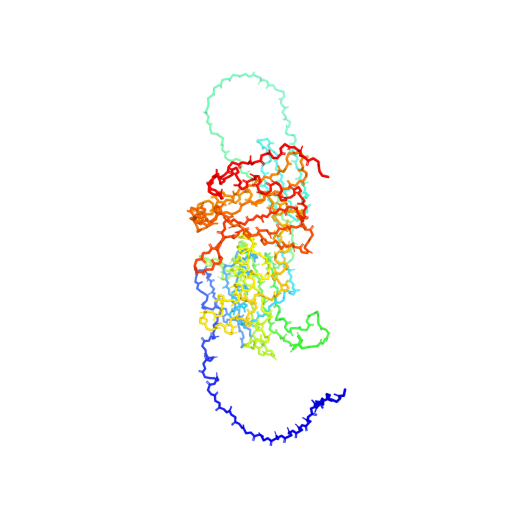0 195 ILE A C 1
ATOM 1523 O O . ILE A 1 195 ? 17.387 10.107 -27.811 1.00 89.50 195 ILE A O 1
ATOM 1527 N N . LYS A 1 196 ? 16.486 9.352 -29.733 1.00 86.94 196 LYS A N 1
ATOM 1528 C CA . LYS A 1 196 ? 17.085 10.367 -30.602 1.00 86.94 196 LYS A CA 1
ATOM 1529 C C . LYS A 1 196 ? 16.194 11.604 -30.669 1.00 86.94 196 LYS A C 1
ATOM 1531 O O . LYS A 1 196 ? 14.974 11.482 -30.730 1.00 86.94 196 LYS A O 1
ATOM 1536 N N . VAL A 1 197 ? 16.809 12.786 -30.720 1.00 84.50 197 VAL A N 1
ATOM 1537 C CA . VAL A 1 197 ? 16.080 14.015 -31.060 1.00 84.50 197 VAL A CA 1
ATOM 1538 C C . VAL A 1 197 ? 15.665 13.931 -32.526 1.00 84.50 197 VAL A C 1
ATOM 1540 O O . VAL A 1 197 ? 16.498 13.652 -33.390 1.00 84.50 197 VAL A O 1
ATOM 1543 N N . VAL A 1 198 ? 14.387 14.176 -32.804 1.00 83.19 198 VAL A N 1
ATOM 1544 C CA . VAL A 1 198 ? 13.856 14.183 -34.167 1.00 83.19 198 VAL A CA 1
ATOM 1545 C C . VAL A 1 198 ? 14.052 15.574 -34.767 1.00 83.19 198 VAL A C 1
ATOM 1547 O O . VAL A 1 198 ? 13.349 16.522 -34.441 1.00 83.19 198 VAL A O 1
ATOM 1550 N N . THR A 1 199 ? 15.020 15.685 -35.662 1.00 83.56 199 THR A N 1
ATOM 1551 C CA . THR A 1 199 ? 15.369 16.884 -36.433 1.00 83.56 199 THR A CA 1
ATOM 1552 C C . THR A 1 199 ? 15.338 16.568 -37.925 1.00 83.56 199 THR A C 1
ATOM 1554 O O . THR A 1 199 ? 15.308 15.400 -38.320 1.00 83.56 199 THR A O 1
ATOM 1557 N N . PHE A 1 200 ? 15.380 17.592 -38.777 1.00 82.00 200 PHE A N 1
ATOM 1558 C CA . PHE A 1 200 ? 15.448 17.397 -40.227 1.00 82.00 200 PHE A CA 1
ATOM 1559 C C . PHE A 1 200 ? 16.629 16.493 -40.634 1.00 82.00 200 PHE A C 1
ATOM 1561 O O . PHE A 1 200 ? 16.448 15.492 -41.330 1.00 82.00 200 PHE A O 1
ATOM 1568 N N . ASP A 1 201 ? 17.824 16.759 -40.101 1.00 80.56 201 ASP A N 1
ATOM 1569 C CA . ASP A 1 201 ? 19.031 15.993 -40.435 1.00 80.56 201 ASP A CA 1
ATOM 1570 C C . ASP A 1 201 ? 19.035 14.563 -39.898 1.00 80.56 201 ASP A C 1
ATOM 1572 O O . ASP A 1 201 ? 19.687 13.680 -40.462 1.00 80.56 201 ASP A O 1
ATOM 1576 N N . THR A 1 202 ? 18.369 14.317 -38.769 1.00 79.50 202 THR A N 1
ATOM 1577 C CA . THR A 1 202 ? 18.251 12.961 -38.215 1.00 79.50 202 THR A CA 1
ATOM 1578 C C . THR A 1 202 ? 17.196 12.163 -38.973 1.00 79.50 202 THR A C 1
ATOM 1580 O O . THR A 1 202 ? 17.463 11.006 -39.296 1.00 79.50 202 THR A O 1
ATOM 1583 N N . LYS A 1 203 ? 16.076 12.786 -39.376 1.00 83.31 203 LYS A N 1
ATOM 1584 C CA . LYS A 1 203 ? 15.095 12.194 -40.303 1.00 83.31 203 LYS A CA 1
ATOM 1585 C C . LYS A 1 203 ? 15.734 11.820 -41.636 1.00 83.31 203 LYS A C 1
ATOM 1587 O O . LYS A 1 203 ? 15.527 10.716 -42.122 1.00 83.31 203 LYS A O 1
ATOM 1592 N N . ARG A 1 204 ? 16.578 12.683 -42.206 1.00 84.19 204 ARG A N 1
ATOM 1593 C CA . ARG A 1 204 ? 17.276 12.387 -43.468 1.00 84.19 204 ARG A CA 1
ATOM 1594 C C . ARG A 1 204 ? 18.179 11.148 -43.379 1.00 84.19 204 ARG A C 1
ATOM 1596 O O . ARG A 1 204 ? 18.333 10.443 -44.369 1.00 84.19 204 ARG A O 1
ATOM 1603 N N . ARG A 1 205 ? 18.775 10.881 -42.212 1.00 82.62 205 ARG A N 1
ATOM 1604 C CA . ARG A 1 205 ? 19.786 9.824 -42.018 1.00 82.62 205 ARG A CA 1
ATOM 1605 C C . ARG A 1 205 ? 19.247 8.503 -41.467 1.00 82.62 205 ARG A C 1
ATOM 1607 O O . ARG A 1 205 ? 19.891 7.478 -41.668 1.00 82.62 205 ARG A O 1
ATOM 1614 N N . ASP A 1 206 ? 18.124 8.503 -40.750 1.00 83.12 206 ASP A N 1
ATOM 1615 C CA . ASP A 1 206 ? 17.568 7.297 -40.120 1.00 83.12 206 ASP A CA 1
ATOM 1616 C C . ASP A 1 206 ? 16.220 6.910 -40.751 1.00 83.12 206 ASP A C 1
ATOM 1618 O O . ASP A 1 206 ? 15.219 7.604 -40.570 1.00 83.12 206 ASP A O 1
ATOM 1622 N N . LYS A 1 207 ? 16.181 5.759 -41.442 1.00 86.94 207 LYS A N 1
ATOM 1623 C CA . LYS A 1 207 ? 14.971 5.208 -42.085 1.00 86.94 207 LYS A CA 1
ATOM 1624 C C . LYS A 1 207 ? 13.793 5.042 -41.118 1.00 86.94 207 LYS A C 1
ATOM 1626 O O . LYS A 1 207 ? 12.641 5.153 -41.522 1.00 86.94 207 LYS A O 1
ATOM 1631 N N . TYR A 1 208 ? 14.065 4.804 -39.834 1.00 85.12 208 TYR A N 1
ATOM 1632 C CA . TYR A 1 208 ? 13.026 4.597 -38.826 1.00 85.12 208 TYR A CA 1
ATOM 1633 C C . TYR A 1 208 ? 12.350 5.906 -38.386 1.00 85.12 208 TYR A C 1
ATOM 1635 O O . TYR A 1 208 ? 11.233 5.875 -37.875 1.00 85.12 208 TYR A O 1
ATOM 1643 N N . LEU A 1 209 ? 12.990 7.055 -38.634 1.00 85.69 209 LEU A N 1
ATOM 1644 C CA . LEU A 1 209 ? 12.437 8.390 -38.380 1.00 85.69 209 LEU A CA 1
ATOM 1645 C C . LEU A 1 209 ? 11.653 8.962 -39.574 1.00 85.69 209 LEU A C 1
ATOM 1647 O O . LEU A 1 209 ? 10.989 9.984 -39.420 1.00 85.69 209 LEU A O 1
ATOM 1651 N N . GLN A 1 210 ? 11.744 8.331 -40.750 1.00 85.75 210 GLN A N 1
ATOM 1652 C CA . GLN A 1 210 ? 11.058 8.746 -41.985 1.00 85.75 210 GLN A CA 1
ATOM 1653 C C . GLN A 1 210 ? 9.641 8.174 -42.119 1.00 85.75 210 GLN A C 1
ATOM 1655 O O . GLN A 1 210 ? 8.926 8.515 -43.055 1.00 85.75 210 GLN A O 1
ATOM 1660 N N . ARG A 1 211 ? 9.244 7.284 -41.207 1.00 84.19 211 ARG A N 1
ATOM 1661 C CA . ARG A 1 211 ? 7.907 6.686 -41.178 1.00 84.19 211 ARG A CA 1
ATOM 1662 C C . ARG A 1 211 ? 6.849 7.734 -40.818 1.00 84.19 211 ARG A C 1
ATOM 1664 O O . ARG A 1 211 ? 7.173 8.755 -40.213 1.00 84.19 211 ARG A O 1
ATOM 1671 N N . GLU A 1 212 ? 5.590 7.429 -41.134 1.00 81.56 212 GLU A N 1
ATOM 1672 C CA . GLU A 1 212 ? 4.426 8.237 -40.734 1.00 81.56 212 GLU A CA 1
ATOM 1673 C C . GLU A 1 212 ? 4.408 8.468 -39.215 1.00 81.56 212 GLU A C 1
ATOM 1675 O O . GLU A 1 212 ? 4.295 9.603 -38.756 1.00 81.56 212 GLU A O 1
ATOM 1680 N N . VAL A 1 213 ? 4.658 7.402 -38.448 1.00 84.44 213 VAL A N 1
ATOM 1681 C CA . VAL A 1 213 ? 4.947 7.467 -37.013 1.00 84.44 213 VAL A CA 1
ATOM 1682 C C . VAL A 1 213 ? 6.452 7.239 -36.791 1.00 84.44 213 VAL A C 1
ATOM 1684 O O . VAL A 1 213 ? 6.942 6.128 -37.024 1.00 84.44 213 VAL A O 1
ATOM 1687 N N . PRO A 1 214 ? 7.226 8.261 -36.374 1.00 84.94 214 PRO A N 1
ATOM 1688 C CA . PRO A 1 214 ? 8.675 8.143 -36.233 1.00 84.94 214 PRO A CA 1
ATOM 1689 C C . PRO A 1 214 ? 9.061 7.282 -35.023 1.00 84.94 214 PRO A C 1
ATOM 1691 O O . PRO A 1 214 ? 8.666 7.557 -33.892 1.00 84.94 214 PRO A O 1
ATOM 1694 N N . LEU A 1 215 ? 9.913 6.276 -35.240 1.00 89.00 215 LEU A N 1
ATOM 1695 C CA . LEU A 1 215 ? 10.426 5.407 -34.174 1.00 89.00 215 LEU A CA 1
ATOM 1696 C C . LEU A 1 215 ? 11.730 5.981 -33.611 1.00 89.00 215 LEU A C 1
ATOM 1698 O O . LEU A 1 215 ? 12.837 5.588 -33.992 1.00 89.00 215 LEU A O 1
ATOM 1702 N N . SER A 1 216 ? 11.587 6.977 -32.740 1.00 88.56 216 SER A N 1
ATOM 1703 C CA . SER A 1 216 ? 12.692 7.758 -32.171 1.00 88.56 216 SER A CA 1
ATOM 1704 C C . SER A 1 216 ? 13.579 6.986 -31.196 1.00 88.56 216 SER A C 1
ATOM 1706 O O . SER A 1 216 ? 14.746 7.353 -31.008 1.00 88.56 216 SER A O 1
ATOM 1708 N N . ALA A 1 217 ? 13.059 5.917 -30.595 1.00 90.44 217 ALA A N 1
ATOM 1709 C CA . ALA A 1 217 ? 13.758 5.133 -29.597 1.00 90.44 217 ALA A CA 1
ATOM 1710 C C . ALA A 1 217 ? 14.406 3.881 -30.194 1.00 90.44 217 ALA A C 1
ATOM 1712 O O . ALA A 1 217 ? 13.828 3.176 -31.018 1.00 90.44 217 ALA A O 1
ATOM 1713 N N . MET A 1 218 ? 15.615 3.587 -29.733 1.00 90.62 218 MET A N 1
ATOM 1714 C CA . MET A 1 218 ? 16.340 2.345 -29.956 1.00 90.62 218 MET A CA 1
ATOM 1715 C C . MET A 1 218 ? 16.506 1.645 -28.609 1.00 90.62 218 MET A C 1
ATOM 1717 O O . MET A 1 218 ? 17.049 2.228 -27.671 1.00 90.62 218 MET A O 1
ATOM 1721 N N . ILE A 1 219 ? 16.059 0.399 -28.532 1.00 92.25 219 ILE A N 1
ATOM 1722 C CA . ILE A 1 219 ? 16.142 -0.455 -27.350 1.00 92.25 219 ILE A CA 1
ATOM 1723 C C . ILE A 1 219 ? 17.039 -1.631 -27.718 1.00 92.25 219 ILE A C 1
ATOM 1725 O O . ILE A 1 219 ? 16.721 -2.386 -28.631 1.00 92.25 219 ILE A O 1
ATOM 1729 N N . ARG A 1 220 ? 18.168 -1.788 -27.030 1.00 92.56 220 ARG A N 1
ATOM 1730 C CA . ARG A 1 220 ? 19.063 -2.939 -27.185 1.00 92.56 220 ARG A CA 1
ATOM 1731 C C . ARG A 1 220 ? 18.995 -3.806 -25.950 1.00 92.56 220 ARG A C 1
ATOM 1733 O O . ARG A 1 220 ? 19.120 -3.294 -24.838 1.00 92.56 220 ARG A O 1
ATOM 1740 N N . ILE A 1 221 ? 18.808 -5.101 -26.142 1.00 92.00 221 ILE A N 1
ATOM 1741 C CA . ILE A 1 221 ? 18.599 -6.044 -25.054 1.00 92.00 221 ILE A CA 1
ATOM 1742 C C . ILE A 1 221 ? 19.573 -7.203 -25.189 1.00 92.00 221 ILE A C 1
ATOM 1744 O O . ILE A 1 221 ? 19.505 -7.953 -26.154 1.00 92.00 221 ILE A O 1
ATOM 1748 N N . ASP A 1 222 ? 20.439 -7.369 -24.194 1.00 91.69 222 ASP A N 1
ATOM 1749 C CA . ASP A 1 222 ? 21.241 -8.578 -24.006 1.00 91.69 222 ASP A CA 1
ATOM 1750 C C . ASP A 1 222 ? 20.510 -9.478 -23.005 1.00 91.69 222 ASP A C 1
ATOM 1752 O O . ASP A 1 222 ? 20.326 -9.103 -21.841 1.00 91.69 222 ASP A O 1
ATOM 1756 N N . HIS A 1 223 ? 20.079 -10.653 -23.460 1.00 86.12 223 HIS A N 1
ATOM 1757 C CA . HIS A 1 223 ? 19.280 -11.590 -22.664 1.00 86.12 223 HIS A CA 1
ATOM 1758 C C . HIS A 1 223 ? 20.126 -12.620 -21.902 1.00 86.12 223 HIS A C 1
ATOM 1760 O O . HIS A 1 223 ? 19.581 -13.553 -21.310 1.00 86.12 223 HIS A O 1
ATOM 1766 N N . ARG A 1 224 ? 21.460 -12.497 -21.901 1.00 90.12 224 ARG A N 1
ATOM 1767 C CA . ARG A 1 224 ? 22.342 -13.499 -21.288 1.00 90.12 224 ARG A CA 1
ATOM 1768 C C . ARG A 1 224 ? 22.337 -13.412 -19.766 1.00 90.12 224 ARG A C 1
ATOM 1770 O O . ARG A 1 224 ? 23.148 -12.722 -19.137 1.00 90.12 224 ARG A O 1
ATOM 1777 N N . HIS A 1 225 ? 21.425 -14.173 -19.176 1.00 88.88 225 HIS A N 1
ATOM 1778 C CA . HIS A 1 225 ? 21.374 -14.433 -17.749 1.00 88.88 225 HIS A CA 1
ATOM 1779 C C . HIS A 1 225 ? 22.282 -15.609 -17.377 1.00 88.88 225 HIS A C 1
ATOM 1781 O O . HIS A 1 225 ? 22.217 -16.678 -17.971 1.00 88.88 225 HIS A O 1
ATOM 1787 N N . SER A 1 226 ? 23.124 -15.418 -16.362 1.00 90.50 226 SER A N 1
ATOM 1788 C CA . SER A 1 226 ? 23.961 -16.476 -15.769 1.00 90.50 226 SER A CA 1
ATOM 1789 C C . SER A 1 226 ? 23.282 -17.187 -14.589 1.00 90.50 226 SER A C 1
ATOM 1791 O O . SER A 1 226 ? 23.926 -17.914 -13.838 1.00 90.50 226 SER A O 1
ATOM 1793 N N . HIS A 1 227 ? 21.995 -16.923 -14.373 1.00 87.75 227 HIS A N 1
ATOM 1794 C CA . HIS A 1 227 ? 21.202 -17.420 -13.255 1.00 87.75 227 HIS A CA 1
ATOM 1795 C C . HIS A 1 227 ? 19.746 -17.595 -13.692 1.00 87.75 227 HIS A C 1
ATOM 1797 O O . HIS A 1 227 ? 19.318 -16.998 -14.678 1.00 87.75 227 HIS A O 1
ATOM 1803 N N . SER A 1 228 ? 18.974 -18.366 -12.923 1.00 89.19 228 SER A N 1
ATOM 1804 C CA . SER A 1 228 ? 17.530 -18.477 -13.141 1.00 89.19 228 SER A CA 1
ATOM 1805 C C . SER A 1 228 ? 16.825 -17.154 -12.819 1.00 89.19 228 SER A C 1
ATOM 1807 O O . SER A 1 228 ? 17.145 -16.501 -11.819 1.00 89.19 228 SER A O 1
ATOM 1809 N N . THR A 1 229 ? 15.888 -16.762 -13.680 1.00 87.94 229 THR A N 1
ATOM 1810 C CA . THR A 1 229 ? 14.977 -15.621 -13.496 1.00 87.94 229 THR A CA 1
ATOM 1811 C C . THR A 1 229 ? 13.625 -16.048 -12.926 1.00 87.94 229 THR A C 1
ATOM 1813 O O . THR A 1 229 ? 12.937 -15.230 -12.333 1.00 87.94 229 THR A O 1
ATOM 1816 N N . ASP A 1 230 ? 13.275 -17.333 -13.014 1.00 87.44 230 ASP A N 1
ATOM 1817 C CA . ASP A 1 230 ? 11.951 -17.846 -12.628 1.00 87.44 230 ASP A CA 1
ATOM 1818 C C . ASP A 1 230 ? 11.913 -18.454 -11.219 1.00 87.44 230 ASP A C 1
ATOM 1820 O O . ASP A 1 230 ? 10.889 -18.966 -10.769 1.00 87.44 230 ASP A O 1
ATOM 1824 N N . SER A 1 231 ? 13.028 -18.407 -10.489 1.00 87.94 231 SER A N 1
ATOM 1825 C CA . SER A 1 231 ? 13.069 -18.871 -9.104 1.00 87.94 231 SER A CA 1
ATOM 1826 C C . SER A 1 231 ? 12.349 -17.900 -8.163 1.00 87.94 231 SER A C 1
ATOM 1828 O O . SER A 1 231 ? 12.339 -16.686 -8.373 1.00 87.94 231 SER A O 1
ATOM 1830 N N . SER A 1 232 ? 11.811 -18.411 -7.053 1.00 85.38 232 SER A N 1
ATOM 1831 C CA . SER A 1 232 ? 11.213 -17.575 -5.999 1.00 85.38 232 SER A CA 1
ATOM 1832 C C . SER A 1 232 ? 12.184 -16.508 -5.472 1.00 85.38 232 SER A C 1
ATOM 1834 O O . SER A 1 232 ? 11.777 -15.389 -5.156 1.00 85.38 232 SER A O 1
ATOM 1836 N N . ASP A 1 233 ? 13.483 -16.815 -5.438 1.00 84.81 233 ASP A N 1
ATOM 1837 C CA . ASP A 1 233 ? 14.527 -15.860 -5.070 1.00 84.81 233 ASP A CA 1
ATOM 1838 C C . ASP A 1 233 ? 14.698 -14.726 -6.084 1.00 84.81 233 ASP A C 1
ATOM 1840 O O . ASP A 1 233 ? 14.931 -13.588 -5.671 1.00 84.81 233 ASP A O 1
ATOM 1844 N N . ALA A 1 234 ? 14.561 -15.002 -7.383 1.00 86.19 234 ALA A N 1
ATOM 1845 C CA . ALA A 1 234 ? 14.575 -13.974 -8.419 1.00 86.19 234 ALA A CA 1
ATOM 1846 C C . ALA A 1 234 ? 13.297 -13.119 -8.367 1.00 86.19 234 ALA A C 1
ATOM 1848 O O . ALA A 1 234 ? 13.374 -11.888 -8.344 1.00 86.19 234 ALA A O 1
ATOM 1849 N N . LEU A 1 235 ? 12.132 -13.760 -8.225 1.00 89.81 235 LEU A N 1
ATOM 1850 C CA . LEU A 1 235 ? 10.828 -13.096 -8.134 1.00 89.81 235 LEU A CA 1
ATOM 1851 C C . LEU A 1 235 ? 10.723 -12.151 -6.926 1.00 89.81 235 LEU A C 1
ATOM 1853 O O . LEU A 1 235 ? 10.176 -11.051 -7.033 1.00 89.81 235 LEU A O 1
ATOM 1857 N N . ARG A 1 236 ? 11.312 -12.517 -5.783 1.00 89.62 236 ARG A N 1
ATOM 1858 C CA . ARG A 1 236 ? 11.357 -11.677 -4.571 1.00 89.62 236 ARG A CA 1
ATOM 1859 C C . ARG A 1 236 ? 12.167 -10.387 -4.751 1.00 89.62 236 ARG A C 1
ATOM 1861 O O . ARG A 1 236 ? 12.058 -9.459 -3.948 1.00 89.62 236 ARG A O 1
ATOM 1868 N N . LEU A 1 237 ? 13.024 -10.323 -5.764 1.00 87.25 237 LEU A N 1
ATOM 1869 C CA . LEU A 1 237 ? 13.880 -9.170 -6.038 1.00 87.25 237 LEU A CA 1
ATOM 1870 C C . LEU A 1 237 ? 13.268 -8.192 -7.046 1.00 87.25 237 LEU A C 1
ATOM 1872 O O . LEU A 1 237 ? 13.837 -7.116 -7.269 1.00 87.25 237 LEU A O 1
ATOM 1876 N N . LEU A 1 238 ? 12.125 -8.541 -7.639 1.00 89.75 238 LEU A N 1
ATOM 1877 C CA . LEU A 1 238 ? 11.414 -7.680 -8.571 1.00 89.75 238 LEU A CA 1
ATOM 1878 C C . LEU A 1 238 ? 10.983 -6.371 -7.911 1.00 89.75 238 LEU A C 1
ATOM 1880 O O . LEU A 1 238 ? 10.663 -6.299 -6.722 1.00 89.75 238 LEU A O 1
ATOM 1884 N N . ARG A 1 239 ? 10.980 -5.306 -8.712 1.00 88.88 239 ARG A N 1
ATOM 1885 C CA . ARG A 1 239 ? 10.415 -4.030 -8.285 1.00 88.88 239 ARG A CA 1
ATOM 1886 C C . ARG A 1 239 ? 8.901 -4.138 -8.306 1.00 88.88 239 ARG A C 1
ATOM 1888 O O . ARG A 1 239 ? 8.326 -4.617 -9.276 1.00 88.88 239 ARG A O 1
ATOM 1895 N N . SER A 1 240 ? 8.282 -3.653 -7.242 1.00 92.38 240 SER A N 1
ATOM 1896 C CA . SER A 1 240 ? 6.832 -3.584 -7.138 1.00 92.38 240 SER A CA 1
ATOM 1897 C C . SER A 1 240 ? 6.248 -2.681 -8.216 1.00 92.38 240 SER A C 1
ATOM 1899 O O . SER A 1 240 ? 6.767 -1.591 -8.465 1.00 92.38 240 SER A O 1
ATOM 1901 N N . THR A 1 241 ? 5.173 -3.156 -8.834 1.00 91.00 241 THR A N 1
ATOM 1902 C CA . THR A 1 241 ? 4.501 -2.460 -9.932 1.00 91.00 241 THR A CA 1
ATOM 1903 C C . THR A 1 241 ? 3.808 -1.184 -9.458 1.00 91.00 241 THR A C 1
ATOM 1905 O O . THR A 1 241 ? 3.442 -1.045 -8.284 1.00 91.00 241 THR A O 1
ATOM 1908 N N . ARG A 1 242 ? 3.580 -0.242 -10.376 1.00 89.50 242 ARG A N 1
ATOM 1909 C CA . ARG A 1 242 ? 2.829 0.992 -10.143 1.00 89.50 242 ARG A CA 1
ATOM 1910 C C . ARG A 1 242 ? 1.401 0.693 -9.700 1.00 89.50 242 ARG A C 1
ATOM 1912 O O . ARG A 1 242 ? 0.929 1.326 -8.758 1.00 89.50 242 ARG A O 1
ATOM 1919 N N . SER A 1 243 ? 0.750 -0.295 -10.313 1.00 92.12 243 SER A N 1
ATOM 1920 C CA . SER A 1 243 ? -0.600 -0.744 -9.945 1.00 92.12 243 SER A CA 1
ATOM 1921 C C . SER A 1 243 ? -0.652 -1.299 -8.517 1.00 92.12 243 SER A C 1
ATOM 1923 O O . SER A 1 243 ? -1.519 -0.923 -7.722 1.00 92.12 243 SER A O 1
ATOM 1925 N N . THR A 1 244 ? 0.327 -2.125 -8.142 1.00 94.69 244 THR A N 1
ATOM 1926 C CA . THR A 1 244 ? 0.458 -2.642 -6.773 1.00 94.69 244 THR A CA 1
ATOM 1927 C C . THR A 1 244 ? 0.701 -1.504 -5.789 1.00 94.69 244 THR A C 1
ATOM 1929 O O . THR A 1 244 ? 0.020 -1.408 -4.770 1.00 94.69 244 THR A O 1
ATOM 1932 N N . ARG A 1 245 ? 1.606 -0.575 -6.113 1.00 95.31 245 ARG A N 1
ATOM 1933 C CA . ARG A 1 245 ? 1.858 0.607 -5.281 1.00 95.31 245 ARG A CA 1
ATOM 1934 C C . ARG A 1 245 ? 0.596 1.445 -5.081 1.00 95.31 245 ARG A C 1
ATOM 1936 O O . ARG A 1 245 ? 0.296 1.807 -3.950 1.00 95.31 245 ARG A O 1
ATOM 1943 N N . GLN A 1 246 ? -0.158 1.726 -6.143 1.00 95.56 246 GLN A N 1
ATOM 1944 C CA . GLN A 1 246 ? -1.426 2.462 -6.067 1.00 95.56 246 GLN A CA 1
ATOM 1945 C C . GLN A 1 246 ? -2.459 1.746 -5.193 1.00 95.56 246 GLN A C 1
ATOM 1947 O O . GLN A 1 246 ? -3.145 2.389 -4.403 1.00 95.56 246 GLN A O 1
ATOM 1952 N N . THR A 1 247 ? -2.520 0.416 -5.271 1.00 96.94 247 THR A N 1
ATOM 1953 C CA . THR A 1 247 ? -3.394 -0.395 -4.415 1.00 96.94 247 THR A CA 1
ATOM 1954 C C . THR A 1 247 ? -3.060 -0.207 -2.933 1.00 96.94 247 THR A C 1
ATOM 1956 O O . THR A 1 247 ? -3.964 0.014 -2.130 1.00 96.94 247 THR A O 1
ATOM 1959 N N . PHE A 1 248 ? -1.773 -0.200 -2.570 1.00 97.56 248 PHE A N 1
ATOM 1960 C CA . PHE A 1 248 ? -1.341 0.092 -1.199 1.00 97.56 248 PHE A CA 1
ATOM 1961 C C . PHE A 1 248 ? -1.620 1.539 -0.775 1.00 97.56 248 PHE A C 1
ATOM 1963 O O . PHE A 1 248 ? -2.073 1.760 0.343 1.00 97.56 248 PHE A O 1
ATOM 1970 N N . LEU A 1 249 ? -1.410 2.520 -1.660 1.00 95.25 249 LEU A N 1
ATOM 1971 C CA . LEU A 1 249 ? -1.759 3.918 -1.374 1.00 95.25 249 LEU A CA 1
ATOM 1972 C C . LEU A 1 249 ? -3.259 4.082 -1.088 1.00 95.25 249 LEU A C 1
ATOM 1974 O O . LEU A 1 249 ? -3.629 4.837 -0.189 1.00 95.25 249 LEU A O 1
ATOM 1978 N N . ARG A 1 250 ? -4.117 3.327 -1.787 1.00 94.75 250 ARG A N 1
ATOM 1979 C CA . ARG A 1 250 ? -5.551 3.269 -1.485 1.00 94.75 250 ARG A CA 1
ATOM 1980 C C . ARG A 1 250 ? -5.805 2.701 -0.087 1.00 94.75 250 ARG A C 1
ATOM 1982 O O . ARG A 1 250 ? -6.502 3.351 0.686 1.00 94.75 250 ARG A O 1
ATOM 1989 N N . TYR A 1 251 ? -5.192 1.570 0.275 1.00 95.56 251 TYR A N 1
ATOM 1990 C CA . TYR A 1 251 ? -5.320 1.013 1.632 1.00 95.56 251 TYR A CA 1
ATOM 1991 C C . TYR A 1 251 ? -4.941 2.027 2.719 1.00 95.56 251 TYR A C 1
ATOM 1993 O O . TYR A 1 251 ? -5.638 2.151 3.725 1.00 95.56 251 TYR A O 1
ATOM 2001 N N . PHE A 1 252 ? -3.884 2.811 2.500 1.00 93.44 252 PHE A N 1
ATOM 2002 C CA . PHE A 1 252 ? -3.479 3.853 3.445 1.00 93.44 252 PHE A CA 1
ATOM 2003 C C . PHE A 1 252 ? -4.498 4.995 3.527 1.00 93.44 252 PHE A C 1
ATOM 2005 O O . PHE A 1 252 ? -4.850 5.421 4.624 1.00 93.44 252 PHE A O 1
ATOM 2012 N N . SER A 1 253 ? -5.043 5.448 2.392 1.00 87.12 253 SER A N 1
ATOM 2013 C CA . SER A 1 253 ? -6.099 6.476 2.372 1.00 87.12 253 SER A CA 1
ATOM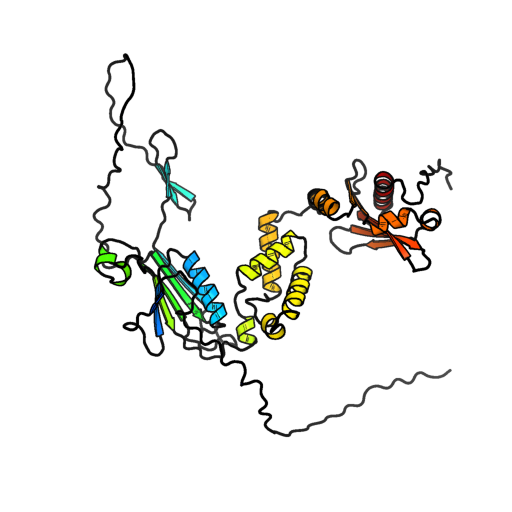 2014 C C . SER A 1 253 ? -7.385 6.041 3.092 1.00 87.12 253 SER A C 1
ATOM 2016 O O . SER A 1 253 ? -8.051 6.845 3.757 1.00 87.12 253 SER A O 1
ATOM 2018 N N . GLU A 1 254 ? -7.694 4.744 3.044 1.00 85.38 254 GLU A N 1
ATOM 2019 C CA . GLU A 1 254 ? -8.808 4.136 3.774 1.00 85.38 254 GLU A CA 1
ATOM 2020 C C . GLU A 1 254 ? -8.547 4.084 5.291 1.00 85.38 254 GLU A C 1
ATOM 2022 O O . GLU A 1 254 ? -9.496 4.021 6.068 1.00 85.38 254 GLU A O 1
ATOM 2027 N N . GLY A 1 255 ? -7.297 4.258 5.728 1.00 83.19 255 GLY A N 1
ATOM 2028 C CA . GLY A 1 255 ? -6.894 4.319 7.135 1.00 83.19 255 GLY A CA 1
ATOM 2029 C C . GLY A 1 255 ? -6.216 3.050 7.645 1.00 83.19 255 GLY A C 1
ATOM 2030 O O . GLY A 1 255 ? -6.018 2.923 8.849 1.00 83.19 255 GLY A O 1
ATOM 2031 N N . MET A 1 256 ? -5.854 2.114 6.763 1.00 89.38 256 MET A N 1
ATOM 2032 C CA . MET A 1 256 ? -5.160 0.893 7.170 1.00 89.38 256 MET A CA 1
ATOM 2033 C C . MET A 1 256 ? -3.708 1.184 7.542 1.00 89.38 256 MET A C 1
ATOM 2035 O O . MET A 1 256 ? -2.983 1.872 6.816 1.00 89.38 256 MET A O 1
ATOM 2039 N N . THR A 1 257 ? -3.246 0.573 8.629 1.00 90.56 257 THR A N 1
ATOM 2040 C CA . THR A 1 257 ? -1.818 0.547 8.958 1.00 90.56 257 THR A CA 1
ATOM 2041 C C . THR A 1 257 ? -1.035 -0.283 7.925 1.00 90.56 257 THR A C 1
ATOM 2043 O O . THR A 1 257 ? -1.605 -1.157 7.264 1.00 90.56 257 THR A O 1
ATOM 2046 N N . PRO A 1 258 ? 0.295 -0.100 7.792 1.00 95.00 258 PRO A N 1
ATOM 2047 C CA . PRO A 1 258 ? 1.116 -0.925 6.900 1.00 95.00 258 PRO A CA 1
ATOM 2048 C C . PRO A 1 258 ? 0.950 -2.430 7.125 1.00 95.00 258 PRO A C 1
ATOM 2050 O O . PRO A 1 258 ? 0.937 -3.200 6.167 1.00 95.00 258 PRO A O 1
ATOM 2053 N N . SER A 1 259 ? 0.814 -2.851 8.383 1.00 94.75 259 SER A N 1
ATOM 2054 C CA . SER A 1 259 ? 0.626 -4.255 8.752 1.00 94.75 259 SER A CA 1
ATOM 2055 C C . SER A 1 259 ? -0.725 -4.793 8.290 1.00 94.75 259 SER A C 1
ATOM 2057 O O . SER A 1 259 ? -0.791 -5.878 7.714 1.00 94.75 259 SER A O 1
ATOM 2059 N N . GLU A 1 260 ? -1.799 -4.033 8.505 1.00 94.31 260 GLU A N 1
ATOM 2060 C CA . GLU A 1 260 ? -3.149 -4.413 8.080 1.00 94.31 260 GLU A CA 1
ATOM 2061 C C . GLU A 1 260 ? -3.276 -4.432 6.562 1.00 94.31 260 GLU A C 1
ATOM 2063 O O . GLU A 1 260 ? -3.781 -5.408 6.012 1.00 94.31 260 GLU A O 1
ATOM 2068 N N . ALA A 1 261 ? -2.753 -3.403 5.889 1.00 97.38 261 ALA A N 1
ATOM 2069 C CA . ALA A 1 261 ? -2.727 -3.315 4.435 1.00 97.38 261 ALA A CA 1
ATOM 2070 C C . ALA A 1 261 ? -2.014 -4.529 3.822 1.00 97.38 261 ALA A C 1
ATOM 2072 O O . ALA A 1 261 ? -2.516 -5.128 2.874 1.00 97.38 261 ALA A O 1
ATOM 2073 N N . ARG A 1 262 ? -0.875 -4.944 4.398 1.00 97.31 262 ARG A N 1
ATOM 2074 C CA . ARG A 1 262 ? -0.169 -6.164 3.978 1.00 97.31 262 ARG A CA 1
ATOM 2075 C C . ARG A 1 262 ? -0.995 -7.416 4.194 1.00 97.31 262 ARG A C 1
ATOM 2077 O O . ARG A 1 262 ? -1.150 -8.185 3.256 1.00 97.31 262 ARG A O 1
ATOM 2084 N N . ARG A 1 263 ? -1.542 -7.607 5.395 1.00 96.88 263 ARG A N 1
ATOM 2085 C CA . ARG A 1 263 ? -2.343 -8.792 5.724 1.00 96.88 263 ARG A CA 1
ATOM 2086 C C . ARG A 1 263 ? -3.553 -8.919 4.797 1.00 96.88 263 ARG A C 1
ATOM 2088 O O . ARG A 1 263 ? -3.835 -10.008 4.306 1.00 96.88 263 ARG A O 1
ATOM 2095 N N . LEU A 1 264 ? -4.242 -7.809 4.527 1.00 96.62 264 LEU A N 1
ATOM 2096 C CA . LEU A 1 264 ? -5.356 -7.771 3.583 1.00 96.62 264 LEU A CA 1
ATOM 2097 C C . LEU A 1 264 ? -4.896 -8.108 2.160 1.00 96.62 264 LEU A C 1
ATOM 2099 O O . LEU A 1 264 ? -5.550 -8.889 1.475 1.00 96.62 264 LEU A O 1
ATOM 2103 N N . HIS A 1 265 ? -3.783 -7.525 1.712 1.00 97.19 265 HIS A N 1
ATOM 2104 C CA . HIS A 1 265 ? -3.246 -7.755 0.370 1.00 97.19 265 HIS A CA 1
ATOM 2105 C C . HIS A 1 265 ? -2.801 -9.205 0.160 1.00 97.19 265 HIS A C 1
ATOM 2107 O O . HIS A 1 265 ? -3.185 -9.825 -0.825 1.00 97.19 265 HIS A O 1
ATOM 2113 N N . GLU A 1 266 ? -2.059 -9.768 1.114 1.00 96.38 266 GLU A N 1
ATOM 2114 C CA . GLU A 1 266 ? -1.628 -11.170 1.121 1.00 96.38 266 GLU A CA 1
ATOM 2115 C C . GLU A 1 266 ? -2.839 -12.117 1.143 1.00 96.38 266 GLU A C 1
ATOM 2117 O O . GLU A 1 266 ? -2.870 -13.096 0.396 1.00 96.38 266 GLU A O 1
ATOM 2122 N N . SER A 1 267 ? -3.876 -11.799 1.928 1.00 96.25 267 SER A N 1
ATOM 2123 C CA . SER A 1 267 ? -5.130 -12.562 1.948 1.00 96.25 267 SER A CA 1
ATOM 2124 C C . SER A 1 267 ? -5.841 -12.542 0.593 1.00 96.25 267 SER A C 1
ATOM 2126 O O . SER A 1 267 ? -6.249 -13.599 0.122 1.00 96.25 267 SER A O 1
ATOM 2128 N N . LYS A 1 268 ? -5.936 -11.380 -0.070 1.00 95.62 268 LYS A N 1
ATOM 2129 C CA . LYS A 1 268 ? -6.522 -11.276 -1.416 1.00 95.62 268 LYS A CA 1
ATOM 2130 C C . LYS A 1 268 ? -5.733 -12.089 -2.438 1.00 95.62 268 LYS A C 1
ATOM 2132 O O . LYS A 1 268 ? -6.325 -12.900 -3.137 1.00 95.62 268 LYS A O 1
ATOM 2137 N N . LEU A 1 269 ? -4.407 -11.939 -2.465 1.00 94.88 269 LEU A N 1
ATOM 2138 C CA . LEU A 1 269 ? -3.544 -12.678 -3.392 1.00 94.88 269 LEU A CA 1
ATOM 2139 C C . LEU A 1 269 ? -3.617 -14.194 -3.185 1.00 94.88 269 LEU A C 1
ATOM 2141 O O . LEU A 1 269 ? -3.548 -14.942 -4.154 1.00 94.88 269 LEU A O 1
ATOM 2145 N N . SER A 1 270 ? -3.771 -14.650 -1.940 1.00 94.50 270 SER A N 1
ATOM 2146 C CA . SER A 1 270 ? -3.889 -16.080 -1.620 1.00 94.50 270 SER A CA 1
ATOM 2147 C C . SER A 1 270 ? -5.154 -16.719 -2.199 1.00 94.50 270 SER A C 1
ATOM 2149 O O . SER A 1 270 ? -5.155 -17.920 -2.449 1.00 94.50 270 SER A O 1
ATOM 2151 N N . MET A 1 271 ? -6.213 -15.929 -2.402 1.00 93.69 271 MET A N 1
ATOM 2152 C CA . MET A 1 271 ? -7.493 -16.382 -2.959 1.00 93.69 271 MET A CA 1
ATOM 2153 C C . MET A 1 271 ? -7.521 -16.370 -4.492 1.00 93.69 271 MET A C 1
ATOM 2155 O O . MET A 1 271 ? -8.470 -16.872 -5.087 1.00 93.69 271 MET A O 1
ATOM 2159 N N . GLU A 1 272 ? -6.518 -15.777 -5.137 1.00 93.81 272 GLU A N 1
ATOM 2160 C CA . GLU A 1 272 ? -6.424 -15.738 -6.592 1.00 93.81 272 GLU A CA 1
ATOM 2161 C C . GLU A 1 272 ? -5.751 -16.998 -7.155 1.00 93.81 272 GLU A C 1
ATOM 2163 O O . GLU A 1 272 ? -4.920 -17.637 -6.502 1.00 93.81 272 GLU A O 1
ATOM 2168 N N . ASP A 1 273 ? -6.019 -17.293 -8.430 1.00 91.12 273 ASP A N 1
ATOM 2169 C CA . ASP A 1 273 ? -5.312 -18.349 -9.156 1.00 91.12 273 ASP A CA 1
ATOM 2170 C C . ASP A 1 273 ? -3.795 -18.118 -9.117 1.00 91.12 273 ASP A C 1
ATOM 2172 O O . ASP A 1 273 ? -3.299 -17.017 -9.396 1.00 91.12 273 ASP A O 1
ATOM 2176 N N . GLY A 1 274 ? -3.051 -19.163 -8.746 1.00 89.44 274 GLY A N 1
ATOM 2177 C CA . GLY A 1 274 ? -1.600 -19.097 -8.572 1.00 89.44 274 GLY A CA 1
ATOM 2178 C C . GLY A 1 274 ? -1.140 -18.348 -7.313 1.00 89.44 274 GLY A C 1
ATOM 2179 O O . GLY A 1 274 ? 0.011 -17.909 -7.267 1.00 89.44 274 GLY A O 1
ATOM 2180 N N . GLY A 1 275 ? -1.998 -18.207 -6.295 1.00 90.56 275 GLY A N 1
ATOM 2181 C CA . GLY A 1 275 ? -1.725 -17.473 -5.053 1.00 90.56 275 GLY A CA 1
ATOM 2182 C C . GLY A 1 275 ? -0.320 -17.670 -4.460 1.00 90.56 275 GLY A C 1
ATOM 2183 O O . GLY A 1 275 ? 0.383 -16.674 -4.275 1.00 90.56 275 GLY A O 1
ATOM 2184 N N . PRO A 1 276 ? 0.173 -18.909 -4.249 1.00 89.06 276 PRO A N 1
ATOM 2185 C CA . PRO A 1 276 ? 1.521 -19.134 -3.715 1.00 89.06 276 PRO A CA 1
ATOM 2186 C C . PRO A 1 276 ? 2.644 -18.487 -4.543 1.00 89.06 276 PRO A C 1
ATOM 2188 O O . PRO A 1 276 ? 3.576 -17.911 -3.981 1.00 89.06 276 PRO A O 1
ATOM 2191 N N . ALA A 1 277 ? 2.548 -18.522 -5.875 1.00 89.31 277 ALA A N 1
ATOM 2192 C CA . ALA A 1 277 ? 3.534 -17.898 -6.757 1.00 89.31 277 ALA A CA 1
ATOM 2193 C C . ALA A 1 277 ? 3.440 -16.364 -6.715 1.00 89.31 277 ALA A C 1
ATOM 2195 O O . ALA A 1 277 ? 4.463 -15.676 -6.677 1.00 89.31 277 ALA A O 1
ATOM 2196 N N . LYS A 1 278 ? 2.219 -15.815 -6.652 1.00 92.00 278 LYS A N 1
ATOM 2197 C CA . LYS A 1 278 ? 1.986 -14.367 -6.528 1.00 92.00 278 LYS A CA 1
ATOM 2198 C C . LYS A 1 278 ? 2.517 -13.808 -5.210 1.00 92.00 278 LYS A C 1
ATOM 2200 O O . LYS A 1 278 ? 3.092 -12.723 -5.202 1.00 92.00 278 LYS A O 1
ATOM 2205 N N . LEU A 1 279 ? 2.392 -14.562 -4.117 1.00 93.69 279 LEU A N 1
ATOM 2206 C CA . LEU A 1 279 ? 2.939 -14.188 -2.810 1.00 93.69 279 LEU A CA 1
ATOM 2207 C C . LEU A 1 279 ? 4.472 -14.115 -2.808 1.00 93.69 279 LEU A C 1
ATOM 2209 O O . LEU A 1 279 ? 5.033 -13.275 -2.105 1.00 93.69 279 LEU A O 1
ATOM 2213 N N . ALA A 1 280 ? 5.150 -14.958 -3.591 1.00 91.38 280 ALA A N 1
ATOM 2214 C CA . ALA A 1 280 ? 6.608 -14.931 -3.731 1.00 91.38 280 ALA A CA 1
ATOM 2215 C C . ALA A 1 280 ? 7.111 -13.803 -4.656 1.00 91.38 280 ALA A C 1
ATOM 2217 O O . ALA A 1 280 ? 8.291 -13.448 -4.621 1.00 91.38 280 ALA A O 1
ATOM 2218 N N . ASN A 1 281 ? 6.231 -13.233 -5.481 1.00 93.00 281 ASN A N 1
ATOM 2219 C CA . ASN A 1 281 ? 6.575 -12.227 -6.474 1.00 93.00 281 ASN A CA 1
ATOM 2220 C C . ASN A 1 281 ? 6.525 -10.811 -5.888 1.00 93.00 281 ASN A C 1
ATOM 2222 O O . ASN A 1 281 ? 5.449 -10.261 -5.680 1.00 93.00 281 ASN A O 1
ATOM 2226 N N . ALA A 1 282 ? 7.681 -10.164 -5.710 1.00 93.12 282 ALA A N 1
ATOM 2227 C CA . ALA A 1 282 ? 7.759 -8.814 -5.141 1.00 93.12 282 ALA A CA 1
ATOM 2228 C C . ALA A 1 282 ? 7.178 -7.704 -6.037 1.00 93.12 282 ALA A C 1
ATOM 2230 O O . ALA A 1 282 ? 6.910 -6.595 -5.552 1.00 93.12 282 ALA A O 1
ATOM 2231 N N . ALA A 1 283 ? 6.951 -7.995 -7.324 1.00 92.88 283 ALA A N 1
ATOM 2232 C CA . ALA A 1 283 ? 6.240 -7.110 -8.240 1.00 92.88 283 ALA A CA 1
ATOM 2233 C C . ALA A 1 283 ? 4.766 -6.925 -7.829 1.00 92.88 283 ALA A C 1
ATOM 2235 O O . ALA A 1 283 ? 4.215 -5.833 -8.006 1.00 92.88 283 ALA A O 1
ATOM 2236 N N . LEU A 1 284 ? 4.165 -7.984 -7.267 1.00 94.25 284 LEU A N 1
ATOM 2237 C CA . LEU A 1 284 ? 2.752 -8.089 -6.880 1.00 94.25 284 LEU A CA 1
ATOM 2238 C C . LEU A 1 284 ? 2.551 -8.065 -5.357 1.00 94.25 284 LEU A C 1
ATOM 2240 O O . LEU A 1 284 ? 1.616 -7.441 -4.859 1.00 94.25 284 LEU A O 1
ATOM 2244 N N . ASN A 1 285 ? 3.439 -8.725 -4.614 1.00 95.69 285 ASN A N 1
ATOM 2245 C CA . ASN A 1 285 ? 3.465 -8.788 -3.159 1.00 95.69 285 ASN A CA 1
ATOM 2246 C C . ASN A 1 285 ? 4.737 -8.110 -2.609 1.00 95.69 285 ASN A C 1
ATOM 2248 O O . ASN A 1 285 ? 5.760 -8.767 -2.394 1.00 95.69 285 ASN A O 1
ATOM 2252 N N . PRO A 1 286 ? 4.722 -6.781 -2.416 1.00 95.38 286 PRO A N 1
ATOM 2253 C CA . PRO A 1 286 ? 5.900 -6.025 -2.009 1.00 95.38 286 PRO A CA 1
ATOM 2254 C C . PRO A 1 286 ? 6.421 -6.482 -0.637 1.00 95.38 286 PRO A C 1
ATOM 2256 O O . PRO A 1 286 ? 5.635 -6.733 0.280 1.00 95.38 286 PRO A O 1
ATOM 2259 N N . PRO A 1 287 ? 7.750 -6.506 -0.423 1.00 93.31 287 PRO A N 1
ATOM 2260 C CA . PRO A 1 287 ? 8.303 -6.865 0.874 1.00 93.31 287 PRO A CA 1
ATOM 2261 C C . PRO A 1 287 ? 7.941 -5.812 1.926 1.00 93.31 287 PRO A C 1
ATOM 2263 O O . PRO A 1 287 ? 7.808 -4.624 1.623 1.00 93.31 287 PRO A O 1
ATOM 2266 N N . GLN A 1 288 ? 7.875 -6.233 3.192 1.00 94.94 288 GLN A N 1
ATOM 2267 C CA . GLN A 1 288 ? 7.483 -5.383 4.323 1.00 94.94 288 GLN A CA 1
ATOM 2268 C C . GLN A 1 288 ? 8.167 -4.013 4.317 1.00 94.94 288 GLN A C 1
ATOM 2270 O O . GLN A 1 288 ? 7.507 -2.984 4.415 1.00 94.94 288 GLN A O 1
ATOM 2275 N N . ARG A 1 289 ? 9.492 -3.991 4.142 1.00 94.88 289 ARG A N 1
ATOM 2276 C CA . ARG A 1 289 ? 10.279 -2.752 4.123 1.00 94.88 289 ARG A CA 1
ATOM 2277 C C . ARG A 1 289 ? 9.787 -1.757 3.065 1.00 94.88 289 ARG A C 1
ATOM 2279 O O . ARG A 1 289 ? 9.760 -0.561 3.334 1.00 94.88 289 ARG A O 1
ATOM 2286 N N . THR A 1 290 ? 9.392 -2.244 1.890 1.00 95.06 290 THR A N 1
ATOM 2287 C CA . THR A 1 290 ? 8.869 -1.411 0.800 1.00 95.06 290 THR A CA 1
ATOM 2288 C C . THR A 1 290 ? 7.522 -0.807 1.176 1.00 95.06 290 THR A C 1
ATOM 2290 O O . THR A 1 290 ? 7.339 0.394 1.011 1.00 95.06 290 THR A O 1
ATOM 2293 N N . VAL A 1 291 ? 6.613 -1.601 1.748 1.00 97.12 291 VAL A N 1
ATOM 2294 C CA . VAL A 1 291 ? 5.289 -1.112 2.169 1.00 97.12 291 VAL A CA 1
ATOM 2295 C C . VAL A 1 291 ? 5.405 -0.047 3.259 1.00 97.12 291 VAL A C 1
ATOM 2297 O O . VAL A 1 291 ? 4.759 0.994 3.175 1.00 97.12 291 VAL A O 1
ATOM 2300 N N . TYR A 1 292 ? 6.268 -0.268 4.253 1.00 96.06 292 TYR A N 1
ATOM 2301 C CA . TYR A 1 292 ? 6.513 0.713 5.313 1.00 96.06 292 TYR A CA 1
ATOM 2302 C C . TYR A 1 292 ? 7.123 2.007 4.768 1.00 96.06 292 TYR A C 1
ATOM 2304 O O . TYR A 1 292 ? 6.720 3.091 5.181 1.00 96.06 292 TYR A O 1
ATOM 2312 N N . HIS A 1 293 ? 8.051 1.906 3.815 1.00 95.50 293 HIS A N 1
ATOM 2313 C CA . HIS A 1 293 ? 8.605 3.078 3.145 1.00 95.50 293 HIS A CA 1
ATOM 2314 C C . HIS A 1 293 ? 7.547 3.831 2.326 1.00 95.50 293 HIS A C 1
ATOM 2316 O O . HIS A 1 293 ? 7.480 5.054 2.373 1.00 95.50 293 HIS A O 1
ATOM 2322 N N . TRP A 1 294 ? 6.676 3.129 1.599 1.00 95.81 294 TRP A N 1
ATOM 2323 C CA . TRP A 1 294 ? 5.576 3.788 0.894 1.00 95.81 294 TRP A CA 1
ATOM 2324 C C . TRP A 1 294 ? 4.630 4.495 1.843 1.00 95.81 294 TRP A C 1
ATOM 2326 O O . TRP A 1 294 ? 4.220 5.609 1.549 1.00 95.81 294 TRP A O 1
ATOM 2336 N N . HIS A 1 295 ? 4.321 3.877 2.979 1.00 93.81 295 HIS A N 1
ATOM 2337 C CA . HIS A 1 295 ? 3.504 4.507 3.997 1.00 93.81 295 HIS A CA 1
ATOM 2338 C C . HIS A 1 295 ? 4.186 5.745 4.592 1.00 93.81 295 HIS A C 1
ATOM 2340 O O . HIS A 1 295 ? 3.511 6.740 4.831 1.00 93.81 295 HIS A O 1
ATOM 2346 N N . SER A 1 296 ? 5.505 5.724 4.826 1.00 91.44 296 SER A N 1
ATOM 2347 C CA . SER A 1 296 ? 6.218 6.903 5.335 1.00 91.44 296 SER A CA 1
ATOM 2348 C C . SER A 1 296 ? 6.192 8.052 4.328 1.00 91.44 296 SER A C 1
ATOM 2350 O O . SER A 1 296 ? 5.836 9.161 4.701 1.00 91.44 296 SER A O 1
ATOM 2352 N N . VAL A 1 297 ? 6.480 7.769 3.052 1.00 92.19 297 VAL A N 1
ATOM 2353 C CA . VAL A 1 297 ? 6.435 8.766 1.967 1.00 92.19 297 VAL A CA 1
ATOM 2354 C C . VAL A 1 297 ? 5.017 9.290 1.754 1.00 92.19 297 VAL A C 1
ATOM 2356 O O . VAL A 1 297 ? 4.820 10.483 1.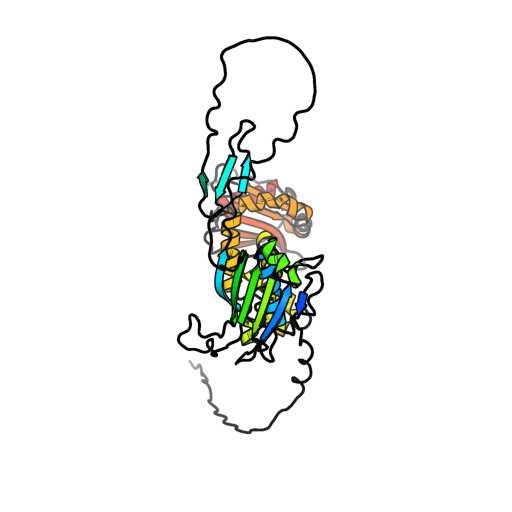570 1.00 92.19 297 VAL A O 1
ATOM 2359 N N . TRP A 1 298 ? 4.014 8.411 1.788 1.00 92.06 298 TRP A N 1
ATOM 2360 C CA . TRP A 1 298 ? 2.609 8.801 1.686 1.00 92.06 298 TRP A CA 1
ATOM 2361 C C . TRP A 1 298 ? 2.189 9.693 2.856 1.00 92.06 298 TRP A C 1
ATOM 2363 O O . TRP A 1 298 ? 1.550 10.716 2.643 1.00 92.06 298 TRP A O 1
ATOM 2373 N N . ARG A 1 299 ? 2.590 9.343 4.083 1.00 87.25 299 ARG A N 1
ATOM 2374 C CA . ARG A 1 299 ? 2.297 10.143 5.274 1.00 87.25 299 ARG A CA 1
ATOM 2375 C C . ARG A 1 299 ? 2.948 11.522 5.186 1.00 87.25 299 ARG A C 1
ATOM 2377 O O . ARG A 1 299 ? 2.307 12.512 5.505 1.00 87.25 299 ARG A O 1
ATOM 2384 N N . GLU A 1 300 ? 4.202 11.584 4.756 1.00 87.38 300 GLU A N 1
ATOM 2385 C CA . GLU A 1 300 ? 4.911 12.846 4.552 1.00 87.38 300 GLU A CA 1
ATOM 2386 C C . GLU A 1 300 ? 4.232 13.700 3.476 1.00 87.38 300 GLU A C 1
ATOM 2388 O O . GLU A 1 300 ? 3.984 14.870 3.709 1.00 87.38 300 GLU A O 1
ATOM 2393 N N . ALA A 1 301 ? 3.828 13.109 2.350 1.00 87.69 301 ALA A N 1
ATOM 2394 C CA . ALA A 1 301 ? 3.164 13.837 1.269 1.00 87.69 301 ALA A CA 1
ATOM 2395 C C . ALA A 1 301 ? 1.736 14.306 1.606 1.00 87.69 301 ALA A C 1
ATOM 2397 O O . ALA A 1 301 ? 1.285 15.314 1.074 1.00 87.69 301 ALA A O 1
ATOM 2398 N N . CYS A 1 302 ? 0.993 13.561 2.430 1.00 82.56 302 CYS A N 1
ATOM 2399 C CA . CYS A 1 302 ? -0.384 13.912 2.787 1.00 82.56 302 CYS A CA 1
ATOM 2400 C C . CYS A 1 302 ? -0.490 14.804 4.028 1.00 82.56 302 CYS A C 1
ATOM 2402 O O . CYS A 1 302 ? -1.526 15.438 4.212 1.00 82.56 302 CYS A O 1
ATOM 2404 N N . PHE A 1 303 ? 0.527 14.807 4.893 1.00 79.56 303 PHE A N 1
ATOM 2405 C CA . PHE A 1 303 ? 0.458 15.444 6.210 1.00 79.56 303 PHE A CA 1
ATOM 2406 C C . PHE A 1 303 ? 1.730 16.224 6.577 1.00 79.56 303 PHE A C 1
ATOM 2408 O O . PHE A 1 303 ? 1.915 16.551 7.744 1.00 79.56 303 PHE A O 1
ATOM 2415 N N . ASP A 1 304 ? 2.643 16.475 5.637 1.00 75.94 304 ASP A N 1
ATOM 2416 C CA . ASP A 1 304 ? 3.904 17.215 5.833 1.00 75.94 304 ASP A CA 1
ATOM 2417 C C . ASP A 1 304 ? 4.763 16.705 7.007 1.00 75.94 304 ASP A C 1
ATOM 2419 O O . ASP A 1 304 ? 5.474 17.452 7.676 1.00 75.94 304 ASP A O 1
ATOM 2423 N N . GLY A 1 305 ? 4.651 15.409 7.320 1.00 65.19 305 GLY A N 1
ATOM 2424 C CA . GLY A 1 305 ? 5.322 14.800 8.474 1.00 65.19 305 GLY A CA 1
ATOM 2425 C C . GLY A 1 305 ? 4.795 15.268 9.839 1.00 65.19 305 GLY A C 1
ATOM 2426 O O . GLY A 1 305 ? 5.346 14.875 10.868 1.00 65.19 305 GLY A O 1
ATOM 2427 N N . THR A 1 306 ? 3.726 16.066 9.871 1.00 67.00 306 THR A N 1
ATOM 2428 C CA . THR A 1 306 ? 3.100 16.538 11.106 1.00 67.00 306 THR A CA 1
ATOM 2429 C C . THR A 1 306 ? 2.283 15.442 11.788 1.00 67.00 306 THR A C 1
ATOM 2431 O O . THR A 1 306 ? 1.808 14.480 11.175 1.00 67.00 306 THR A O 1
ATOM 2434 N N . HIS A 1 307 ? 2.152 15.566 13.109 1.00 67.94 307 HIS A N 1
ATOM 2435 C CA . HIS A 1 307 ? 1.301 14.689 13.897 1.00 67.94 307 HIS A CA 1
ATOM 2436 C C . HIS A 1 307 ? -0.165 14.921 13.511 1.00 67.94 307 HIS A C 1
ATOM 2438 O O . HIS A 1 307 ? -0.718 15.990 13.761 1.00 67.94 307 HIS A O 1
ATOM 2444 N N . ILE A 1 308 ? -0.799 13.904 12.929 1.00 69.56 308 ILE A N 1
ATOM 2445 C CA . ILE A 1 308 ? -2.225 13.930 12.600 1.00 69.56 308 ILE A CA 1
ATOM 2446 C C . ILE A 1 308 ? -3.005 13.829 13.907 1.00 69.56 308 ILE A C 1
ATOM 2448 O O . ILE A 1 308 ? -2.855 12.844 14.627 1.00 69.56 308 ILE A O 1
ATOM 2452 N N . ASP A 1 309 ? -3.856 14.810 14.204 1.00 75.06 309 ASP A N 1
ATOM 2453 C CA . ASP A 1 309 ? -4.874 14.634 15.239 1.00 75.06 309 ASP A CA 1
ATOM 2454 C C . ASP A 1 309 ? -5.917 13.618 14.723 1.00 75.06 309 ASP A C 1
ATOM 2456 O O . ASP A 1 309 ? -6.667 13.926 13.785 1.00 75.06 309 ASP A O 1
ATOM 2460 N N . PRO A 1 310 ? -5.974 12.395 15.290 1.00 75.81 310 PRO A N 1
ATOM 2461 C CA . PRO A 1 310 ? -6.890 11.360 14.822 1.00 75.81 310 PRO A CA 1
ATOM 2462 C C . PRO A 1 310 ? -8.356 11.787 14.953 1.00 75.81 310 PRO A C 1
ATOM 2464 O O . PRO A 1 310 ? -9.186 11.345 14.160 1.00 75.81 310 PRO A O 1
ATOM 2467 N N . VAL A 1 311 ? -8.676 12.678 15.897 1.00 79.56 311 VAL A N 1
ATOM 2468 C CA . VAL A 1 311 ? -10.036 13.181 16.106 1.00 79.56 311 VAL A CA 1
ATOM 2469 C C . VAL A 1 311 ? -10.443 14.110 14.960 1.00 79.56 311 VAL A C 1
ATOM 2471 O O . VAL A 1 311 ? -11.566 14.010 14.475 1.00 79.56 311 VAL A O 1
ATOM 2474 N N . LEU A 1 312 ? -9.536 14.972 14.469 1.00 80.06 312 LEU A N 1
ATOM 2475 C CA . LEU A 1 312 ? -9.811 15.845 13.308 1.00 80.06 312 LEU A CA 1
ATOM 2476 C C . LEU A 1 312 ? -10.092 15.012 12.062 1.00 80.06 312 LEU A C 1
ATOM 2478 O O . LEU A 1 312 ? -11.087 15.226 11.371 1.00 80.06 312 LEU A O 1
ATOM 2482 N N . LYS A 1 313 ? -9.262 13.996 11.812 1.00 79.56 313 LYS A N 1
ATOM 2483 C CA . LYS A 1 313 ? -9.467 13.130 10.650 1.00 79.56 313 LYS A CA 1
ATOM 2484 C C . LYS A 1 313 ? -10.740 12.294 10.757 1.00 79.56 313 LYS A C 1
ATOM 2486 O O . LYS A 1 313 ? -11.357 11.980 9.738 1.00 79.56 313 LYS A O 1
ATOM 2491 N N . LEU A 1 314 ? -11.126 11.914 11.973 1.00 84.62 314 LEU A N 1
ATOM 2492 C CA . LEU A 1 314 ? -12.369 11.196 12.203 1.00 84.62 314 LEU A CA 1
ATOM 2493 C C . LEU A 1 314 ? -13.583 12.066 11.872 1.00 84.62 314 LEU A C 1
ATOM 2495 O O . LEU A 1 314 ? -14.480 11.581 11.190 1.00 84.62 314 LEU A O 1
ATOM 2499 N N . GLU A 1 315 ? -13.587 13.332 12.291 1.00 85.56 315 GLU A N 1
ATOM 2500 C CA . GLU A 1 315 ? -14.667 14.283 11.997 1.00 85.56 315 GLU A CA 1
ATOM 2501 C C . GLU A 1 315 ? -14.895 14.473 10.497 1.00 85.56 315 GLU A C 1
ATOM 2503 O O . GLU A 1 315 ? -16.039 14.421 10.047 1.00 85.56 315 GLU A O 1
ATOM 2508 N N . GLU A 1 316 ? -13.825 14.573 9.701 1.00 86.25 316 GLU A N 1
ATOM 2509 C CA . GLU A 1 316 ? -13.927 14.616 8.233 1.00 86.25 316 GLU A CA 1
ATOM 2510 C C . GLU A 1 316 ? -14.635 13.379 7.651 1.00 86.25 316 GLU A C 1
ATOM 2512 O O . GLU A 1 316 ? -15.295 13.457 6.614 1.00 86.25 316 GLU A O 1
ATOM 2517 N N . LYS A 1 317 ? -14.500 12.218 8.308 1.00 86.62 317 LYS A N 1
ATOM 2518 C CA . LYS A 1 317 ? -15.074 10.941 7.863 1.00 86.62 317 LYS A CA 1
ATOM 2519 C C . LYS A 1 317 ? -16.450 10.635 8.471 1.00 86.62 317 LYS A C 1
ATOM 2521 O O . LYS A 1 317 ? -17.062 9.650 8.055 1.00 86.62 317 LYS A O 1
ATOM 2526 N N . VAL A 1 318 ? -16.976 11.447 9.396 1.00 90.00 318 VAL A N 1
ATOM 2527 C CA . VAL A 1 318 ? -18.265 11.181 10.078 1.00 90.00 318 VAL A CA 1
ATOM 2528 C C . VAL A 1 318 ? -19.404 10.982 9.076 1.00 90.00 318 VAL A C 1
ATOM 2530 O O . VAL A 1 318 ? -20.137 9.998 9.174 1.00 90.00 318 VAL A O 1
ATOM 2533 N N . SER A 1 319 ? -19.515 11.850 8.068 1.00 90.06 319 SER A N 1
ATOM 2534 C CA . SER A 1 319 ? -20.569 11.760 7.045 1.00 90.06 319 SER A CA 1
ATOM 2535 C C . SER A 1 319 ? -20.500 10.464 6.233 1.00 90.06 319 SER A C 1
ATOM 2537 O O . SER A 1 319 ? -21.530 9.887 5.886 1.00 90.06 319 SER A O 1
ATOM 2539 N N . LEU A 1 320 ? -19.288 9.970 5.963 1.00 90.19 320 LEU A N 1
ATOM 2540 C CA . LEU A 1 320 ? -19.076 8.718 5.238 1.00 90.19 320 LEU A CA 1
ATOM 2541 C C . LEU A 1 320 ? -19.532 7.511 6.066 1.00 90.19 320 LEU A C 1
ATOM 2543 O O . LEU A 1 320 ? -20.211 6.629 5.543 1.00 90.19 320 LEU A O 1
ATOM 2547 N N . TYR A 1 321 ? -19.216 7.483 7.361 1.00 90.06 321 TYR A N 1
ATOM 2548 C CA . TYR A 1 321 ? -19.670 6.410 8.248 1.00 90.06 321 TYR A CA 1
ATOM 2549 C C . TYR A 1 321 ? -21.180 6.454 8.490 1.00 90.06 321 TYR A C 1
ATOM 2551 O O . TYR A 1 321 ? -21.824 5.402 8.508 1.00 90.06 321 TYR A O 1
ATOM 2559 N N . ALA A 1 322 ? -21.760 7.653 8.581 1.00 90.56 322 ALA A N 1
ATOM 2560 C CA . ALA A 1 322 ? -23.203 7.831 8.676 1.00 90.56 322 ALA A CA 1
ATOM 2561 C C . ALA A 1 322 ? -23.926 7.254 7.448 1.00 90.56 322 ALA A C 1
ATOM 2563 O O . ALA A 1 322 ? -24.926 6.553 7.608 1.00 90.56 322 ALA A O 1
ATOM 2564 N N . ALA A 1 323 ? -23.384 7.453 6.239 1.00 90.75 323 ALA A N 1
ATOM 2565 C CA . ALA A 1 323 ? -23.912 6.849 5.013 1.00 90.75 323 ALA A CA 1
ATOM 2566 C C . ALA A 1 323 ? -23.844 5.307 5.017 1.00 90.75 323 ALA A C 1
ATOM 2568 O O . ALA A 1 323 ? -24.677 4.649 4.401 1.00 90.75 323 ALA A O 1
ATOM 2569 N N . GLN A 1 324 ? -22.893 4.720 5.752 1.00 89.44 324 GLN A N 1
ATOM 2570 C CA . GLN A 1 324 ? -22.780 3.270 5.971 1.00 89.44 324 GLN A CA 1
ATOM 2571 C C . GLN A 1 324 ? -23.647 2.763 7.141 1.00 89.44 324 GLN A C 1
ATOM 2573 O O . GLN A 1 324 ? -23.620 1.578 7.470 1.00 89.44 324 GLN A O 1
ATOM 2578 N N . GLY A 1 325 ? -24.417 3.646 7.785 1.00 89.06 325 GLY A N 1
ATOM 2579 C CA . GLY A 1 325 ? -25.298 3.324 8.908 1.00 89.06 325 GLY A CA 1
ATOM 2580 C C . GLY A 1 325 ? -24.633 3.373 10.288 1.00 89.06 325 GLY A C 1
ATOM 2581 O O . GLY A 1 325 ? -25.302 3.104 11.286 1.00 89.06 325 GLY A O 1
ATOM 2582 N N . THR A 1 326 ? -23.352 3.734 10.379 1.00 92.81 326 THR A N 1
ATOM 2583 C CA . THR A 1 326 ? -22.635 3.871 11.655 1.00 92.81 326 THR A CA 1
ATOM 2584 C C . THR A 1 326 ? -22.701 5.314 12.134 1.00 92.81 326 THR A C 1
ATOM 2586 O O . THR A 1 326 ? -22.239 6.226 11.454 1.00 92.81 326 THR A O 1
ATOM 2589 N N . ASN A 1 327 ? -23.261 5.536 13.322 1.00 93.00 327 ASN A N 1
ATOM 2590 C CA . ASN A 1 327 ? -23.276 6.859 13.930 1.00 93.00 327 ASN A CA 1
ATOM 2591 C C . ASN A 1 327 ? -21.991 7.072 14.733 1.00 93.00 327 ASN A C 1
ATOM 2593 O O . ASN A 1 327 ? -21.645 6.240 15.574 1.00 93.00 327 ASN A O 1
ATOM 2597 N N . ILE A 1 328 ? -21.299 8.174 14.452 1.00 94.06 328 ILE A N 1
ATOM 2598 C CA . ILE A 1 328 ? -20.105 8.596 15.177 1.00 94.06 328 ILE A CA 1
ATOM 2599 C C . ILE A 1 328 ? -20.365 9.996 15.713 1.00 94.06 328 ILE A C 1
ATOM 2601 O O . ILE A 1 328 ? -20.629 10.914 14.939 1.00 94.06 328 ILE A O 1
ATOM 2605 N N . SER A 1 329 ? -20.282 10.145 17.030 1.00 93.00 329 SER A N 1
ATOM 2606 C CA . SER A 1 329 ? -20.377 11.432 17.717 1.00 93.00 329 SER A CA 1
ATOM 2607 C C . SER A 1 329 ? -19.031 11.761 18.346 1.00 93.00 329 SER A C 1
ATOM 2609 O O . SER A 1 329 ? -18.380 10.883 18.907 1.00 93.00 329 SER A O 1
ATOM 2611 N N . VAL A 1 330 ? -18.601 13.015 18.242 1.00 91.06 330 VAL A N 1
ATOM 2612 C CA . VAL A 1 330 ? -17.286 13.473 18.705 1.00 91.06 330 VAL A CA 1
ATOM 2613 C C . VAL A 1 330 ? -17.478 14.671 19.625 1.00 91.06 330 VAL A C 1
ATOM 2615 O O . VAL A 1 330 ? -18.296 15.546 19.360 1.00 91.06 330 VAL A O 1
ATOM 2618 N N . THR A 1 331 ? -16.728 14.720 20.720 1.00 87.75 331 THR A N 1
ATOM 2619 C CA . THR A 1 331 ? -16.607 15.904 21.570 1.00 87.75 331 THR A CA 1
ATOM 2620 C C . THR A 1 331 ? -15.141 16.179 21.823 1.00 87.75 331 THR A C 1
ATOM 2622 O O . THR A 1 331 ? -14.421 15.345 22.374 1.00 87.75 331 THR A O 1
ATOM 2625 N N . ARG A 1 332 ? -14.708 17.388 21.468 1.00 79.81 332 ARG A N 1
ATOM 2626 C CA . ARG A 1 332 ? -13.483 17.973 22.006 1.00 79.81 332 ARG A CA 1
ATOM 2627 C C . ARG A 1 332 ? -13.872 18.760 23.243 1.00 79.81 332 ARG A C 1
ATOM 2629 O O . ARG A 1 332 ? -14.698 19.665 23.152 1.00 79.81 332 ARG A O 1
ATOM 2636 N N . GLY A 1 333 ? -13.363 18.368 24.406 1.00 63.41 333 GLY A N 1
ATOM 2637 C CA . GLY A 1 333 ? -13.718 19.037 25.648 1.00 63.41 333 GLY A CA 1
ATOM 2638 C C . GLY A 1 333 ? -13.413 20.534 25.565 1.00 63.41 333 GLY A C 1
ATOM 2639 O O . GLY A 1 333 ? -12.300 20.933 25.236 1.00 63.41 333 GLY A O 1
ATOM 2640 N N . GLY A 1 334 ? -14.430 21.364 25.814 1.00 62.28 334 GLY A N 1
ATOM 2641 C CA . GLY A 1 334 ? -14.274 22.820 25.804 1.00 62.28 334 GLY A CA 1
ATOM 2642 C C . GLY A 1 334 ? -13.455 23.321 26.999 1.00 62.28 334 GLY A C 1
ATOM 2643 O O . GLY A 1 334 ? -12.557 24.135 26.831 1.00 62.28 334 GLY A O 1
ATOM 2644 N N . SER A 1 335 ? -13.749 22.809 28.202 1.00 51.41 335 SER A N 1
ATOM 2645 C CA . SER A 1 335 ? -13.153 23.232 29.485 1.00 51.41 335 SER A CA 1
ATOM 2646 C C . SER A 1 335 ? -12.380 22.133 30.232 1.00 51.41 335 SER A C 1
ATOM 2648 O O . SER A 1 335 ? -11.622 22.438 31.148 1.00 51.41 335 SER A O 1
ATOM 2650 N N . SER A 1 336 ? -12.548 20.864 29.846 1.00 52.88 336 SER A N 1
ATOM 2651 C CA . SER A 1 336 ? -11.710 19.736 30.273 1.00 52.88 336 SER A CA 1
ATOM 2652 C C . SER A 1 336 ? -10.904 19.302 29.058 1.00 52.88 336 SER A C 1
ATOM 2654 O O . SER A 1 336 ? -11.468 19.124 27.984 1.00 52.88 336 SER A O 1
ATOM 2656 N N . ALA A 1 337 ? -9.594 19.123 29.198 1.00 62.69 337 ALA A N 1
ATOM 2657 C CA . ALA A 1 337 ? -8.692 18.722 28.115 1.00 62.69 337 ALA A CA 1
ATOM 2658 C C . ALA A 1 337 ? -8.912 17.271 27.615 1.00 62.69 337 ALA A C 1
ATOM 2660 O O . ALA A 1 337 ? -7.993 16.662 27.052 1.00 62.69 337 ALA A O 1
ATOM 2661 N N . CYS A 1 338 ? -10.090 16.694 27.866 1.00 76.56 338 CYS A N 1
ATOM 2662 C CA . CYS A 1 338 ? -10.478 15.337 27.520 1.00 76.56 338 CYS A CA 1
ATOM 2663 C C . CYS A 1 338 ? -11.395 15.348 26.296 1.00 76.56 338 CYS A C 1
ATOM 2665 O O . CYS A 1 338 ? -12.434 16.007 26.265 1.00 76.56 338 CYS A O 1
ATOM 2667 N N . TRP A 1 339 ? -10.982 14.618 25.267 1.00 86.88 339 TRP A N 1
ATOM 2668 C CA . TRP A 1 339 ? -11.795 14.338 24.093 1.00 86.88 339 TRP A CA 1
ATOM 2669 C C . TRP A 1 339 ? -12.473 12.977 24.262 1.00 86.88 339 TRP A C 1
ATOM 2671 O O . TRP A 1 339 ? -11.953 12.092 24.949 1.00 86.88 339 TRP A O 1
ATOM 2681 N N . ALA A 1 340 ? -13.626 12.818 23.620 1.00 90.38 340 ALA A N 1
ATOM 2682 C CA . ALA A 1 340 ? -14.351 11.561 23.564 1.00 90.38 340 ALA A CA 1
ATOM 2683 C C . ALA A 1 340 ? -15.004 11.370 22.192 1.00 90.38 340 ALA A C 1
ATOM 2685 O O . ALA A 1 340 ? -15.408 12.325 21.527 1.00 90.38 340 ALA A O 1
ATOM 2686 N N . VAL A 1 341 ? -15.119 10.113 21.790 1.00 92.81 341 VAL A N 1
ATOM 2687 C CA . VAL A 1 341 ? -15.777 9.652 20.575 1.00 92.81 341 VAL A CA 1
ATOM 2688 C C . VAL A 1 341 ? -16.720 8.522 20.964 1.00 92.81 341 VAL A C 1
ATOM 2690 O O . VAL A 1 341 ? -16.349 7.618 21.708 1.00 92.81 341 VAL A O 1
ATOM 2693 N N . VAL A 1 342 ? -17.936 8.562 20.437 1.00 94.56 342 VAL A N 1
ATOM 2694 C CA . VAL A 1 342 ? -18.962 7.536 20.617 1.00 94.56 342 VAL A CA 1
ATOM 2695 C C . VAL A 1 342 ? -19.273 6.929 19.263 1.00 94.56 342 VAL A C 1
ATOM 2697 O O . VAL A 1 342 ? -19.591 7.650 18.320 1.00 94.56 342 VAL A O 1
ATOM 2700 N N . VAL A 1 343 ? -19.206 5.604 19.176 1.00 95.69 343 VAL A N 1
ATOM 2701 C CA . VAL A 1 343 ? -19.551 4.832 17.983 1.00 95.69 343 VAL A CA 1
ATOM 2702 C C . VAL A 1 343 ? -20.747 3.940 18.295 1.00 95.69 343 VAL A C 1
ATOM 2704 O O . VAL A 1 343 ? -20.691 3.090 19.186 1.00 95.69 343 VAL A O 1
ATOM 2707 N N . VAL A 1 344 ? -21.825 4.114 17.528 1.00 95.56 344 VAL A N 1
ATOM 2708 C CA . VAL A 1 344 ? -23.050 3.313 17.633 1.00 95.56 344 VAL A CA 1
ATOM 2709 C C . VAL A 1 344 ? -23.464 2.817 16.253 1.00 95.56 344 VAL A C 1
ATOM 2711 O O . VAL A 1 344 ? -23.861 3.576 15.366 1.00 95.56 344 VAL A O 1
ATOM 2714 N N . THR A 1 345 ? -23.407 1.501 16.082 1.00 94.75 345 THR A N 1
ATOM 2715 C CA . THR A 1 345 ? -23.852 0.804 14.867 1.00 94.75 345 THR A CA 1
ATOM 2716 C C . THR A 1 345 ? -25.362 0.513 14.910 1.00 94.75 345 THR A C 1
ATOM 2718 O O . THR A 1 345 ? -25.988 0.602 15.974 1.00 94.75 345 THR A O 1
ATOM 2721 N N . PRO A 1 346 ? -25.992 0.099 13.792 1.00 93.88 346 PRO A N 1
ATOM 2722 C CA . PRO A 1 346 ? -27.415 -0.239 13.784 1.00 93.88 346 PRO A CA 1
ATOM 2723 C C . PRO A 1 346 ? -27.784 -1.375 14.745 1.00 93.88 346 PRO A C 1
ATOM 2725 O O . PRO A 1 346 ? -28.874 -1.364 15.312 1.00 93.88 346 PRO A O 1
ATOM 2728 N N . ILE A 1 347 ? -26.892 -2.353 14.950 1.00 91.88 347 ILE A N 1
ATOM 2729 C CA . ILE A 1 347 ? -27.140 -3.455 15.891 1.00 91.88 347 ILE A CA 1
ATOM 2730 C C . ILE A 1 347 ? -27.095 -2.980 17.347 1.00 91.88 347 ILE A C 1
ATOM 2732 O O . ILE A 1 347 ? -27.971 -3.351 18.124 1.00 91.88 347 ILE A O 1
ATOM 2736 N N . MET A 1 348 ? -26.161 -2.085 17.678 1.00 94.25 348 MET A N 1
ATOM 2737 C CA . MET A 1 348 ? -26.053 -1.463 19.001 1.00 94.25 348 MET A CA 1
ATOM 2738 C C . MET A 1 348 ? -27.282 -0.609 19.327 1.00 94.25 348 MET A C 1
ATOM 2740 O O . MET A 1 348 ? -27.876 -0.742 20.392 1.00 94.25 348 MET A O 1
ATOM 2744 N N . ARG A 1 349 ? -27.751 0.191 18.360 1.00 91.81 349 ARG A N 1
ATOM 2745 C CA . ARG A 1 349 ? -28.971 0.999 18.514 1.00 91.81 349 ARG A CA 1
ATOM 2746 C C . ARG A 1 349 ? -30.211 0.147 18.786 1.00 91.81 349 ARG A C 1
ATOM 2748 O O . ARG A 1 349 ? -31.065 0.545 19.567 1.00 91.81 349 ARG A O 1
ATOM 2755 N N . ARG A 1 350 ? -30.335 -1.028 18.156 1.00 90.81 350 ARG A N 1
ATOM 2756 C CA . ARG A 1 350 ? -31.439 -1.955 18.463 1.00 90.81 350 ARG A CA 1
ATOM 2757 C C . ARG A 1 350 ? -31.348 -2.490 19.890 1.00 90.81 350 ARG A C 1
ATOM 2759 O O . ARG A 1 350 ? -32.382 -2.634 20.535 1.00 90.81 350 ARG A O 1
ATOM 2766 N N . ALA A 1 351 ? -30.135 -2.744 20.382 1.00 91.56 351 ALA A N 1
ATOM 2767 C CA . ALA A 1 351 ? -29.909 -3.215 21.744 1.00 91.56 351 ALA A CA 1
ATOM 2768 C C . ALA A 1 351 ? -30.315 -2.180 22.812 1.00 91.56 351 ALA A C 1
ATOM 2770 O O . ALA A 1 351 ? -30.686 -2.572 23.913 1.00 91.56 351 ALA A O 1
ATOM 2771 N N . HIS A 1 352 ? -30.349 -0.881 22.480 1.00 91.44 352 HIS A N 1
ATOM 2772 C CA . HIS A 1 352 ? -30.841 0.171 23.388 1.00 91.44 352 HIS A CA 1
ATOM 2773 C C . HIS A 1 352 ? -32.301 -0.032 23.824 1.00 91.44 352 HIS A C 1
ATOM 2775 O O . HIS A 1 352 ? -32.683 0.421 24.899 1.00 91.44 352 HIS A O 1
ATOM 2781 N N . ASN A 1 353 ? -33.111 -0.724 23.016 1.00 88.62 353 ASN A N 1
ATOM 2782 C CA . ASN A 1 353 ? -34.522 -0.990 23.312 1.00 88.62 353 ASN A CA 1
ATOM 2783 C C . ASN A 1 353 ? -34.751 -2.254 24.156 1.00 88.62 353 ASN A C 1
ATOM 2785 O O . ASN A 1 353 ? -35.899 -2.579 24.443 1.00 88.62 353 ASN A O 1
ATOM 2789 N N . LEU A 1 354 ? -33.697 -2.990 24.521 1.00 88.75 354 LEU A N 1
ATOM 2790 C CA . LEU A 1 354 ? -33.827 -4.176 25.364 1.00 88.75 354 LEU A CA 1
ATOM 2791 C C . LEU A 1 354 ? -34.108 -3.763 26.811 1.00 88.75 354 LEU A C 1
ATOM 2793 O O . LEU A 1 354 ? -33.433 -2.883 27.342 1.00 88.75 354 LEU A O 1
ATOM 2797 N N . ASP A 1 355 ? -35.042 -4.444 27.475 1.00 87.19 355 ASP A N 1
ATOM 2798 C CA . ASP A 1 355 ? -35.365 -4.166 28.882 1.00 87.19 355 ASP A CA 1
ATOM 2799 C C . ASP A 1 355 ? -34.134 -4.321 29.787 1.00 87.19 355 ASP A C 1
ATOM 2801 O O . ASP A 1 355 ? -33.862 -3.466 30.626 1.00 87.19 355 ASP A O 1
ATOM 2805 N N . LEU A 1 356 ? -33.301 -5.334 29.525 1.00 87.69 356 LEU A N 1
ATOM 2806 C CA . LEU A 1 356 ? -32.055 -5.568 30.264 1.00 87.69 356 LEU A CA 1
ATOM 2807 C C . LEU A 1 356 ? -31.022 -4.446 30.092 1.00 87.69 356 LEU A C 1
ATOM 2809 O O . LEU A 1 356 ? -30.229 -4.219 31.003 1.00 87.69 356 LEU A O 1
ATOM 2813 N N . ALA A 1 357 ? -31.053 -3.691 28.987 1.00 87.25 357 ALA A N 1
ATOM 2814 C CA . ALA A 1 357 ? -30.174 -2.533 28.804 1.00 87.25 357 ALA A CA 1
ATOM 2815 C C . ALA A 1 357 ? -30.516 -1.384 29.766 1.00 87.25 357 ALA A C 1
ATOM 2817 O O . ALA A 1 357 ? -29.702 -0.483 29.957 1.00 87.25 357 ALA A O 1
ATOM 2818 N N . ARG A 1 358 ? -31.714 -1.412 30.367 1.00 86.44 358 ARG A N 1
ATOM 2819 C CA . ARG A 1 358 ? -32.173 -0.457 31.386 1.00 86.44 358 ARG A CA 1
ATOM 2820 C C . ARG A 1 358 ? -31.772 -0.865 32.799 1.00 86.44 358 ARG A C 1
ATOM 2822 O O . ARG A 1 358 ? -31.737 -0.016 33.682 1.00 86.44 358 ARG A O 1
ATOM 2829 N N . GLU A 1 359 ? -31.515 -2.153 33.008 1.00 86.06 359 GLU A N 1
ATOM 2830 C CA . GLU A 1 359 ? -31.239 -2.725 34.324 1.00 86.06 359 GLU A CA 1
ATOM 2831 C C . GLU A 1 359 ? -29.738 -2.861 34.570 1.00 86.06 359 GLU A C 1
ATOM 2833 O O . GLU A 1 359 ? -29.233 -2.383 35.586 1.00 86.06 359 GLU A O 1
ATOM 2838 N N . ILE A 1 360 ? -29.019 -3.511 33.647 1.00 87.12 360 ILE A N 1
ATOM 2839 C CA . ILE A 1 360 ? -27.616 -3.880 33.839 1.00 87.12 360 ILE A CA 1
ATOM 2840 C C . ILE A 1 360 ? -26.811 -3.598 32.572 1.00 87.12 360 ILE A C 1
ATOM 2842 O O . ILE A 1 360 ? -27.112 -4.084 31.476 1.00 87.12 360 ILE A O 1
ATOM 2846 N N . VAL A 1 361 ? -25.725 -2.853 32.767 1.00 90.56 361 VAL A N 1
ATOM 2847 C CA . VAL A 1 361 ? -24.730 -2.538 31.746 1.00 90.56 361 VAL A CA 1
ATOM 2848 C C . VAL A 1 361 ? -23.373 -2.991 32.251 1.00 90.56 361 VAL A C 1
ATOM 2850 O O . VAL A 1 361 ? -22.944 -2.618 33.342 1.00 90.56 361 VAL A O 1
ATOM 2853 N N . PHE A 1 362 ? -22.693 -3.784 31.439 1.00 92.38 362 PHE A N 1
ATOM 2854 C CA . PHE A 1 362 ? -21.307 -4.159 31.652 1.00 92.38 362 PHE A CA 1
ATOM 2855 C C . PHE A 1 362 ? -20.425 -3.189 30.884 1.00 92.38 362 PHE A C 1
ATOM 2857 O O . PHE A 1 362 ? -20.691 -2.886 29.722 1.00 92.38 362 PHE A O 1
ATOM 2864 N N . VAL A 1 363 ? -19.382 -2.705 31.542 1.00 92.88 363 VAL A N 1
ATOM 2865 C CA . VAL A 1 363 ? -18.425 -1.765 30.968 1.00 92.88 363 VAL A CA 1
ATOM 2866 C C . VAL A 1 363 ? -17.074 -2.459 30.954 1.00 92.88 363 VAL A C 1
ATOM 2868 O O . VAL A 1 363 ? -16.542 -2.782 32.014 1.00 92.88 363 VAL A O 1
ATOM 2871 N N . ASP A 1 364 ? -16.546 -2.711 29.761 1.00 92.12 364 ASP A N 1
ATOM 2872 C CA . ASP A 1 364 ? -15.218 -3.289 29.569 1.00 92.12 364 ASP A CA 1
ATOM 2873 C C . ASP A 1 364 ? -14.296 -2.250 28.934 1.00 92.12 364 ASP A C 1
ATOM 2875 O O . ASP A 1 364 ? -14.615 -1.691 27.887 1.00 92.12 364 ASP A O 1
ATOM 2879 N N . SER A 1 365 ? -13.162 -1.967 29.568 1.00 91.75 365 SER A N 1
ATOM 2880 C CA . SER A 1 365 ? -12.243 -0.912 29.145 1.00 91.75 365 SER A CA 1
ATOM 2881 C C . SER A 1 365 ? -10.855 -1.466 28.897 1.00 91.75 365 SER A C 1
ATOM 2883 O O . SER A 1 365 ? -10.213 -2.017 29.789 1.00 91.75 365 SER A O 1
ATOM 2885 N N . THR A 1 366 ? -10.335 -1.198 27.707 1.00 87.19 366 THR A N 1
ATOM 2886 C CA . THR A 1 366 ? -8.963 -1.516 27.316 1.00 87.19 366 THR A CA 1
ATOM 2887 C C . THR A 1 366 ? -8.212 -0.220 27.030 1.00 87.19 366 THR A C 1
ATOM 2889 O O . THR A 1 366 ? -8.678 0.633 26.278 1.00 87.19 366 THR A O 1
ATOM 2892 N N . ALA A 1 367 ? -7.061 -0.023 27.671 1.00 79.62 367 ALA A N 1
ATOM 2893 C CA . ALA A 1 367 ? -6.185 1.107 27.372 1.00 79.62 367 ALA A CA 1
ATOM 2894 C C . ALA A 1 367 ? -5.154 0.702 26.317 1.00 79.62 367 ALA A C 1
ATOM 2896 O O . ALA A 1 367 ? -4.548 -0.366 26.410 1.00 79.62 367 ALA A O 1
ATOM 2897 N N . SER A 1 368 ? -4.933 1.569 25.332 1.00 70.44 368 SER A N 1
ATOM 2898 C CA . SER A 1 368 ? -3.831 1.424 24.389 1.00 70.44 368 SER A CA 1
ATOM 2899 C C . SER A 1 368 ? -2.504 1.761 25.075 1.00 70.44 368 SER A C 1
ATOM 2901 O O . SER A 1 368 ? -2.406 2.733 25.825 1.00 70.44 368 SER A O 1
ATOM 2903 N N . CYS A 1 369 ? -1.459 0.982 24.786 1.00 55.62 369 CYS A N 1
ATOM 2904 C CA . CYS A 1 369 ? -0.082 1.275 25.202 1.00 55.62 369 CYS A CA 1
ATOM 2905 C C . CYS A 1 369 ? 0.657 2.200 24.215 1.00 55.62 369 CYS A C 1
ATOM 2907 O O . CYS A 1 369 ? 1.885 2.281 24.251 1.00 55.62 369 CYS A O 1
ATOM 2909 N N . ASP A 1 370 ? -0.057 2.846 23.291 1.00 63.16 370 ASP A N 1
ATOM 2910 C CA . ASP A 1 370 ? 0.541 3.764 22.326 1.00 63.16 370 ASP A CA 1
ATOM 2911 C C . ASP A 1 370 ? 0.745 5.185 22.884 1.00 63.16 370 ASP A C 1
ATOM 2913 O O . ASP A 1 370 ? 0.350 5.541 23.996 1.00 63.16 370 ASP A O 1
ATOM 2917 N N . THR A 1 371 ? 1.378 6.032 22.074 1.00 56.28 371 THR A N 1
ATOM 2918 C CA . THR A 1 371 ? 1.657 7.435 22.400 1.00 56.28 371 THR A CA 1
ATOM 2919 C C . THR A 1 371 ? 0.405 8.300 22.565 1.00 56.28 371 THR A C 1
ATOM 2921 O O . THR A 1 371 ? 0.514 9.399 23.103 1.00 56.28 371 THR A O 1
ATOM 2924 N N . THR A 1 372 ? -0.772 7.841 22.125 1.00 62.97 372 THR A N 1
ATOM 2925 C CA . THR A 1 372 ? -2.027 8.605 22.211 1.00 62.97 372 THR A CA 1
ATOM 2926 C C . THR A 1 372 ? -2.746 8.426 23.547 1.00 62.97 372 THR A C 1
ATOM 2928 O O . THR A 1 372 ? -3.644 9.213 23.846 1.00 62.97 372 THR A O 1
ATOM 2931 N N . LYS A 1 373 ? -2.338 7.441 24.371 1.00 69.88 373 LYS A N 1
ATOM 2932 C CA . LYS A 1 373 ? -2.977 7.098 25.659 1.00 69.88 373 LYS A CA 1
ATOM 2933 C C . LYS A 1 373 ? -4.503 6.984 25.538 1.00 69.88 373 LYS A C 1
ATOM 2935 O O . LYS A 1 373 ? -5.250 7.464 26.387 1.00 69.88 373 LYS A O 1
ATOM 2940 N N . CYS A 1 374 ? -4.971 6.400 24.442 1.00 82.75 374 CYS A N 1
ATOM 2941 C CA . CYS A 1 374 ? -6.388 6.229 24.168 1.00 82.75 374 CYS A CA 1
ATOM 2942 C C . CYS A 1 374 ? -6.958 5.044 24.962 1.00 82.75 374 CYS A C 1
ATOM 2944 O O . CYS A 1 374 ? -6.336 3.984 25.021 1.00 82.75 374 CYS A O 1
ATOM 2946 N N . THR A 1 375 ? -8.162 5.191 25.507 1.00 89.31 375 THR A N 1
ATOM 2947 C CA . THR A 1 375 ? -8.941 4.096 26.094 1.00 89.31 375 THR A CA 1
ATOM 2948 C C . THR A 1 375 ? -10.112 3.765 25.184 1.00 89.31 375 THR A C 1
ATOM 2950 O O . THR A 1 375 ? -10.847 4.659 24.770 1.00 89.31 375 THR A O 1
ATOM 2953 N N . VAL A 1 376 ? -10.297 2.480 24.891 1.00 92.25 376 VAL A N 1
ATOM 2954 C CA . VAL A 1 376 ? -11.496 1.954 24.238 1.00 92.25 376 VAL A CA 1
ATOM 2955 C C . VAL A 1 376 ? -12.343 1.260 25.295 1.00 92.25 376 VAL A C 1
ATOM 2957 O O . VAL A 1 376 ? -11.918 0.268 25.886 1.00 92.25 376 VAL A O 1
ATOM 2960 N N . THR A 1 377 ? -13.540 1.781 25.521 1.00 93.94 377 THR A N 1
ATOM 2961 C CA . THR A 1 377 ? -14.531 1.246 26.449 1.00 93.94 377 THR A CA 1
ATOM 2962 C C . THR A 1 377 ? -15.724 0.717 25.666 1.00 93.94 377 THR A C 1
ATOM 2964 O O . THR A 1 377 ? -16.352 1.450 24.909 1.00 93.94 377 THR A O 1
ATOM 2967 N N . VAL A 1 378 ? -16.051 -0.557 25.839 1.00 94.69 378 VAL A N 1
ATOM 2968 C CA . VAL A 1 378 ? -17.215 -1.202 25.240 1.00 94.69 378 VAL A CA 1
ATOM 2969 C C . VAL A 1 378 ? -18.284 -1.360 26.309 1.00 94.69 378 VAL A C 1
ATOM 2971 O O . VAL A 1 378 ? -18.046 -1.948 27.363 1.00 94.69 378 VAL A O 1
ATOM 2974 N N . GLU A 1 379 ? -19.475 -0.852 26.025 1.00 94.62 379 GLU A N 1
ATOM 2975 C CA . GLU A 1 379 ? -20.647 -1.074 26.862 1.00 94.62 379 GLU A CA 1
ATOM 2976 C C . GLU A 1 379 ? -21.464 -2.232 26.311 1.00 94.62 379 GLU A C 1
ATOM 2978 O O . GLU A 1 379 ? -21.738 -2.297 25.111 1.00 94.62 379 GLU A O 1
ATOM 2983 N N . LEU A 1 380 ? -21.878 -3.138 27.186 1.00 94.44 380 LEU A N 1
ATOM 2984 C CA . LEU A 1 380 ? -22.574 -4.368 26.839 1.00 94.44 380 LEU A CA 1
ATOM 2985 C C . LEU A 1 380 ? -23.815 -4.528 27.719 1.00 94.44 380 LEU A C 1
ATOM 2987 O O . LEU A 1 380 ? -23.804 -4.192 28.900 1.00 94.44 380 LEU A O 1
ATOM 2991 N N . THR A 1 381 ? -24.869 -5.121 27.173 1.00 93.12 381 THR A N 1
ATOM 2992 C CA . THR A 1 381 ? -25.996 -5.646 27.953 1.00 93.12 381 THR A CA 1
ATOM 2993 C C . THR A 1 381 ? -26.084 -7.157 27.786 1.00 93.12 381 THR A C 1
ATOM 2995 O O . THR A 1 381 ? -25.626 -7.714 26.785 1.00 93.12 381 THR A O 1
ATOM 2998 N N . VAL A 1 382 ? -26.662 -7.839 28.768 1.00 91.44 382 VAL A N 1
ATOM 2999 C CA . VAL A 1 382 ? -26.850 -9.290 28.712 1.00 91.44 382 VAL A CA 1
ATOM 3000 C C . VAL A 1 382 ? -28.140 -9.609 27.977 1.00 91.44 382 VAL A C 1
ATOM 3002 O O . VAL A 1 382 ? -29.165 -8.959 28.147 1.00 91.44 382 VAL A O 1
ATOM 3005 N N . THR A 1 383 ? -28.093 -10.655 27.165 1.00 88.50 383 THR A N 1
ATOM 3006 C CA . THR A 1 383 ? -29.261 -11.262 26.534 1.00 88.50 383 THR A CA 1
ATOM 3007 C C . THR A 1 383 ? -29.218 -12.771 26.738 1.00 88.50 383 THR A C 1
ATOM 3009 O O . THR A 1 383 ? -28.187 -13.331 27.116 1.00 88.50 383 THR A O 1
ATOM 3012 N N . LYS A 1 384 ? -30.314 -13.466 26.413 1.00 86.56 384 LYS A N 1
ATOM 3013 C CA . LYS A 1 384 ? -30.344 -14.940 26.424 1.00 86.56 384 LYS A CA 1
ATOM 3014 C C . LYS A 1 384 ? -29.308 -15.576 25.483 1.00 86.56 384 LYS A C 1
ATOM 3016 O O . LYS A 1 384 ? -28.945 -16.725 25.691 1.00 86.56 384 LYS A O 1
ATOM 3021 N N . ALA A 1 385 ? -28.843 -14.844 24.469 1.00 85.06 385 ALA A N 1
ATOM 3022 C CA . ALA A 1 385 ? -27.831 -15.295 23.513 1.00 85.06 385 ALA A CA 1
ATOM 3023 C C . ALA A 1 385 ? -26.396 -14.868 23.891 1.00 85.06 385 ALA A C 1
ATOM 3025 O O . ALA A 1 385 ? -25.464 -15.154 23.145 1.00 85.06 385 ALA A O 1
ATOM 3026 N N . GLY A 1 386 ? -26.212 -14.183 25.026 1.00 89.56 386 GLY A N 1
ATOM 3027 C CA . GLY A 1 386 ? -24.925 -13.642 25.471 1.00 89.56 386 GLY A CA 1
ATOM 3028 C C . GLY A 1 386 ? -24.895 -12.113 25.529 1.00 89.56 386 GLY A C 1
ATOM 3029 O O . GLY A 1 386 ? -25.936 -11.452 25.479 1.00 89.56 386 GLY A O 1
ATOM 3030 N N . ALA A 1 387 ? -23.695 -11.549 25.669 1.00 91.00 387 ALA A N 1
ATOM 3031 C CA . ALA A 1 387 ? -23.485 -10.106 25.760 1.00 91.00 387 ALA A CA 1
ATOM 3032 C C . ALA A 1 387 ? -23.604 -9.432 24.382 1.00 91.00 387 ALA A C 1
ATOM 3034 O O . ALA A 1 387 ? -22.982 -9.864 23.413 1.00 91.00 387 ALA A O 1
ATOM 3035 N N . VAL A 1 388 ? -24.388 -8.358 24.304 1.00 92.75 388 VAL A N 1
ATOM 3036 C CA . VAL A 1 388 ? -24.610 -7.570 23.084 1.00 92.75 388 VAL A CA 1
ATOM 3037 C C . VAL A 1 388 ? -24.149 -6.132 23.332 1.00 92.75 388 VAL A C 1
ATOM 3039 O O . VAL A 1 388 ? -24.500 -5.568 24.369 1.00 92.75 388 VAL A O 1
ATOM 3042 N N . PRO A 1 389 ? -23.388 -5.512 22.413 1.00 94.31 389 PRO A N 1
ATOM 3043 C CA . PRO A 1 389 ? -22.882 -4.163 22.620 1.00 94.31 389 PRO A CA 1
ATOM 3044 C C . PRO A 1 389 ? -23.965 -3.089 22.506 1.00 94.31 389 PRO A C 1
ATOM 3046 O O . PRO A 1 389 ? -24.817 -3.146 21.621 1.00 94.31 389 PRO A O 1
ATOM 3049 N N . LEU A 1 390 ? -23.877 -2.082 23.375 1.00 94.69 390 LEU A N 1
ATOM 3050 C CA . LEU A 1 390 ? -24.696 -0.869 23.395 1.00 94.69 390 LEU A CA 1
ATOM 3051 C C . LEU A 1 390 ? -23.967 0.318 22.755 1.00 94.69 390 LEU A C 1
ATOM 3053 O O . LEU A 1 390 ? -24.583 1.090 22.023 1.00 94.69 390 LEU A O 1
ATOM 3057 N N . ALA A 1 391 ? -22.669 0.464 23.003 1.00 96.00 391 ALA A N 1
ATOM 3058 C CA . ALA A 1 391 ? -21.843 1.521 22.430 1.00 96.00 391 ALA A CA 1
ATOM 3059 C C . ALA A 1 391 ? -20.359 1.156 22.527 1.00 96.00 391 ALA A C 1
ATOM 3061 O O . ALA A 1 391 ? -19.953 0.370 23.385 1.00 96.00 391 ALA A O 1
ATOM 3062 N N . VAL A 1 392 ? -19.548 1.756 21.657 1.00 95.94 392 VAL A N 1
ATOM 3063 C CA . VAL A 1 392 ? -18.091 1.800 21.818 1.00 95.94 392 VAL A CA 1
ATOM 3064 C C . VAL A 1 392 ? -17.693 3.246 22.061 1.00 95.94 392 VAL A C 1
ATOM 3066 O O . VAL A 1 392 ? -17.998 4.129 21.260 1.00 95.94 392 VAL A O 1
ATOM 3069 N N . LEU A 1 393 ? -17.019 3.479 23.174 1.00 94.19 393 LEU A N 1
ATOM 3070 C CA . LEU A 1 393 ? -16.523 4.771 23.606 1.00 94.19 393 LEU A CA 1
ATOM 3071 C C . LEU A 1 393 ? -15.009 4.786 23.437 1.00 94.19 393 LEU A C 1
ATOM 3073 O O . LEU A 1 393 ? -14.317 3.877 23.883 1.00 94.19 393 LEU A O 1
ATOM 3077 N N . ILE A 1 394 ? -14.487 5.826 22.811 1.00 92.06 394 ILE A N 1
ATOM 3078 C CA . ILE A 1 394 ? -13.055 6.030 22.630 1.00 92.06 394 ILE A CA 1
ATOM 3079 C C . ILE A 1 394 ? -12.735 7.373 23.270 1.00 92.06 394 ILE A C 1
ATOM 3081 O O . ILE A 1 394 ? -13.265 8.398 22.849 1.00 92.06 394 ILE A O 1
ATOM 3085 N N . HIS A 1 395 ? -11.926 7.383 24.321 1.00 89.81 395 HIS A N 1
ATOM 3086 C CA . HIS A 1 395 ? -11.679 8.594 25.101 1.00 89.81 395 HIS A CA 1
ATOM 3087 C C . HIS A 1 395 ? -10.238 8.682 25.583 1.00 89.81 395 HIS A C 1
ATOM 3089 O O . HIS A 1 395 ? -9.459 7.727 25.505 1.00 89.81 395 HIS A O 1
ATOM 3095 N N . LYS A 1 396 ? -9.867 9.883 26.022 1.00 83.69 396 LYS A N 1
ATOM 3096 C CA . LYS A 1 396 ? -8.533 10.162 2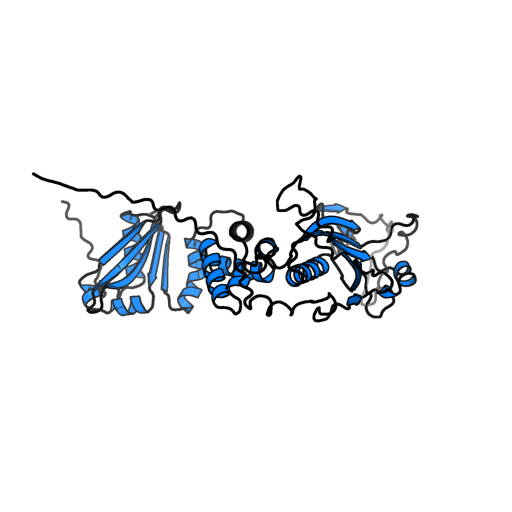6.540 1.00 83.69 396 LYS A CA 1
ATOM 3097 C C . LYS A 1 396 ? -8.357 9.471 27.895 1.00 83.69 396 LYS A C 1
ATOM 3099 O O . LYS A 1 396 ? -9.018 9.862 28.851 1.00 83.69 396 LYS A O 1
ATOM 3104 N N . GLU A 1 397 ? -7.406 8.533 27.949 1.00 81.50 397 GLU A N 1
ATOM 3105 C CA . GLU A 1 397 ? -6.893 7.819 29.129 1.00 81.50 397 GLU A CA 1
ATOM 3106 C C . GLU A 1 397 ? -7.949 7.148 30.031 1.00 81.50 397 GLU A C 1
ATOM 3108 O O . GLU A 1 397 ? -9.144 7.183 29.771 1.00 81.50 397 GLU A O 1
ATOM 3113 N N . GLN A 1 398 ? -7.528 6.397 31.050 1.00 85.75 398 GLN A N 1
ATOM 3114 C CA . GLN A 1 398 ? -8.453 5.806 32.028 1.00 85.75 398 GLN A CA 1
ATOM 3115 C C . GLN A 1 398 ? -8.658 6.780 33.194 1.00 85.75 398 GLN A C 1
ATOM 3117 O O . GLN A 1 398 ? -8.306 6.481 34.332 1.00 85.75 398 GLN A O 1
ATOM 3122 N N . SER A 1 399 ? -9.182 7.973 32.902 1.00 85.94 399 SER A N 1
ATOM 3123 C CA . SER A 1 399 ? -9.453 9.011 33.902 1.00 85.94 399 SER A CA 1
ATOM 3124 C C . SER A 1 399 ? -10.949 9.233 34.098 1.00 85.94 399 SER A C 1
ATOM 3126 O O . SER A 1 399 ? -11.757 9.008 33.195 1.00 85.94 399 SER A O 1
ATOM 3128 N N . THR A 1 400 ? -11.328 9.717 35.283 1.00 88.12 400 THR A N 1
ATOM 3129 C CA . THR A 1 400 ? -12.715 10.090 35.592 1.00 88.12 400 THR A CA 1
ATOM 3130 C C . THR A 1 400 ? -13.268 11.089 34.575 1.00 88.12 400 THR A C 1
ATOM 3132 O O . THR A 1 400 ? -14.401 10.939 34.126 1.00 88.12 400 THR A O 1
ATOM 3135 N N . ASP A 1 401 ? -12.459 12.064 34.160 1.00 87.31 401 ASP A N 1
ATOM 3136 C CA . ASP A 1 401 ? -12.847 13.076 33.176 1.00 87.31 401 ASP A CA 1
ATOM 3137 C C . ASP A 1 401 ? -13.106 12.475 31.788 1.00 87.31 401 ASP A C 1
ATOM 3139 O O . ASP A 1 401 ? -14.085 12.850 31.138 1.00 87.31 401 ASP A O 1
ATOM 3143 N N . GLY A 1 402 ? -12.277 11.519 31.349 1.00 87.44 402 GLY A N 1
ATOM 3144 C CA . GLY A 1 402 ? -12.459 10.800 30.085 1.00 87.44 402 GLY A CA 1
ATOM 3145 C C . GLY A 1 402 ? -13.780 10.030 30.049 1.00 87.44 402 GLY A C 1
ATOM 3146 O O . GLY A 1 402 ? -14.581 10.205 29.126 1.00 87.44 402 GLY A O 1
ATOM 3147 N N . TYR A 1 403 ? -14.071 9.271 31.110 1.00 90.56 403 TYR A N 1
ATOM 3148 C CA . TYR A 1 403 ? -15.343 8.556 31.248 1.00 90.56 403 TYR A CA 1
ATOM 3149 C C . TYR A 1 403 ? -16.544 9.500 31.330 1.00 90.56 403 TYR A C 1
ATOM 3151 O O . TYR A 1 403 ? -17.549 9.270 30.660 1.00 90.56 403 TYR A O 1
ATOM 3159 N N . LEU A 1 404 ? -16.458 10.582 32.112 1.00 90.19 404 LEU A N 1
ATOM 3160 C CA . LEU A 1 404 ? -17.540 11.564 32.214 1.00 90.19 404 LEU A CA 1
ATOM 3161 C C . LEU A 1 404 ? -17.845 12.206 30.859 1.00 90.19 404 LEU A C 1
ATOM 3163 O O . LEU A 1 404 ? -19.017 12.333 30.502 1.00 90.19 404 LEU A O 1
ATOM 3167 N N . ALA A 1 405 ? -16.816 12.579 30.096 1.00 89.56 405 ALA A N 1
ATOM 3168 C CA . ALA A 1 405 ? -16.982 13.123 28.754 1.00 89.56 405 ALA A CA 1
ATOM 3169 C C . ALA A 1 405 ? -17.636 12.102 27.809 1.00 89.56 405 ALA A C 1
ATOM 3171 O O . ALA A 1 405 ? -18.593 12.440 27.112 1.00 89.56 405 ALA A O 1
ATOM 3172 N N . ALA A 1 406 ? -17.172 10.851 27.826 1.00 91.31 406 ALA A N 1
ATOM 3173 C CA . ALA A 1 406 ? -17.691 9.788 26.972 1.00 91.31 406 ALA A CA 1
ATOM 3174 C C . ALA A 1 406 ? -19.147 9.414 27.287 1.00 91.31 406 ALA A C 1
ATOM 3176 O O . ALA A 1 406 ? -19.979 9.367 26.380 1.00 91.31 406 ALA A O 1
ATOM 3177 N N . PHE A 1 407 ? -19.486 9.209 28.563 1.00 91.06 407 PHE A N 1
ATOM 3178 C CA . PHE A 1 407 ? -20.853 8.882 28.976 1.00 91.06 407 PHE A CA 1
ATOM 3179 C C . PHE A 1 407 ? -21.818 10.042 28.740 1.00 91.06 407 PHE A C 1
ATOM 3181 O O . PHE A 1 407 ? -22.958 9.827 28.325 1.00 91.06 407 PHE A O 1
ATOM 3188 N N . LYS A 1 408 ? -21.368 11.283 28.969 1.00 90.25 408 LYS A N 1
ATOM 3189 C CA . LYS A 1 408 ? -22.163 12.473 28.659 1.00 90.25 408 LYS A CA 1
ATOM 3190 C C . LYS A 1 408 ? -22.462 12.549 27.162 1.00 90.25 408 LYS A C 1
ATOM 3192 O O . LYS A 1 408 ? -23.625 12.694 26.795 1.00 90.25 408 LYS A O 1
ATOM 3197 N N . LEU A 1 409 ? -21.443 12.371 26.320 1.00 92.19 409 LEU A N 1
ATOM 3198 C CA . LEU A 1 409 ? -21.592 12.369 24.867 1.00 92.19 409 LEU A CA 1
ATOM 3199 C C . LEU A 1 409 ? -22.539 11.261 24.389 1.00 92.19 409 LEU A C 1
ATOM 3201 O O . LEU A 1 409 ? -23.413 11.519 23.566 1.00 92.19 409 LEU A O 1
ATOM 3205 N N . LEU A 1 410 ? -22.416 10.044 24.931 1.00 92.38 410 LEU A N 1
ATOM 3206 C CA . LEU A 1 410 ? -23.305 8.935 24.579 1.00 92.38 410 LEU A CA 1
ATOM 3207 C C . LEU A 1 410 ? -24.759 9.270 24.910 1.00 92.38 410 LEU A C 1
ATOM 3209 O O . LEU A 1 410 ? -25.643 9.048 24.087 1.00 92.38 410 LEU A O 1
ATOM 3213 N N . LYS A 1 411 ? -25.008 9.828 26.095 1.00 88.75 411 LYS A N 1
ATOM 3214 C CA . LYS A 1 411 ? -26.358 10.181 26.531 1.00 88.75 411 LYS A CA 1
ATOM 3215 C C . LYS A 1 411 ? -26.985 11.284 25.681 1.00 88.75 411 LYS A C 1
ATOM 3217 O O . LYS A 1 411 ? -28.177 11.225 25.392 1.00 88.75 411 LYS A O 1
ATOM 3222 N N . GLU A 1 412 ? -26.196 12.282 25.295 1.00 90.19 412 GLU A N 1
ATOM 3223 C CA . GLU A 1 412 ? -26.648 13.383 24.440 1.00 90.19 412 GLU A CA 1
ATOM 3224 C C . GLU A 1 412 ? -26.939 12.900 23.011 1.00 90.19 412 GLU A C 1
ATOM 3226 O O . GLU A 1 412 ? -27.984 13.230 22.453 1.00 90.19 412 GLU A O 1
ATOM 3231 N N . ALA A 1 413 ? -26.063 12.066 22.442 1.00 91.00 413 ALA A N 1
ATOM 3232 C CA . ALA A 1 413 ? -26.218 11.530 21.089 1.00 91.00 413 ALA A CA 1
ATOM 3233 C C . ALA A 1 413 ? -27.289 10.427 20.984 1.00 91.00 413 ALA A C 1
ATOM 3235 O O . ALA A 1 413 ? -27.953 10.286 19.954 1.00 91.00 413 ALA A O 1
ATOM 3236 N N . HIS A 1 414 ? -27.473 9.641 22.048 1.00 90.38 414 HIS A N 1
ATOM 3237 C CA . HIS A 1 414 ? -28.392 8.505 22.104 1.00 90.38 414 HIS A CA 1
ATOM 3238 C C . HIS A 1 414 ? -29.245 8.532 23.383 1.00 90.38 414 HIS A C 1
ATOM 3240 O O . HIS A 1 414 ? -29.038 7.713 24.279 1.00 90.38 414 HIS A O 1
ATOM 3246 N N . PRO A 1 415 ? -30.271 9.405 23.463 1.00 86.62 415 PRO A N 1
ATOM 3247 C CA . PRO A 1 415 ? -31.091 9.562 24.668 1.00 86.62 415 PRO A CA 1
ATOM 3248 C C . PRO A 1 415 ? -31.830 8.296 25.105 1.00 86.62 415 PRO A C 1
ATOM 3250 O O . PRO A 1 415 ? -32.112 8.136 26.284 1.00 86.62 415 PRO A O 1
ATOM 3253 N N . LEU A 1 416 ? -32.147 7.397 24.167 1.00 83.94 416 LEU A N 1
ATOM 3254 C CA . LEU A 1 416 ? -32.799 6.114 24.453 1.00 83.94 416 LEU A CA 1
ATOM 3255 C C . LEU A 1 416 ? -31.839 5.061 25.023 1.00 83.94 416 LEU A C 1
ATOM 3257 O O . LEU A 1 416 ? -32.300 4.020 25.494 1.00 83.94 416 LEU A O 1
ATOM 3261 N N . CYS A 1 417 ? -30.526 5.310 24.994 1.00 83.31 417 CYS A N 1
ATOM 3262 C CA . CYS A 1 417 ? -29.560 4.431 25.636 1.00 83.31 417 CYS A CA 1
ATOM 3263 C C . CYS A 1 417 ? -29.891 4.322 27.132 1.00 83.31 417 CYS A C 1
ATOM 3265 O O . CYS A 1 417 ? -30.333 5.288 27.760 1.00 83.31 417 CYS A O 1
ATOM 3267 N N . PHE A 1 418 ? -29.739 3.122 27.692 1.00 82.69 418 PHE A N 1
ATOM 3268 C CA . PHE A 1 418 ? -30.138 2.803 29.070 1.00 82.69 418 PHE A CA 1
ATOM 3269 C C . PHE A 1 418 ? -31.632 3.019 29.364 1.00 82.69 418 PHE A C 1
ATOM 3271 O O . PHE A 1 418 ? -32.025 3.347 30.483 1.00 82.69 418 PHE A O 1
ATOM 3278 N N . GLY A 1 419 ? -32.489 2.877 28.349 1.00 73.44 419 GLY A N 1
ATOM 3279 C CA . GLY A 1 419 ? -33.937 2.993 28.506 1.00 73.44 419 GLY A CA 1
ATOM 3280 C C . GLY A 1 419 ? -34.469 4.402 28.705 1.00 73.44 419 GLY A C 1
ATOM 3281 O O . GLY A 1 419 ? -35.589 4.539 29.190 1.00 73.44 419 GLY A O 1
ATOM 3282 N N . GLY A 1 420 ? -33.696 5.440 28.376 1.00 73.25 420 GLY A N 1
ATOM 3283 C CA . GLY A 1 420 ? -34.140 6.825 28.549 1.00 73.25 420 GLY A CA 1
ATOM 3284 C C . GLY A 1 420 ? -34.109 7.326 29.991 1.00 73.25 420 GLY A C 1
ATOM 3285 O O . GLY A 1 420 ? -34.703 8.362 30.287 1.00 73.25 420 GLY A O 1
ATOM 3286 N N . GLN A 1 421 ? -33.426 6.619 30.895 1.00 69.69 421 GLN A N 1
ATOM 3287 C CA . GLN A 1 421 ? -33.354 7.007 32.302 1.00 69.69 421 GLN A CA 1
ATOM 3288 C C . GLN A 1 421 ? -32.677 8.388 32.464 1.00 69.69 421 GLN A C 1
ATOM 3290 O O . GLN A 1 421 ? -31.589 8.622 31.915 1.00 69.69 421 GLN A O 1
ATOM 3295 N N . PRO A 1 422 ? -33.271 9.338 33.215 1.00 65.50 422 PRO A N 1
ATOM 3296 C CA . PRO A 1 422 ? -32.699 10.668 33.421 1.00 65.50 422 PRO A CA 1
ATOM 3297 C C . PRO A 1 422 ? -31.394 10.606 34.232 1.00 65.50 422 PRO A C 1
ATOM 3299 O O . PRO A 1 422 ? -31.129 9.650 34.955 1.00 65.50 422 PRO A O 1
ATOM 3302 N N . VAL A 1 423 ? -30.517 11.613 34.094 1.00 60.12 423 VAL A N 1
ATOM 3303 C CA . VAL A 1 423 ? -29.311 11.693 34.942 1.00 60.12 423 VAL A CA 1
ATOM 3304 C C . VAL A 1 423 ? -29.774 11.988 36.362 1.00 60.12 423 VAL A C 1
ATOM 3306 O O . VAL A 1 423 ? -30.248 13.091 36.633 1.00 60.12 423 VAL A O 1
ATOM 3309 N N . ILE A 1 424 ? -29.600 11.037 37.277 1.00 56.84 424 ILE A N 1
ATOM 3310 C CA . ILE A 1 424 ? -29.743 11.320 38.702 1.00 56.84 424 ILE A CA 1
ATOM 3311 C C . ILE A 1 424 ? -28.541 12.185 39.090 1.00 56.84 424 ILE A C 1
ATOM 3313 O O . ILE A 1 424 ? -27.450 11.680 39.354 1.00 56.84 424 ILE A O 1
ATOM 3317 N N . LYS A 1 425 ? -28.713 13.512 39.089 1.00 46.00 425 LYS A N 1
ATOM 3318 C CA . LYS A 1 425 ? -27.752 14.412 39.729 1.00 46.00 425 LYS A CA 1
ATOM 3319 C C . LYS A 1 425 ? -27.792 14.090 41.219 1.00 46.00 425 LYS A C 1
ATOM 3321 O O . LYS A 1 425 ? -28.692 14.547 41.919 1.00 46.00 425 LYS A O 1
ATOM 3326 N N . LYS A 1 426 ? -26.845 13.287 41.711 1.00 46.28 426 LYS A N 1
ATOM 3327 C CA . LYS A 1 426 ? -26.620 13.179 43.154 1.00 46.28 426 LYS A CA 1
ATOM 3328 C C . LYS A 1 426 ? -26.196 14.562 43.645 1.00 46.28 426 LYS A C 1
ATOM 3330 O O . LYS A 1 426 ? -25.054 14.971 43.460 1.00 46.28 426 LYS A O 1
ATOM 3335 N N . VAL A 1 427 ? -27.143 15.299 44.224 1.00 42.22 427 VAL A N 1
ATOM 3336 C CA . VAL A 1 427 ? -26.848 16.442 45.088 1.00 42.22 427 VAL A CA 1
ATOM 3337 C C . VAL A 1 427 ? -26.012 15.879 46.232 1.00 42.22 427 VAL A C 1
ATOM 3339 O O . VAL A 1 427 ? -26.422 14.921 46.886 1.00 42.22 427 VAL A O 1
ATOM 3342 N N . GLY A 1 428 ? -24.788 16.387 46.360 1.00 44.44 428 GLY A N 1
ATOM 3343 C CA . GLY A 1 428 ? -23.730 15.780 47.153 1.00 44.44 428 GLY A CA 1
ATOM 3344 C C . GLY A 1 428 ? -24.165 15.434 48.572 1.00 44.44 428 GLY A C 1
ATOM 3345 O O . GLY A 1 428 ? -24.498 16.308 49.365 1.00 44.44 428 GLY A O 1
ATOM 3346 N N . THR A 1 429 ? -24.082 14.154 48.907 1.00 34.97 429 THR A N 1
ATOM 3347 C CA . THR A 1 429 ? -23.882 13.727 50.287 1.00 34.97 429 THR A CA 1
ATOM 3348 C C . THR A 1 429 ? -22.418 13.334 50.373 1.00 34.97 429 THR A C 1
ATOM 3350 O O . THR A 1 429 ? -21.999 12.343 49.777 1.00 34.97 429 THR A O 1
ATOM 3353 N N . LYS A 1 430 ? -21.626 14.199 51.018 1.00 35.81 430 LYS A N 1
ATOM 3354 C CA . LYS A 1 430 ? -20.265 13.872 51.444 1.00 35.81 430 LYS A CA 1
ATOM 3355 C C . LYS A 1 430 ? -20.336 12.595 52.286 1.00 35.81 430 LYS A C 1
ATOM 3357 O O . LYS A 1 430 ? -21.138 12.548 53.219 1.00 35.81 430 LYS A O 1
ATOM 3362 N N . LEU A 1 431 ? -19.513 11.611 51.946 1.00 33.31 431 LEU A N 1
ATOM 3363 C CA . LEU A 1 431 ? -19.023 10.607 52.885 1.00 33.31 431 LEU A CA 1
ATOM 3364 C C . LEU A 1 431 ? -17.552 10.912 53.134 1.00 33.31 431 LEU A C 1
ATOM 3366 O O . LEU A 1 431 ? -16.856 11.184 52.127 1.00 33.31 431 LEU A O 1
#

Organism: Rhipicephalus microplus (NCBI:txid6941)

pLDDT: mean 72.01, std 24.56, range [25.91, 97.56]

Radius of gyration: 35.29 Å; Cα contacts (8 Å, |Δi|>4): 597; chains: 1; bounding box: 68×107×96 Å